Protein AF-M1WIU5-F1 (afdb_monomer_lite)

InterPro domains:
  IPR000182 GNAT domain [PF13718] (422-656)
  IPR007807 TcmA/NAT10, helicase domain [PF05127] (162-380)
  IPR013562 TmcA/NAT10, N-terminal [PF08351] (7-82)
  IPR027417 P-loop containing nucleoside triphosphate hydrolase [G3DSA:3.40.50.300] (157-370)
  IPR032672 TmcA/NAT10/Kre33 [PTHR10925] (1-664)
  IPR033688 RNA cytidine acetyltransferase NAT10 [MF_03211] (1-688)

Organism: Claviceps purpurea (strain 20.1) (NCBI:txid1111077)

Structure (mmCIF, N/CA/C/O backbone):
data_AF-M1WIU5-F1
#
_entry.id   AF-M1WIU5-F1
#
loop_
_atom_site.group_PDB
_atom_site.id
_atom_site.type_symbol
_atom_site.label_atom_id
_atom_site.label_alt_id
_atom_site.label_comp_id
_atom_site.label_asym_id
_atom_site.label_entity_id
_atom_site.label_seq_id
_atom_site.pdbx_PDB_ins_code
_atom_site.Cartn_x
_atom_site.Cartn_y
_atom_site.Cartn_z
_atom_site.occupancy
_atom_site.B_iso_or_equiv
_atom_site.auth_seq_id
_atom_site.auth_comp_id
_atom_site.auth_asym_id
_atom_site.auth_atom_id
_atom_site.pdbx_PDB_model_num
ATOM 1 N N . MET A 1 1 ? 10.382 -14.004 18.443 1.00 88.00 1 MET A N 1
ATOM 2 C CA . MET A 1 1 ? 11.551 -14.185 17.553 1.00 88.00 1 MET A CA 1
ATOM 3 C C . MET A 1 1 ? 11.053 -14.633 16.190 1.00 88.00 1 MET A C 1
ATOM 5 O O . MET A 1 1 ? 10.164 -15.476 16.144 1.00 88.00 1 MET A O 1
ATOM 9 N N . CYS A 1 2 ? 11.584 -14.065 15.111 1.00 92.06 2 CYS A N 1
ATOM 10 C CA . CYS A 1 2 ? 11.304 -14.473 13.734 1.00 92.06 2 CYS A CA 1
ATOM 11 C C . CYS A 1 2 ? 12.625 -14.884 13.077 1.00 92.06 2 CYS A C 1
ATOM 13 O O . CYS A 1 2 ? 13.586 -14.122 13.140 1.00 92.06 2 CYS A O 1
ATOM 15 N N . ILE A 1 3 ? 12.679 -16.081 12.489 1.00 92.12 3 ILE A N 1
ATOM 16 C CA . ILE A 1 3 ? 13.861 -16.585 11.781 1.00 92.12 3 ILE A CA 1
ATOM 17 C C . ILE A 1 3 ? 13.511 -16.696 10.300 1.00 92.12 3 ILE A C 1
ATOM 19 O O . ILE A 1 3 ? 12.544 -17.365 9.933 1.00 92.12 3 ILE A O 1
ATOM 23 N N . LEU A 1 4 ? 14.305 -16.038 9.465 1.00 89.38 4 LEU A N 1
ATOM 24 C CA . LEU A 1 4 ? 14.216 -16.052 8.012 1.00 89.38 4 LEU A CA 1
ATOM 25 C C . LEU A 1 4 ? 15.384 -16.885 7.484 1.00 89.38 4 LEU A C 1
ATOM 27 O O . LEU A 1 4 ? 16.535 -16.458 7.558 1.00 89.38 4 LEU A O 1
ATOM 31 N N . GLN A 1 5 ? 15.080 -18.097 7.022 1.00 85.94 5 GLN A N 1
ATOM 32 C CA . GLN A 1 5 ? 16.089 -19.079 6.627 1.00 85.94 5 GLN A CA 1
ATOM 33 C C . GLN A 1 5 ? 16.597 -18.869 5.195 1.00 85.94 5 GLN A C 1
ATOM 35 O O . GLN A 1 5 ? 17.804 -18.888 4.975 1.00 85.94 5 GLN A O 1
ATOM 40 N N . ASP A 1 6 ? 15.686 -18.649 4.245 1.00 81.88 6 ASP A N 1
ATOM 41 C CA . ASP A 1 6 ? 16.015 -18.548 2.824 1.00 81.88 6 ASP A CA 1
ATOM 42 C C . ASP A 1 6 ? 15.913 -17.093 2.357 1.00 81.88 6 ASP A C 1
ATOM 44 O O . ASP A 1 6 ? 14.821 -16.556 2.150 1.00 81.88 6 ASP A O 1
ATOM 48 N N . PHE A 1 7 ? 17.064 -16.442 2.178 1.00 80.25 7 PHE A N 1
ATOM 49 C CA . PHE A 1 7 ? 17.122 -15.067 1.674 1.00 80.25 7 PHE A CA 1
ATOM 50 C C . PHE A 1 7 ? 16.641 -14.954 0.213 1.00 80.25 7 PHE A C 1
ATOM 52 O O . PHE A 1 7 ? 16.078 -13.937 -0.184 1.00 80.25 7 PHE A O 1
ATOM 59 N N . GLU A 1 8 ? 16.795 -16.014 -0.585 1.00 77.62 8 GLU A N 1
ATOM 60 C CA . GLU A 1 8 ? 16.443 -16.026 -2.016 1.00 77.62 8 GLU A CA 1
ATOM 61 C C . GLU A 1 8 ? 14.929 -15.899 -2.265 1.00 77.62 8 GLU A C 1
ATOM 63 O O . GLU A 1 8 ? 14.502 -15.366 -3.294 1.00 77.62 8 GLU A O 1
ATOM 68 N N . ALA A 1 9 ? 14.115 -16.335 -1.300 1.00 76.12 9 ALA A N 1
ATOM 69 C CA . ALA A 1 9 ? 12.655 -16.296 -1.357 1.00 76.12 9 ALA A CA 1
ATOM 70 C C . ALA A 1 9 ? 12.055 -15.010 -0.748 1.00 76.12 9 ALA A C 1
ATOM 72 O O . ALA A 1 9 ? 10.832 -14.829 -0.729 1.00 76.12 9 ALA A O 1
ATOM 73 N N . LEU A 1 10 ? 12.889 -14.112 -0.216 1.00 81.44 10 LEU A N 1
ATOM 74 C CA . LEU A 1 10 ? 12.438 -12.988 0.594 1.00 81.44 10 LEU A CA 1
ATOM 75 C C . LEU A 1 10 ? 11.946 -11.814 -0.266 1.00 81.44 10 LEU A C 1
ATOM 77 O O . LEU A 1 10 ? 12.726 -11.026 -0.779 1.00 81.44 10 LEU A O 1
ATOM 81 N N . THR A 1 11 ? 10.634 -11.628 -0.391 1.00 86.94 11 THR A N 1
ATOM 82 C CA . THR A 1 11 ? 10.097 -10.419 -1.042 1.00 86.94 11 THR A CA 1
ATOM 83 C C . THR A 1 11 ? 9.985 -9.246 -0.060 1.00 86.94 11 THR A C 1
ATOM 85 O O . THR A 1 11 ? 9.792 -9.471 1.140 1.00 86.94 11 THR A O 1
ATOM 88 N N . PRO A 1 12 ? 10.029 -7.984 -0.533 1.00 89.12 12 PRO A N 1
ATOM 89 C CA . PRO A 1 12 ? 9.780 -6.802 0.294 1.00 89.12 12 PRO A CA 1
ATOM 90 C C . PRO A 1 12 ? 8.495 -6.894 1.126 1.00 89.12 12 PRO A C 1
ATOM 92 O O . PRO A 1 12 ? 8.462 -6.493 2.290 1.00 89.12 12 PRO A O 1
ATOM 95 N N . ASN A 1 13 ? 7.428 -7.450 0.551 1.00 88.56 13 ASN A N 1
ATOM 96 C CA . ASN A 1 13 ? 6.153 -7.645 1.233 1.00 88.56 13 ASN A CA 1
ATOM 97 C C . ASN A 1 13 ? 6.227 -8.721 2.328 1.00 88.56 13 ASN A C 1
ATOM 99 O O . ASN A 1 13 ? 5.675 -8.522 3.410 1.00 88.56 13 ASN A O 1
ATOM 103 N N . ILE A 1 14 ? 6.918 -9.843 2.088 1.00 89.88 14 ILE A N 1
ATOM 104 C CA . ILE A 1 14 ? 7.146 -10.867 3.123 1.00 89.88 14 ILE A CA 1
ATOM 105 C C . ILE A 1 14 ? 7.981 -10.279 4.259 1.00 89.88 14 ILE A C 1
ATOM 107 O O . ILE A 1 14 ? 7.605 -10.433 5.416 1.00 89.88 14 ILE A O 1
ATOM 111 N N . LEU A 1 15 ? 9.041 -9.539 3.935 1.00 89.56 15 LEU A N 1
ATOM 112 C CA . LEU A 1 15 ? 9.888 -8.884 4.926 1.00 89.56 15 LEU A CA 1
ATOM 113 C C . LEU A 1 15 ? 9.086 -7.902 5.791 1.00 89.56 15 LEU A C 1
ATOM 115 O O . LEU A 1 15 ? 9.190 -7.937 7.017 1.00 89.56 15 LEU A O 1
ATOM 119 N N . ALA A 1 16 ? 8.229 -7.078 5.184 1.00 89.38 16 ALA A N 1
ATOM 120 C CA . ALA A 1 16 ? 7.353 -6.180 5.934 1.00 89.38 16 ALA A CA 1
ATOM 121 C C . ALA A 1 16 ? 6.383 -6.946 6.849 1.00 89.38 16 ALA A C 1
ATOM 123 O O . ALA A 1 16 ? 6.223 -6.600 8.019 1.00 89.38 16 ALA A O 1
ATOM 124 N N . LYS A 1 17 ? 5.775 -8.026 6.339 1.00 88.38 17 LYS A N 1
ATOM 125 C CA . LYS A 1 17 ? 4.877 -8.900 7.108 1.00 88.38 17 LYS A CA 1
ATOM 126 C C . LYS A 1 17 ? 5.564 -9.494 8.329 1.00 88.38 17 LYS A C 1
ATOM 128 O O . LYS A 1 17 ? 4.997 -9.446 9.416 1.00 88.38 17 LYS A O 1
ATOM 133 N N . THR A 1 18 ? 6.752 -10.062 8.153 1.00 90.12 18 THR A N 1
ATOM 134 C CA . THR A 1 18 ? 7.451 -10.779 9.220 1.00 90.12 18 THR A CA 1
ATOM 135 C C . THR A 1 18 ? 7.981 -9.824 10.277 1.00 90.12 18 THR A C 1
ATOM 137 O O . THR A 1 18 ? 7.784 -10.080 11.463 1.00 90.12 18 THR A O 1
ATOM 140 N N . ILE A 1 19 ? 8.566 -8.690 9.879 1.00 90.00 19 ILE A N 1
ATOM 141 C CA . ILE A 1 19 ? 9.097 -7.707 10.834 1.00 90.00 19 ILE A CA 1
ATOM 142 C C . ILE A 1 19 ? 7.967 -7.079 11.658 1.00 90.00 19 ILE A C 1
ATOM 144 O O . ILE A 1 19 ? 8.064 -7.042 12.880 1.00 90.00 19 ILE A O 1
ATOM 148 N N . GLU A 1 20 ? 6.846 -6.687 11.040 1.00 86.81 20 GLU A N 1
ATOM 149 C CA . GLU A 1 20 ? 5.713 -6.108 11.781 1.00 86.81 20 GLU A CA 1
ATOM 150 C C . GLU A 1 20 ? 5.049 -7.090 12.767 1.00 86.81 20 GLU A C 1
ATOM 152 O O . GLU A 1 20 ? 4.317 -6.665 13.668 1.00 86.81 20 GLU A O 1
ATOM 157 N N . THR A 1 21 ? 5.219 -8.405 12.586 1.00 88.56 21 THR A N 1
ATOM 158 C CA . THR A 1 21 ? 4.664 -9.418 13.506 1.00 88.56 21 THR A CA 1
ATOM 159 C C . THR A 1 21 ? 5.484 -9.621 14.773 1.00 88.56 21 THR A C 1
ATOM 161 O O . THR A 1 21 ? 4.978 -10.239 15.707 1.00 88.56 21 THR A O 1
ATOM 164 N N . VAL A 1 22 ? 6.710 -9.104 14.829 1.00 91.06 22 VAL A N 1
ATOM 165 C CA . VAL A 1 22 ? 7.568 -9.229 16.007 1.00 91.06 22 VAL A CA 1
ATOM 166 C C . VAL A 1 22 ? 7.192 -8.166 17.041 1.00 91.06 22 VAL A C 1
ATOM 168 O O . VAL A 1 22 ? 7.006 -6.995 16.720 1.00 91.06 22 VAL A O 1
ATOM 171 N N . GLU A 1 23 ? 7.028 -8.597 18.290 1.00 90.50 23 GLU A N 1
ATOM 172 C CA . GLU A 1 23 ? 6.782 -7.712 19.431 1.00 90.50 23 GLU A CA 1
ATOM 173 C C . GLU A 1 23 ? 8.084 -7.057 19.919 1.00 90.50 23 GLU A C 1
ATOM 175 O O . GLU A 1 23 ? 9.183 -7.549 19.647 1.00 90.50 23 GLU A O 1
ATOM 180 N N . GLY A 1 24 ? 7.963 -5.948 20.650 1.00 87.88 24 GLY A N 1
ATOM 181 C CA . GLY A 1 24 ? 9.093 -5.227 21.234 1.00 87.88 24 GLY A CA 1
ATOM 182 C C . GLY A 1 24 ? 9.942 -6.130 22.132 1.00 87.88 24 GLY A C 1
ATOM 183 O O . GLY A 1 24 ? 9.418 -6.975 22.854 1.00 87.88 24 GLY A O 1
ATOM 184 N N . GLY A 1 25 ? 11.266 -5.985 22.049 1.00 85.62 25 GLY A N 1
ATOM 185 C CA . GLY A 1 25 ? 12.220 -6.895 22.698 1.00 85.62 25 GLY A CA 1
ATOM 186 C C . GLY A 1 25 ? 12.415 -8.231 21.964 1.00 85.62 25 GLY A C 1
ATOM 187 O O . GLY A 1 25 ? 13.218 -9.060 22.387 1.00 85.62 25 GLY A O 1
ATOM 188 N N . GLY A 1 26 ? 11.702 -8.457 20.858 1.00 90.31 26 GLY A N 1
ATOM 189 C CA . GLY A 1 26 ? 11.915 -9.598 19.980 1.00 90.31 26 GLY A CA 1
ATOM 190 C C . GLY A 1 26 ? 13.132 -9.443 19.063 1.00 90.31 26 GLY A C 1
ATOM 191 O O . GLY A 1 26 ? 13.633 -8.351 18.822 1.00 90.31 26 GLY A O 1
ATOM 192 N N . LEU A 1 27 ? 13.580 -10.572 18.506 1.00 91.19 27 LEU A N 1
ATOM 193 C CA . LEU A 1 27 ? 14.684 -10.645 17.544 1.00 91.19 27 LEU A CA 1
ATOM 194 C C . LEU A 1 27 ? 14.183 -11.095 16.166 1.00 91.19 27 LEU A C 1
ATOM 196 O O . LEU A 1 27 ? 13.392 -12.045 16.074 1.00 91.19 27 LEU A O 1
ATOM 200 N N . VAL A 1 28 ? 14.672 -10.436 15.114 1.00 92.69 28 VAL A N 1
ATOM 201 C CA . VAL A 1 28 ? 14.538 -10.850 13.709 1.00 92.69 28 VAL A CA 1
ATOM 202 C C . VAL A 1 28 ? 15.903 -11.348 13.245 1.00 92.69 28 VAL A C 1
ATOM 204 O O . VAL A 1 28 ? 16.854 -10.574 13.195 1.00 92.69 28 VAL A O 1
ATOM 207 N N . VAL A 1 29 ? 16.003 -12.634 12.920 1.00 91.62 29 VAL A N 1
ATOM 208 C CA . VAL A 1 29 ? 17.251 -13.286 12.506 1.00 91.62 29 VAL A CA 1
ATOM 209 C C . VAL A 1 29 ? 17.143 -13.659 11.034 1.00 91.62 29 VAL A C 1
ATOM 211 O O . VAL A 1 29 ? 16.202 -14.347 10.645 1.00 91.62 29 VAL A O 1
ATOM 214 N N . MET A 1 30 ? 18.098 -13.215 10.220 1.00 89.12 30 MET A N 1
ATOM 215 C CA . MET A 1 30 ? 18.217 -13.595 8.810 1.00 89.12 30 MET A CA 1
ATOM 216 C C . MET A 1 30 ? 19.450 -14.475 8.637 1.00 89.12 30 MET A C 1
ATOM 218 O O . MET A 1 30 ? 20.547 -14.064 9.007 1.00 89.12 30 MET A O 1
ATOM 222 N N . LEU A 1 31 ? 19.270 -15.676 8.092 1.00 87.75 31 LEU A N 1
ATOM 223 C CA . LEU A 1 31 ? 20.364 -16.604 7.824 1.00 87.75 31 LEU A CA 1
ATOM 224 C C . LEU A 1 31 ? 20.860 -16.417 6.386 1.00 87.75 31 LEU A C 1
ATOM 226 O O . LEU A 1 31 ? 20.074 -16.405 5.440 1.00 87.75 31 LEU A O 1
ATOM 230 N N . LEU A 1 32 ? 22.175 -16.276 6.228 1.00 82.94 32 LEU A N 1
ATOM 231 C CA . LEU A 1 32 ? 22.846 -16.144 4.936 1.00 82.94 32 LEU A CA 1
ATOM 232 C C . LEU A 1 32 ? 23.723 -17.379 4.726 1.00 82.94 32 LEU A C 1
ATOM 234 O O . LEU A 1 32 ? 24.751 -17.537 5.377 1.00 82.94 32 LEU A O 1
ATOM 238 N N . LYS A 1 33 ? 23.303 -18.299 3.856 1.00 75.38 33 LYS A N 1
ATOM 239 C CA . LYS A 1 33 ? 23.984 -19.589 3.692 1.00 75.38 33 LYS A CA 1
ATOM 240 C C . LYS A 1 33 ? 25.131 -19.507 2.680 1.00 75.38 33 LYS A C 1
ATOM 242 O O . LYS A 1 33 ? 24.910 -19.150 1.529 1.00 75.38 33 LYS A O 1
ATOM 247 N N . GLY A 1 34 ? 26.319 -19.971 3.077 1.00 64.50 34 GLY A N 1
ATOM 248 C CA . GLY A 1 34 ? 27.385 -20.379 2.150 1.00 64.50 34 GLY A CA 1
ATOM 249 C C . GLY A 1 34 ? 28.093 -19.242 1.408 1.00 64.50 34 GLY A C 1
ATOM 250 O O . GLY A 1 34 ? 28.421 -19.407 0.235 1.00 64.50 34 GLY A O 1
ATOM 251 N N . MET A 1 35 ? 28.319 -18.103 2.066 1.00 68.44 35 MET A N 1
ATOM 252 C CA . MET A 1 35 ? 28.923 -16.923 1.438 1.00 68.44 35 MET A CA 1
ATOM 253 C C . MET A 1 35 ? 30.321 -16.650 1.995 1.00 68.44 35 MET A C 1
ATOM 255 O O . MET A 1 35 ? 30.502 -16.549 3.204 1.00 68.44 35 MET A O 1
ATOM 259 N N . ASN A 1 36 ? 31.297 -16.469 1.102 1.00 58.84 36 ASN A N 1
ATOM 260 C CA . ASN A 1 36 ? 32.667 -16.079 1.476 1.00 58.84 36 ASN A CA 1
ATOM 261 C C . ASN A 1 36 ? 32.846 -14.551 1.514 1.00 58.84 36 ASN A C 1
ATOM 263 O O . ASN A 1 36 ? 33.817 -14.050 2.073 1.00 58.84 36 ASN A O 1
ATOM 267 N N . SER A 1 37 ? 31.919 -13.816 0.895 1.00 65.38 37 SER A N 1
ATOM 268 C CA . SER A 1 37 ? 31.903 -12.355 0.812 1.00 65.38 37 SER A CA 1
ATOM 269 C C . SER A 1 37 ? 30.459 -11.869 0.829 1.00 65.38 37 SER A C 1
ATOM 271 O O . SER A 1 37 ? 29.605 -12.427 0.136 1.00 65.38 37 SER A O 1
ATOM 273 N N . LEU A 1 38 ? 30.181 -10.786 1.553 1.00 69.31 38 LEU A N 1
ATOM 274 C CA . LEU A 1 38 ? 28.837 -10.200 1.594 1.00 69.31 38 LEU A CA 1
ATOM 275 C C . LEU A 1 38 ? 28.458 -9.553 0.256 1.00 69.31 38 LEU A C 1
ATOM 277 O O . LEU A 1 38 ? 27.278 -9.443 -0.067 1.00 69.31 38 LEU A O 1
ATOM 281 N N . ARG A 1 39 ? 29.440 -9.204 -0.585 1.00 69.44 39 ARG A N 1
ATOM 282 C CA . ARG A 1 39 ? 29.199 -8.717 -1.953 1.00 69.44 39 ARG A CA 1
ATOM 283 C C . ARG A 1 39 ? 28.642 -9.796 -2.882 1.00 69.44 39 ARG A C 1
ATOM 285 O O . ARG A 1 39 ? 28.048 -9.452 -3.899 1.00 69.44 39 ARG A O 1
ATOM 292 N N . GLN A 1 40 ? 28.765 -11.082 -2.536 1.00 67.56 40 GLN A N 1
ATOM 293 C CA . GLN A 1 40 ? 28.090 -12.156 -3.275 1.00 67.56 40 GLN A CA 1
ATOM 294 C C . GLN A 1 40 ? 26.556 -12.005 -3.214 1.00 67.56 40 GLN A C 1
ATOM 296 O O . GLN A 1 40 ? 25.877 -12.438 -4.142 1.00 67.56 40 GLN A O 1
ATOM 301 N N . LEU A 1 41 ? 26.005 -11.303 -2.208 1.00 70.62 41 LEU A N 1
ATOM 302 C CA . LEU A 1 41 ? 24.569 -10.990 -2.139 1.00 70.62 41 LEU A CA 1
ATOM 303 C C . LEU A 1 41 ? 24.102 -10.098 -3.291 1.00 70.62 41 LEU A C 1
ATOM 305 O O . LEU A 1 41 ? 22.937 -10.166 -3.679 1.00 70.62 41 LEU A O 1
ATOM 309 N N . TYR A 1 42 ? 24.993 -9.284 -3.864 1.00 69.06 42 TYR A N 1
ATOM 310 C CA . TYR A 1 42 ? 24.657 -8.404 -4.989 1.00 69.06 42 TYR A CA 1
ATOM 311 C C . TYR A 1 42 ? 24.341 -9.176 -6.267 1.00 69.06 42 TYR A C 1
ATOM 313 O O . TYR A 1 42 ? 23.606 -8.678 -7.117 1.00 69.06 42 TYR A O 1
ATOM 321 N N . ASN A 1 43 ? 24.892 -10.382 -6.394 1.00 66.94 43 ASN A N 1
ATOM 322 C CA . ASN A 1 43 ? 24.721 -11.235 -7.563 1.00 66.94 43 ASN A CA 1
ATOM 323 C C . ASN A 1 43 ? 23.770 -12.408 -7.286 1.00 66.94 43 ASN A C 1
ATOM 325 O O . ASN A 1 43 ? 23.563 -13.240 -8.169 1.00 66.94 43 ASN A O 1
ATOM 329 N N . LEU A 1 44 ? 23.196 -12.492 -6.079 1.00 66.88 44 LEU A N 1
ATOM 330 C CA . LEU A 1 44 ? 22.272 -13.562 -5.730 1.00 66.88 44 LEU A CA 1
ATOM 331 C C . LEU A 1 44 ? 20.961 -13.382 -6.504 1.00 66.88 44 LEU A C 1
ATOM 333 O O . LEU A 1 44 ? 20.280 -12.359 -6.378 1.00 66.88 44 LEU A O 1
ATOM 337 N N . SER A 1 45 ? 20.611 -14.390 -7.303 1.00 59.75 45 SER A N 1
ATOM 338 C CA . SER A 1 45 ? 19.331 -14.441 -8.001 1.00 59.75 45 SER A CA 1
ATOM 339 C C . SER A 1 45 ? 18.238 -14.931 -7.060 1.00 59.75 45 SER A C 1
ATOM 341 O O . SER A 1 45 ? 18.348 -16.017 -6.504 1.00 59.75 45 SER A O 1
ATOM 343 N N . MET A 1 46 ? 17.176 -14.151 -6.918 1.00 64.31 46 MET A N 1
ATOM 344 C CA . MET A 1 46 ? 16.008 -14.487 -6.111 1.00 64.31 46 MET A CA 1
ATOM 345 C C . MET A 1 46 ? 15.008 -15.323 -6.909 1.00 64.31 46 MET A C 1
ATOM 347 O O . MET A 1 46 ? 14.930 -15.203 -8.135 1.00 64.31 46 MET A O 1
ATOM 351 N N . ASP A 1 47 ? 14.141 -16.068 -6.223 1.00 65.06 47 ASP A N 1
ATOM 352 C CA . ASP A 1 47 ? 13.086 -16.866 -6.870 1.00 65.06 47 ASP A CA 1
ATOM 353 C C . ASP A 1 47 ? 12.172 -16.009 -7.756 1.00 65.06 47 ASP A C 1
ATOM 355 O O . ASP A 1 47 ? 11.725 -16.425 -8.830 1.00 65.06 47 ASP A O 1
ATOM 359 N N . VAL A 1 48 ? 11.929 -14.763 -7.339 1.00 59.91 48 VAL A N 1
ATOM 360 C CA . VAL A 1 48 ? 11.112 -13.790 -8.075 1.00 59.91 48 VAL A CA 1
ATOM 361 C C . VAL A 1 48 ? 11.746 -13.408 -9.414 1.00 59.91 48 VAL A C 1
ATOM 363 O O . VAL A 1 48 ? 11.024 -13.118 -10.366 1.00 59.91 48 VAL A O 1
ATOM 366 N N . HIS A 1 49 ? 13.075 -13.464 -9.540 1.00 71.25 49 HIS A N 1
ATOM 367 C CA . HIS A 1 49 ? 13.772 -13.117 -10.782 1.00 71.25 49 HIS A CA 1
ATOM 368 C C . HIS A 1 49 ? 13.411 -14.060 -11.928 1.00 71.25 49 HIS A C 1
ATOM 370 O O . HIS A 1 49 ? 13.413 -13.629 -13.079 1.00 71.25 49 HIS A O 1
ATOM 376 N N . SER A 1 50 ? 12.994 -15.298 -11.635 1.00 63.66 50 SER A N 1
ATOM 377 C CA . SER A 1 50 ? 12.427 -16.202 -12.646 1.00 63.66 50 SER A CA 1
ATOM 378 C C . SER A 1 50 ? 11.185 -15.620 -13.336 1.00 63.66 50 SER A C 1
ATOM 380 O O . SER A 1 50 ? 10.980 -15.861 -14.522 1.00 63.66 50 SER A O 1
ATOM 382 N N . ARG A 1 51 ? 10.389 -14.806 -12.626 1.00 63.03 51 ARG A N 1
ATOM 383 C CA . ARG A 1 51 ? 9.178 -14.150 -13.151 1.00 63.03 51 ARG A CA 1
ATOM 384 C C . ARG A 1 51 ? 9.473 -12.885 -13.954 1.00 63.03 51 ARG A C 1
ATOM 386 O O . ARG A 1 51 ? 8.591 -12.422 -14.669 1.00 63.03 51 ARG A O 1
ATOM 393 N N . TYR A 1 52 ? 10.664 -12.306 -13.794 1.00 72.44 52 TYR A N 1
ATOM 394 C CA . TYR A 1 52 ? 11.081 -11.067 -14.461 1.00 72.44 52 TYR A CA 1
ATOM 395 C C . TYR A 1 52 ? 11.847 -11.311 -15.762 1.00 72.44 52 TYR A C 1
ATOM 397 O O . TYR A 1 52 ? 12.047 -10.373 -16.532 1.00 72.44 52 TYR A O 1
ATOM 405 N N . ARG A 1 53 ? 12.279 -12.553 -16.004 1.00 72.50 53 ARG A N 1
ATOM 406 C CA . ARG A 1 53 ? 12.935 -12.956 -17.248 1.00 72.50 53 ARG A CA 1
ATOM 407 C C . ARG A 1 53 ? 11.892 -13.074 -18.352 1.00 72.50 53 ARG A C 1
ATOM 409 O O . ARG A 1 53 ? 10.999 -13.914 -18.265 1.00 72.50 53 ARG A O 1
ATOM 416 N N . THR A 1 54 ? 12.036 -12.258 -19.388 1.00 65.56 54 THR A N 1
ATOM 417 C CA . THR A 1 54 ? 11.310 -12.431 -20.652 1.00 65.56 54 THR A CA 1
ATOM 418 C C . THR A 1 54 ? 12.205 -13.145 -21.661 1.00 65.56 54 THR A C 1
ATOM 420 O O . THR A 1 54 ? 13.390 -13.371 -21.403 1.00 65.56 54 THR A O 1
ATOM 423 N N . GLU A 1 55 ? 11.645 -13.531 -22.809 1.00 66.69 55 GLU A N 1
ATOM 424 C CA . GLU A 1 55 ? 12.421 -14.143 -23.897 1.00 66.69 55 GLU A CA 1
ATOM 425 C C . GLU A 1 55 ? 13.430 -13.149 -24.498 1.00 66.69 55 GLU A C 1
ATOM 427 O O . GLU A 1 55 ? 14.546 -13.527 -24.832 1.00 66.69 55 GLU A O 1
ATOM 432 N N . ALA A 1 56 ? 13.072 -11.862 -24.552 1.00 62.56 56 ALA A N 1
ATOM 433 C CA . ALA A 1 56 ? 13.946 -10.800 -25.046 1.00 62.56 56 ALA A CA 1
ATOM 434 C C . ALA A 1 56 ? 14.995 -10.333 -24.016 1.00 62.56 56 ALA A C 1
ATOM 436 O O . ALA A 1 56 ? 16.088 -9.911 -24.395 1.00 62.56 56 ALA A O 1
ATOM 437 N N . HIS A 1 57 ? 14.688 -10.399 -22.713 1.00 71.19 57 HIS A N 1
ATOM 438 C CA . HIS A 1 57 ? 15.566 -9.900 -21.652 1.00 71.19 57 HIS A CA 1
ATOM 439 C C . HIS A 1 57 ? 15.762 -10.932 -20.532 1.00 71.19 57 HIS A C 1
ATOM 441 O O . HIS A 1 57 ? 14.925 -11.095 -19.641 1.00 71.19 57 HIS A O 1
ATOM 447 N N . HIS A 1 58 ? 16.920 -11.597 -20.548 1.00 68.62 58 HIS A N 1
ATOM 448 C CA . HIS A 1 58 ? 17.277 -12.637 -19.576 1.00 68.62 58 HIS A CA 1
ATOM 449 C C . HIS A 1 58 ? 18.136 -12.147 -18.403 1.00 68.62 58 HIS A C 1
ATOM 451 O O . HIS A 1 58 ? 18.119 -12.765 -17.335 1.00 68.62 58 HIS A O 1
ATOM 457 N N . ASP A 1 59 ? 18.895 -11.065 -18.598 1.00 72.75 59 ASP A N 1
ATOM 458 C CA . ASP A 1 59 ? 19.866 -10.580 -17.617 1.00 72.75 59 ASP A CA 1
ATOM 459 C C . ASP A 1 59 ? 19.171 -9.762 -16.521 1.00 72.75 59 ASP A C 1
ATOM 461 O O . ASP A 1 59 ? 18.850 -8.584 -16.692 1.00 72.75 59 ASP A O 1
ATOM 465 N N . VAL A 1 60 ? 18.860 -10.427 -15.405 1.00 77.81 60 VAL A N 1
ATOM 466 C CA . VAL A 1 60 ? 18.239 -9.803 -14.234 1.00 77.81 60 VAL A CA 1
ATOM 467 C C . VAL A 1 60 ? 19.327 -9.380 -13.267 1.00 77.81 60 VAL A C 1
ATOM 469 O O . VAL A 1 60 ? 20.172 -10.171 -12.857 1.00 77.81 60 VAL A O 1
ATOM 472 N N . VAL A 1 61 ? 19.249 -8.122 -12.859 1.00 78.50 61 VAL A N 1
ATOM 473 C CA . VAL A 1 61 ? 20.255 -7.470 -12.035 1.00 78.50 61 VAL A CA 1
ATOM 474 C C . VAL A 1 61 ? 19.631 -7.156 -10.675 1.00 78.50 61 VAL A C 1
ATOM 476 O O . VAL A 1 61 ? 18.713 -6.345 -10.593 1.00 78.50 61 VAL A O 1
ATOM 479 N N . ALA A 1 62 ? 20.137 -7.776 -9.604 1.00 80.81 62 ALA A N 1
ATOM 480 C CA . ALA A 1 62 ? 19.587 -7.677 -8.248 1.00 80.81 62 ALA A CA 1
ATOM 481 C C . ALA A 1 62 ? 19.947 -6.345 -7.550 1.00 80.81 62 ALA A C 1
ATOM 483 O O . ALA A 1 62 ? 20.764 -6.290 -6.629 1.00 80.81 62 ALA A O 1
ATOM 484 N N . ARG A 1 63 ? 19.347 -5.237 -7.999 1.00 85.06 63 ARG A N 1
ATOM 485 C CA . ARG A 1 63 ? 19.581 -3.892 -7.436 1.00 85.06 63 ARG A CA 1
ATOM 486 C C . ARG A 1 63 ? 18.971 -3.738 -6.046 1.00 85.06 63 ARG A C 1
ATOM 488 O O . ARG A 1 63 ? 19.533 -3.036 -5.205 1.00 85.06 63 ARG A O 1
ATOM 495 N N . PHE A 1 64 ? 17.839 -4.398 -5.791 1.00 87.62 64 PHE A N 1
ATOM 496 C CA . PHE A 1 64 ? 17.201 -4.359 -4.476 1.00 87.62 64 PHE A CA 1
ATOM 497 C C . PHE A 1 64 ? 18.103 -4.950 -3.385 1.00 87.62 64 PHE A C 1
ATOM 499 O O . PHE A 1 64 ? 18.201 -4.367 -2.309 1.00 87.62 64 PHE A O 1
ATOM 506 N N . ASN A 1 65 ? 18.817 -6.042 -3.677 1.00 84.69 65 ASN A N 1
ATOM 507 C CA . ASN A 1 65 ? 19.720 -6.697 -2.725 1.00 84.69 65 ASN A CA 1
ATOM 508 C C . ASN A 1 65 ? 20.916 -5.809 -2.358 1.00 84.69 65 ASN A C 1
ATOM 510 O O . ASN A 1 65 ? 21.297 -5.736 -1.190 1.00 84.69 65 ASN A O 1
ATOM 514 N N . GLU A 1 66 ? 21.473 -5.084 -3.333 1.00 81.38 66 GLU A N 1
ATOM 515 C CA . GLU A 1 66 ? 22.534 -4.102 -3.080 1.00 81.38 66 GLU A CA 1
ATOM 516 C C . GLU A 1 66 ? 22.039 -2.977 -2.163 1.00 81.38 66 GLU A C 1
ATOM 518 O O . GLU A 1 66 ? 22.656 -2.692 -1.133 1.00 81.38 66 GLU A O 1
ATOM 523 N N . ARG A 1 67 ? 20.864 -2.408 -2.462 1.00 87.81 67 ARG A N 1
ATOM 524 C CA . ARG A 1 67 ? 20.226 -1.401 -1.601 1.00 87.81 67 ARG A CA 1
ATOM 525 C C . ARG A 1 67 ? 19.927 -1.939 -0.202 1.00 87.81 67 ARG A C 1
ATOM 527 O O . ARG A 1 67 ? 20.136 -1.230 0.781 1.00 87.81 67 ARG A O 1
ATOM 534 N N . PHE A 1 68 ? 19.438 -3.171 -0.110 1.00 88.12 68 PHE A N 1
ATOM 535 C CA . PHE A 1 68 ? 19.099 -3.831 1.144 1.00 88.12 68 PHE A CA 1
ATOM 536 C C . PHE A 1 68 ? 20.322 -3.942 2.059 1.00 88.12 68 PHE A C 1
ATOM 538 O O . PHE A 1 68 ? 20.276 -3.465 3.193 1.00 88.12 68 PHE A O 1
ATOM 545 N N . LEU A 1 69 ? 21.438 -4.464 1.549 1.00 83.25 69 LEU A N 1
ATOM 546 C CA . LEU A 1 69 ? 22.667 -4.624 2.325 1.00 83.25 69 LEU A CA 1
ATOM 547 C C . LEU A 1 69 ? 23.249 -3.274 2.774 1.00 83.25 69 LEU A C 1
ATOM 549 O O . LEU A 1 69 ? 23.596 -3.107 3.944 1.00 83.25 69 LEU A O 1
ATOM 553 N N . LEU A 1 70 ? 23.285 -2.284 1.875 1.00 83.56 70 LEU A N 1
ATOM 554 C CA . LEU A 1 70 ? 23.722 -0.922 2.207 1.00 83.56 70 LEU A CA 1
ATOM 555 C C . LEU A 1 70 ? 22.829 -0.279 3.277 1.00 83.56 70 LEU A C 1
ATOM 557 O O . LEU A 1 70 ? 23.308 0.465 4.135 1.00 83.56 70 LEU A O 1
ATOM 561 N N . SER A 1 71 ? 21.531 -0.589 3.258 1.00 88.25 71 SER A N 1
ATOM 562 C CA . SER A 1 71 ? 20.596 -0.111 4.272 1.00 88.25 71 SER A CA 1
ATOM 563 C C . SER A 1 71 ? 20.801 -0.770 5.635 1.00 88.25 71 SER A C 1
ATOM 565 O O . SER A 1 71 ? 20.629 -0.088 6.645 1.00 88.25 71 SER A O 1
ATOM 567 N N . LEU A 1 72 ? 21.189 -2.051 5.680 1.00 85.38 72 LEU A N 1
ATOM 568 C CA . LEU A 1 72 ? 21.496 -2.755 6.928 1.00 85.38 72 LEU A CA 1
ATOM 569 C C . LEU A 1 72 ? 22.725 -2.157 7.611 1.00 85.38 72 LEU A C 1
ATOM 571 O O . LEU A 1 72 ? 22.689 -1.929 8.817 1.00 85.38 72 LEU A O 1
ATOM 575 N N . GLY A 1 73 ? 23.758 -1.796 6.842 1.00 80.75 73 GLY A N 1
ATOM 576 C CA . GLY A 1 73 ? 24.945 -1.122 7.382 1.00 80.75 73 GLY A CA 1
ATOM 577 C C . GLY A 1 73 ? 24.645 0.238 8.029 1.00 80.75 73 GLY A C 1
ATOM 578 O O . GLY A 1 73 ? 25.367 0.682 8.915 1.00 80.75 73 GLY A O 1
ATOM 579 N N . LYS A 1 74 ? 23.550 0.901 7.630 1.00 82.25 74 LYS A N 1
ATOM 580 C CA . LYS A 1 74 ? 23.090 2.164 8.234 1.00 82.25 74 LYS A CA 1
ATOM 581 C C . LYS A 1 74 ? 22.117 1.966 9.404 1.00 82.25 74 LYS A C 1
ATOM 583 O O . LYS A 1 74 ? 21.782 2.933 10.086 1.00 82.25 74 LYS A O 1
ATOM 588 N N . CYS A 1 75 ? 21.611 0.755 9.613 1.00 85.81 75 CYS A N 1
ATOM 589 C CA . CYS A 1 75 ? 20.671 0.468 10.685 1.00 85.81 75 CYS A CA 1
ATOM 590 C C . CYS A 1 75 ? 21.419 0.335 12.019 1.00 85.81 75 CYS A C 1
ATOM 592 O O . CYS A 1 75 ? 22.184 -0.605 12.216 1.00 85.81 75 CYS A O 1
ATOM 594 N N . GLU A 1 76 ? 21.161 1.252 12.954 1.00 83.38 76 GLU A N 1
ATOM 595 C CA . GLU A 1 76 ? 21.814 1.293 14.276 1.00 83.38 76 GLU A CA 1
ATOM 596 C C . GLU A 1 76 ? 21.549 0.029 15.111 1.00 83.38 76 GLU A C 1
ATOM 598 O O . GLU A 1 76 ? 22.399 -0.399 15.881 1.00 83.38 76 GLU A O 1
ATOM 603 N N . SER A 1 77 ? 20.391 -0.611 14.927 1.00 86.62 77 SER A N 1
ATOM 604 C CA . SER A 1 77 ? 20.003 -1.832 15.652 1.00 86.62 77 SER A CA 1
ATOM 605 C C . SER A 1 77 ? 20.250 -3.123 14.862 1.00 86.62 77 SER A C 1
ATOM 607 O O . SER A 1 77 ? 19.659 -4.154 15.172 1.00 86.62 77 SER A O 1
ATOM 609 N N . CYS A 1 78 ? 21.091 -3.077 13.824 1.00 89.06 78 CYS A N 1
ATOM 610 C CA . CYS A 1 78 ? 21.489 -4.257 13.059 1.00 89.06 78 CYS A CA 1
ATOM 611 C C . CYS A 1 78 ? 22.902 -4.709 13.447 1.00 89.06 78 CYS A C 1
ATOM 613 O O . CYS A 1 78 ? 23.842 -3.908 13.489 1.00 89.06 78 CYS A O 1
ATOM 615 N N . LEU A 1 79 ? 23.038 -6.013 13.691 1.00 88.75 79 LEU A N 1
ATOM 616 C CA . LEU A 1 79 ? 24.296 -6.686 13.980 1.00 88.75 79 LEU A CA 1
ATOM 617 C C . LEU A 1 79 ? 24.490 -7.819 12.970 1.00 88.75 79 LEU A C 1
ATOM 619 O O . LEU A 1 79 ? 23.616 -8.673 12.823 1.00 88.75 79 LEU A O 1
ATOM 623 N N . VAL A 1 80 ? 25.623 -7.813 12.273 1.00 86.69 80 VAL A N 1
ATOM 624 C CA . VAL A 1 80 ? 26.020 -8.876 11.348 1.00 86.69 80 VAL A CA 1
ATOM 625 C C . VAL A 1 80 ? 27.054 -9.742 12.054 1.00 86.69 80 VAL A C 1
ATOM 627 O O . VAL A 1 80 ? 28.071 -9.240 12.538 1.00 86.69 80 VAL A O 1
ATOM 630 N N . ILE A 1 81 ? 26.766 -11.036 12.128 1.00 86.94 81 ILE A N 1
ATOM 631 C CA . ILE A 1 81 ? 27.523 -12.011 12.906 1.00 86.94 81 ILE A CA 1
ATOM 632 C C . ILE A 1 81 ? 27.908 -13.169 11.980 1.00 86.94 81 ILE A C 1
ATOM 634 O O . ILE A 1 81 ? 27.123 -13.522 11.097 1.00 86.94 81 ILE A O 1
ATOM 638 N N . ASP A 1 82 ? 29.105 -13.723 12.153 1.00 85.75 82 ASP A N 1
ATOM 639 C CA . ASP A 1 82 ? 29.514 -14.962 11.484 1.00 85.75 82 ASP A CA 1
ATOM 640 C C . ASP A 1 82 ? 29.048 -16.228 12.237 1.00 85.75 82 ASP A C 1
ATOM 642 O O . ASP A 1 82 ? 28.444 -16.162 13.311 1.00 85.75 82 ASP A O 1
ATOM 646 N N . ASP A 1 83 ? 29.334 -17.402 11.668 1.00 85.19 83 ASP A N 1
ATOM 647 C CA . ASP A 1 83 ? 28.957 -18.705 12.240 1.00 85.19 83 ASP A CA 1
ATOM 648 C C . ASP A 1 83 ? 29.616 -18.983 13.610 1.00 85.19 83 ASP A C 1
ATOM 650 O O . ASP A 1 83 ? 29.147 -19.831 14.371 1.00 85.19 83 ASP A O 1
ATOM 654 N N . GLU A 1 84 ? 30.691 -18.261 13.941 1.00 85.81 84 GLU A N 1
ATOM 655 C CA . GLU A 1 84 ? 31.442 -18.367 15.197 1.00 85.81 84 GLU A CA 1
ATOM 656 C C . GLU A 1 84 ? 31.032 -17.302 16.229 1.00 85.81 84 GLU A C 1
ATOM 658 O O . GLU A 1 84 ? 31.635 -17.205 17.299 1.00 85.81 84 GLU A O 1
ATOM 663 N N . MET A 1 85 ? 29.975 -16.536 15.951 1.00 84.50 85 MET A N 1
ATOM 664 C CA . MET A 1 85 ? 29.475 -15.441 16.785 1.00 84.50 85 MET A CA 1
ATOM 665 C C . MET A 1 85 ? 30.392 -14.204 16.858 1.00 84.50 85 MET A C 1
ATOM 667 O O . MET A 1 85 ? 30.231 -13.362 17.748 1.00 84.50 85 MET A O 1
ATOM 671 N N . ASN A 1 86 ? 31.321 -14.035 15.915 1.00 85.19 86 ASN A N 1
ATOM 672 C CA . ASN A 1 86 ? 32.128 -12.825 15.804 1.00 85.19 86 ASN A CA 1
ATOM 673 C C . ASN A 1 86 ? 31.339 -11.706 15.115 1.00 85.19 86 ASN A C 1
ATOM 675 O O . ASN A 1 86 ? 30.680 -11.900 14.092 1.00 85.19 86 ASN A O 1
ATOM 679 N N . VAL A 1 87 ? 31.447 -10.495 15.661 1.00 83.81 87 VAL A N 1
ATOM 680 C CA . VAL A 1 87 ? 30.782 -9.309 15.114 1.00 83.81 87 VAL A CA 1
ATOM 681 C C . VAL A 1 87 ? 31.573 -8.748 13.935 1.00 83.81 87 VAL A C 1
ATOM 683 O O . VAL A 1 87 ? 32.740 -8.373 14.072 1.00 83.81 87 VAL A O 1
ATOM 686 N N . LEU A 1 88 ? 30.912 -8.614 12.786 1.00 79.62 88 LEU A N 1
ATOM 687 C CA . LEU A 1 88 ? 31.500 -8.030 11.584 1.00 79.62 88 LEU A CA 1
ATOM 688 C C . LEU A 1 88 ? 31.462 -6.487 11.620 1.00 79.62 88 LEU A C 1
ATOM 690 O O . LEU A 1 88 ? 30.501 -5.895 12.127 1.00 79.62 88 LEU A O 1
ATOM 694 N N . PRO A 1 89 ? 32.469 -5.802 11.037 1.00 70.19 89 PRO A N 1
ATOM 695 C CA . PRO A 1 89 ? 32.629 -4.345 11.117 1.00 70.19 89 PRO A CA 1
ATOM 696 C C . PRO A 1 89 ? 31.584 -3.538 10.328 1.00 70.19 89 PRO A C 1
ATOM 698 O O . PRO A 1 89 ? 31.530 -2.322 10.474 1.00 70.19 89 PRO A O 1
ATOM 701 N N . ILE A 1 90 ? 30.761 -4.196 9.509 1.00 71.12 90 ILE A N 1
ATOM 702 C CA . ILE A 1 90 ? 29.664 -3.583 8.739 1.00 71.12 90 ILE A CA 1
ATOM 703 C C . ILE A 1 90 ? 28.454 -3.262 9.635 1.00 71.12 90 ILE A C 1
ATOM 705 O O . ILE A 1 90 ? 27.568 -2.507 9.241 1.00 71.12 90 ILE A O 1
ATOM 709 N N . SER A 1 91 ? 28.413 -3.828 10.842 1.00 68.25 91 SER A N 1
ATOM 710 C CA . SER A 1 91 ? 27.312 -3.659 11.786 1.00 68.25 91 SER A CA 1
ATOM 711 C C . SER A 1 91 ? 27.171 -2.205 12.238 1.00 68.25 91 SER A C 1
ATOM 713 O O . SER A 1 91 ? 28.090 -1.653 12.843 1.00 68.25 91 SER A O 1
ATOM 715 N N . GLY A 1 92 ? 25.996 -1.608 12.016 1.00 67.81 92 GLY A N 1
ATOM 716 C CA . GLY A 1 92 ? 25.681 -0.269 12.524 1.00 67.81 92 GLY A CA 1
ATOM 717 C C . GLY A 1 92 ? 25.662 -0.207 14.057 1.00 67.81 92 GLY A C 1
ATOM 718 O O . GLY A 1 92 ? 25.986 0.827 14.633 1.00 67.81 92 GLY A O 1
ATOM 719 N N . GLY A 1 93 ? 25.360 -1.330 14.718 1.00 68.25 93 GLY A N 1
ATOM 720 C CA . GLY A 1 93 ? 25.316 -1.462 16.177 1.00 68.25 93 GLY A CA 1
ATOM 721 C C . GLY A 1 93 ? 26.632 -1.870 16.848 1.00 68.25 93 GLY A C 1
ATOM 722 O O . GLY A 1 93 ? 26.596 -2.569 17.858 1.00 68.25 93 GLY A O 1
ATOM 723 N N . LYS A 1 94 ? 27.799 -1.500 16.303 1.00 68.19 94 LYS A N 1
ATOM 724 C CA . LYS A 1 94 ? 29.096 -1.915 16.874 1.00 68.19 94 LYS A CA 1
ATOM 725 C C . LYS A 1 94 ? 29.362 -1.334 18.274 1.00 68.19 94 LYS A C 1
ATOM 727 O O . LYS A 1 94 ? 29.955 -2.016 19.103 1.00 68.19 94 LYS A O 1
ATOM 732 N N . ASP A 1 95 ? 28.879 -0.118 18.537 1.00 71.94 95 ASP A N 1
ATOM 733 C CA . ASP A 1 95 ? 29.132 0.637 19.776 1.00 71.94 95 ASP A CA 1
ATOM 734 C C . ASP A 1 95 ? 27.901 0.705 20.704 1.00 71.94 95 ASP A C 1
ATOM 736 O O . ASP A 1 95 ? 27.699 1.683 21.427 1.00 71.94 95 ASP A O 1
ATOM 740 N N . VAL A 1 96 ? 27.032 -0.313 20.677 1.00 81.19 96 VAL A N 1
ATOM 741 C CA . VAL A 1 96 ? 25.822 -0.329 21.515 1.00 81.19 96 VAL A CA 1
ATOM 742 C C . VAL A 1 96 ? 26.203 -0.526 22.981 1.00 81.19 96 VAL A C 1
ATOM 744 O O . VAL A 1 96 ? 26.810 -1.527 23.359 1.00 81.19 96 VAL A O 1
ATOM 747 N N . GLN A 1 97 ? 25.809 0.428 23.823 1.00 80.25 97 GLN A N 1
ATOM 748 C CA . GLN A 1 97 ? 25.942 0.326 25.273 1.00 80.25 97 GLN A CA 1
ATOM 749 C C . GLN A 1 97 ? 24.665 -0.262 25.871 1.00 80.25 97 GLN A C 1
ATOM 751 O O . GLN A 1 97 ? 23.557 0.116 25.489 1.00 80.25 97 GLN A O 1
ATOM 756 N N . ALA A 1 98 ? 24.824 -1.182 26.822 1.00 82.56 98 ALA A N 1
ATOM 757 C CA . ALA A 1 98 ? 23.697 -1.707 27.576 1.00 82.56 98 ALA A CA 1
ATOM 758 C C . ALA A 1 98 ? 23.071 -0.580 28.408 1.00 82.56 98 ALA A C 1
ATOM 760 O O . ALA A 1 98 ? 23.757 0.059 29.208 1.00 82.56 98 ALA A O 1
ATOM 761 N N . LEU A 1 99 ? 21.774 -0.339 28.211 1.00 81.69 99 LEU A N 1
ATOM 762 C CA . LEU A 1 99 ? 21.009 0.555 29.074 1.00 81.69 99 LEU A CA 1
ATOM 763 C C . LEU A 1 99 ? 20.954 -0.028 30.497 1.00 81.69 99 LEU A C 1
ATOM 765 O O . LEU A 1 99 ? 20.927 -1.256 30.644 1.00 81.69 99 LEU A O 1
ATOM 769 N N . PRO A 1 100 ? 20.938 0.821 31.541 1.00 80.56 100 PRO A N 1
ATOM 770 C CA . PRO A 1 100 ? 20.709 0.347 32.898 1.00 80.56 100 PRO A CA 1
ATOM 771 C C . PRO A 1 100 ? 19.350 -0.373 32.972 1.00 80.56 100 PRO A C 1
ATOM 773 O O . PRO A 1 100 ? 18.423 -0.004 32.243 1.00 80.56 100 PRO A O 1
ATOM 776 N N . PRO A 1 101 ? 19.225 -1.426 33.799 1.00 79.19 101 PRO A N 1
ATOM 777 C CA . PRO A 1 101 ? 17.940 -2.078 34.007 1.00 79.19 101 PRO A CA 1
ATOM 778 C C . PRO A 1 101 ? 16.929 -1.054 34.547 1.00 79.19 101 PRO A C 1
ATOM 780 O O . PRO A 1 101 ? 17.332 -0.189 35.323 1.00 79.19 101 PRO A O 1
ATOM 783 N N . PRO A 1 102 ? 15.648 -1.136 34.146 1.00 69.75 102 PRO A N 1
ATOM 784 C CA . PRO A 1 102 ? 14.644 -0.193 34.614 1.00 69.75 102 PRO A CA 1
ATOM 785 C C . PRO A 1 102 ? 14.470 -0.339 36.128 1.00 69.75 102 PRO A C 1
ATOM 787 O O . PRO A 1 102 ? 14.163 -1.434 36.615 1.00 69.75 102 PRO A O 1
ATOM 790 N N . ASP A 1 103 ? 14.676 0.748 36.866 1.00 69.50 103 ASP A N 1
ATOM 791 C CA . ASP A 1 103 ? 14.374 0.793 38.294 1.00 69.50 103 ASP A CA 1
ATOM 792 C C . ASP A 1 103 ? 12.848 0.901 38.467 1.00 69.50 103 ASP A C 1
ATOM 794 O O . ASP A 1 103 ? 12.151 1.515 37.663 1.00 69.50 103 ASP A O 1
ATOM 798 N N . MET A 1 104 ? 12.284 0.307 39.525 1.00 59.31 104 MET A N 1
ATOM 799 C CA . MET A 1 104 ? 10.827 0.350 39.782 1.00 59.31 104 MET A CA 1
ATOM 800 C C . MET A 1 104 ? 10.284 1.775 40.017 1.00 59.31 104 MET A C 1
ATOM 802 O O . MET A 1 104 ? 9.070 1.971 39.974 1.00 59.31 104 MET A O 1
ATOM 806 N N . ASP A 1 105 ? 11.183 2.740 40.234 1.00 55.56 105 ASP A N 1
ATOM 807 C CA . ASP A 1 105 ? 10.915 4.171 40.404 1.00 55.56 105 ASP A CA 1
ATOM 808 C C . ASP A 1 105 ? 11.225 4.999 39.139 1.00 55.56 105 ASP A C 1
ATOM 810 O O . ASP A 1 105 ? 11.220 6.233 39.197 1.00 55.56 105 ASP A O 1
ATOM 814 N N . ASP A 1 106 ? 11.491 4.358 37.992 1.00 57.72 106 ASP A N 1
ATOM 815 C CA . ASP A 1 106 ? 11.627 5.078 36.728 1.00 57.72 106 ASP A CA 1
ATOM 816 C C . ASP A 1 106 ? 10.364 5.904 36.460 1.00 57.72 106 ASP A C 1
ATOM 818 O O . ASP A 1 106 ? 9.224 5.445 36.592 1.00 57.72 106 ASP A O 1
ATOM 822 N N . ILE A 1 107 ? 10.587 7.166 36.093 1.00 56.56 107 ILE A N 1
ATOM 823 C CA . ILE A 1 107 ? 9.532 8.122 35.775 1.00 56.56 107 ILE A CA 1
ATOM 824 C C . ILE A 1 107 ? 8.716 7.510 34.637 1.00 56.56 107 ILE A C 1
ATOM 826 O O . ILE A 1 107 ? 9.211 7.396 33.512 1.00 56.56 107 ILE A O 1
ATOM 830 N N . LYS A 1 108 ? 7.473 7.103 34.940 1.00 65.06 108 LYS A N 1
ATOM 831 C CA . LYS A 1 108 ? 6.491 6.676 33.935 1.00 65.06 108 LYS A CA 1
ATOM 832 C C . LYS A 1 108 ? 6.567 7.636 32.763 1.00 65.06 108 LYS A C 1
ATOM 834 O O . LYS A 1 108 ? 6.625 8.852 32.961 1.00 65.06 108 LYS A O 1
ATOM 839 N N . THR A 1 109 ? 6.589 7.102 31.548 1.00 71.44 109 THR A N 1
ATOM 840 C CA . THR A 1 109 ? 6.705 7.967 30.369 1.00 71.44 109 THR A CA 1
ATOM 841 C C . THR A 1 109 ? 5.552 8.976 30.381 1.00 71.44 109 THR A C 1
ATOM 843 O O . THR A 1 109 ? 4.452 8.639 30.815 1.00 71.44 109 THR A O 1
ATOM 846 N N . GLU A 1 110 ? 5.766 10.206 29.895 1.00 76.25 110 GLU A N 1
ATOM 847 C CA . GLU A 1 110 ? 4.730 11.265 29.887 1.00 76.25 110 GLU A CA 1
ATOM 848 C C . GLU A 1 110 ? 3.381 10.764 29.332 1.00 76.25 110 GLU A C 1
ATOM 850 O O . GLU A 1 110 ? 2.312 11.148 29.796 1.00 76.25 110 GLU A O 1
ATOM 855 N N . GLN A 1 111 ? 3.437 9.836 28.374 1.00 72.62 111 GLN A N 1
ATOM 856 C CA . GLN A 1 111 ? 2.277 9.218 27.733 1.00 72.62 111 GLN A CA 1
ATOM 857 C C . GLN A 1 111 ? 1.539 8.216 28.633 1.00 72.62 111 GLN A C 1
ATOM 859 O O . GLN A 1 111 ? 0.322 8.079 28.547 1.00 72.62 111 GLN A O 1
ATOM 864 N N . GLU A 1 112 ? 2.256 7.496 29.495 1.00 79.00 112 GLU A N 1
ATOM 865 C CA . GLU A 1 112 ? 1.648 6.591 30.472 1.00 79.00 112 GLU A CA 1
ATOM 866 C C . GLU A 1 112 ? 0.949 7.377 31.577 1.00 79.00 112 GLU A C 1
ATOM 868 O O . GLU A 1 112 ? -0.131 6.977 32.009 1.00 79.00 112 GLU A O 1
ATOM 873 N N . MET A 1 113 ? 1.528 8.509 31.994 1.00 81.69 113 MET A N 1
ATOM 874 C CA . MET A 1 113 ? 0.865 9.440 32.908 1.00 81.69 113 MET A CA 1
ATOM 875 C C . MET A 1 113 ? -0.413 10.002 32.279 1.00 81.69 113 MET A C 1
ATOM 877 O O . MET A 1 113 ? -1.479 9.865 32.868 1.00 81.69 113 MET A O 1
ATOM 881 N N . GLU A 1 114 ? -0.342 10.498 31.038 1.00 84.62 114 GLU A N 1
ATOM 882 C CA . GLU A 1 114 ? -1.519 11.003 30.315 1.00 84.62 114 GLU A CA 1
ATOM 883 C C . GLU A 1 114 ? -2.615 9.930 30.158 1.00 84.62 114 GLU A C 1
ATOM 885 O O . GLU A 1 114 ? -3.807 10.219 30.259 1.00 84.62 114 GLU A O 1
ATOM 890 N N . LEU A 1 115 ? -2.239 8.667 29.928 1.00 83.88 115 LEU A N 1
ATOM 891 C CA . LEU A 1 115 ? -3.204 7.572 29.837 1.00 83.88 115 LEU A CA 1
ATOM 892 C C . LEU A 1 115 ? -3.909 7.309 31.171 1.00 83.88 115 LEU A C 1
ATOM 894 O O . LEU A 1 115 ? -5.102 6.999 31.168 1.00 83.88 115 LEU A O 1
ATOM 898 N N . ILE A 1 116 ? -3.170 7.370 32.279 1.00 85.62 116 ILE A N 1
ATOM 899 C CA . ILE A 1 116 ? -3.725 7.205 33.625 1.00 85.62 116 ILE A CA 1
ATOM 900 C C . ILE A 1 116 ? -4.689 8.356 33.913 1.00 85.62 116 ILE A C 1
ATOM 902 O O . ILE A 1 116 ? -5.835 8.087 34.257 1.00 85.62 116 ILE A O 1
ATOM 906 N N . ASP A 1 117 ? -4.292 9.595 33.629 1.00 88.12 117 ASP A N 1
ATOM 907 C CA . ASP A 1 117 ? -5.144 10.772 33.823 1.00 88.12 117 ASP A CA 1
ATOM 908 C C . ASP A 1 117 ? -6.465 10.642 33.040 1.00 88.12 117 ASP A C 1
ATOM 910 O O . ASP A 1 117 ? -7.550 10.805 33.597 1.00 88.12 117 ASP A O 1
ATOM 914 N N . ILE A 1 118 ? -6.407 10.237 31.763 1.00 85.38 118 ILE A N 1
ATOM 915 C CA . ILE A 1 118 ? -7.613 10.014 30.942 1.00 85.38 118 ILE A CA 1
ATOM 916 C C . ILE A 1 118 ? -8.490 8.884 31.506 1.00 85.38 118 ILE A C 1
ATOM 918 O O . ILE A 1 118 ? -9.721 8.940 31.385 1.00 85.38 118 ILE A O 1
ATOM 922 N N . LYS A 1 119 ? -7.884 7.833 32.069 1.00 86.50 119 LYS A N 1
ATOM 923 C CA . LYS A 1 119 ? -8.616 6.712 32.677 1.00 86.50 119 LYS A CA 1
ATOM 924 C C . LYS A 1 119 ? -9.335 7.154 33.945 1.00 86.50 119 LYS A C 1
ATOM 926 O O . LYS A 1 119 ? -10.519 6.843 34.081 1.00 86.50 119 LYS A O 1
ATOM 931 N N . ASP A 1 120 ? -8.656 7.908 34.797 1.00 86.62 120 ASP A N 1
ATOM 932 C CA . ASP A 1 120 ? -9.180 8.377 36.076 1.00 86.62 120 ASP A CA 1
ATOM 933 C C . ASP A 1 120 ? -10.293 9.420 35.859 1.00 86.62 120 ASP A C 1
ATOM 935 O O . ASP A 1 120 ? -11.374 9.307 36.436 1.00 86.62 120 ASP A O 1
ATOM 939 N N . GLU A 1 121 ? -10.120 10.361 34.920 1.00 87.25 121 GLU A N 1
ATOM 940 C CA . GLU A 1 121 ? -11.141 11.368 34.572 1.00 87.25 121 GLU A CA 1
ATOM 941 C C . GLU A 1 121 ? -12.466 10.776 34.059 1.00 87.25 121 GLU A C 1
ATOM 943 O O . GLU A 1 121 ? -13.518 11.428 34.102 1.00 87.25 121 GLU A O 1
ATOM 948 N N . ASN A 1 122 ? -12.427 9.568 33.494 1.00 83.75 122 ASN A N 1
ATOM 949 C CA . ASN A 1 122 ? -13.583 8.941 32.857 1.00 83.75 122 ASN A CA 1
ATOM 950 C C . ASN A 1 122 ? -14.093 7.707 33.606 1.00 83.75 122 ASN A C 1
ATOM 952 O O . ASN A 1 122 ? -15.026 7.062 33.117 1.00 83.75 122 ASN A O 1
ATOM 956 N N . GLU A 1 123 ? -13.548 7.400 34.785 1.00 80.56 123 GLU A N 1
ATOM 957 C CA . GLU A 1 123 ? -13.949 6.239 35.581 1.00 80.56 123 GLU A CA 1
ATOM 958 C C . GLU A 1 123 ? -15.437 6.288 35.969 1.00 80.56 123 GLU A C 1
ATOM 960 O O . GLU A 1 123 ? -16.147 5.287 35.832 1.00 80.56 123 GLU A O 1
ATOM 965 N N . ASP A 1 124 ? -15.938 7.473 36.326 1.00 80.31 124 ASP A N 1
ATOM 966 C CA . ASP A 1 124 ? -17.323 7.677 36.770 1.00 80.31 124 ASP A CA 1
ATOM 967 C C . ASP A 1 124 ? -18.361 7.609 35.631 1.00 80.31 124 ASP A C 1
ATOM 969 O O . ASP A 1 124 ? -19.559 7.412 35.864 1.00 80.31 124 ASP A O 1
ATOM 973 N N . LYS A 1 125 ? -17.938 7.759 34.369 1.00 82.19 125 LYS A N 1
ATOM 974 C CA . LYS A 1 125 ? -18.844 7.825 33.211 1.00 82.19 125 LYS A CA 1
ATOM 975 C C . LYS A 1 125 ? -19.113 6.429 32.648 1.00 82.19 125 LYS A C 1
ATOM 977 O O . LYS A 1 125 ? -18.511 6.030 31.653 1.00 82.19 125 LYS A O 1
ATOM 982 N N . GLN A 1 126 ? -20.046 5.670 33.218 1.00 76.94 126 GLN A N 1
ATOM 983 C CA . GLN A 1 126 ? -20.495 4.418 32.584 1.00 76.94 126 GLN A CA 1
ATOM 984 C C . GLN A 1 126 ? -21.376 4.688 31.349 1.00 76.94 126 GLN A C 1
ATOM 986 O O . GLN A 1 126 ? -22.174 5.628 31.374 1.00 76.94 126 GLN A O 1
ATOM 991 N N . PRO A 1 127 ? -21.274 3.897 30.258 1.00 80.81 127 PRO A N 1
ATOM 992 C CA . PRO A 1 127 ? -20.475 2.673 30.052 1.00 80.81 127 PRO A CA 1
ATOM 993 C C . PRO A 1 127 ? -19.027 2.913 29.576 1.00 80.81 127 PRO A C 1
ATOM 995 O O . PRO A 1 127 ? -18.294 1.967 29.305 1.00 80.81 127 PRO A O 1
ATOM 998 N N . VAL A 1 128 ? -18.609 4.168 29.427 1.00 83.25 128 VAL A N 1
ATOM 999 C CA . VAL A 1 128 ? -17.326 4.543 28.817 1.00 83.25 128 VAL A CA 1
ATOM 1000 C C . VAL A 1 128 ? -16.138 4.201 29.723 1.00 83.25 128 VAL A C 1
ATOM 1002 O O . VAL A 1 128 ? -15.141 3.674 29.234 1.00 83.25 128 VAL A O 1
ATOM 1005 N N . GLY A 1 129 ? -16.257 4.414 31.035 1.00 83.62 129 GLY A N 1
ATOM 1006 C CA . GLY A 1 129 ? -15.183 4.174 32.003 1.00 83.62 129 GLY A CA 1
ATOM 1007 C C . GLY A 1 129 ? -14.670 2.731 32.023 1.00 83.62 129 GLY A C 1
ATOM 1008 O O . GLY A 1 129 ? -13.461 2.506 32.028 1.00 83.62 129 GLY A O 1
ATOM 1009 N N . SER A 1 130 ? -15.555 1.731 31.946 1.00 86.75 130 SER A N 1
ATOM 1010 C CA . SER A 1 130 ? -15.138 0.320 31.891 1.00 86.75 130 SER A CA 1
ATOM 1011 C C . SER A 1 130 ? -14.458 -0.045 30.568 1.00 86.75 130 SER A C 1
ATOM 1013 O O . SER A 1 130 ? -13.527 -0.848 30.554 1.00 86.75 130 SER A O 1
ATOM 1015 N N . LEU A 1 131 ? -14.870 0.580 29.463 1.00 86.75 131 LEU A N 1
ATOM 1016 C CA . LEU A 1 131 ? -14.302 0.336 28.137 1.00 86.75 131 LEU A CA 1
ATOM 1017 C C . LEU A 1 131 ? -12.956 1.046 27.934 1.00 86.75 131 LEU A C 1
ATOM 1019 O O . LEU A 1 131 ? -12.056 0.470 27.325 1.00 86.75 131 LEU A O 1
ATOM 1023 N N . ILE A 1 132 ? -12.772 2.257 28.470 1.00 87.94 132 ILE A N 1
ATOM 1024 C CA . ILE A 1 132 ? -11.492 2.985 28.394 1.00 87.94 132 ILE A CA 1
ATOM 1025 C C . ILE A 1 132 ? -10.392 2.257 29.177 1.00 87.94 132 ILE A C 1
ATOM 1027 O O . ILE A 1 132 ? -9.233 2.282 28.761 1.00 87.94 132 ILE A O 1
ATOM 1031 N N . LYS A 1 133 ? -10.728 1.523 30.248 1.00 87.25 133 LYS A N 1
ATOM 1032 C CA . LYS A 1 133 ? -9.756 0.681 30.972 1.00 87.25 133 LYS A CA 1
ATOM 1033 C C . LYS A 1 133 ? -9.084 -0.364 30.069 1.00 87.25 133 LYS A C 1
ATOM 1035 O O . LYS A 1 133 ? -7.920 -0.688 30.302 1.00 87.25 133 LYS A O 1
ATOM 1040 N N . LEU A 1 134 ? -9.763 -0.823 29.011 1.00 86.94 134 LEU A N 1
ATOM 1041 C CA . LEU A 1 134 ? -9.210 -1.752 28.014 1.00 86.94 134 LEU A CA 1
ATOM 1042 C C . LEU A 1 134 ? -8.210 -1.091 27.048 1.00 86.94 134 LEU A C 1
ATOM 1044 O O . LEU A 1 134 ? -7.456 -1.803 26.379 1.00 86.94 134 LEU A O 1
ATOM 1048 N N . ALA A 1 135 ? -8.192 0.242 26.944 1.00 87.00 135 ALA A N 1
ATOM 1049 C CA . ALA A 1 135 ? -7.270 0.953 26.066 1.00 87.00 135 ALA A CA 1
ATOM 1050 C C . ALA A 1 135 ? -5.831 0.853 26.594 1.00 87.00 135 ALA A C 1
ATOM 1052 O O . ALA A 1 135 ? -5.552 1.124 27.771 1.00 87.00 135 ALA A O 1
ATOM 1053 N N . LYS A 1 136 ? -4.910 0.473 25.700 1.00 87.06 136 LYS A N 1
ATOM 1054 C CA . LYS A 1 136 ? -3.477 0.373 26.010 1.00 87.06 136 LYS A CA 1
ATOM 1055 C C . LYS A 1 136 ? -2.709 1.656 25.720 1.00 87.06 136 LYS A C 1
ATOM 1057 O O . LYS A 1 136 ? -1.694 1.889 26.357 1.00 87.06 136 LYS A O 1
ATOM 1062 N N . THR A 1 137 ? -3.171 2.456 24.762 1.00 88.38 137 THR A N 1
ATOM 1063 C CA . THR A 1 137 ? -2.489 3.679 24.323 1.00 88.38 137 THR A CA 1
ATOM 1064 C C . THR A 1 137 ? -3.383 4.901 24.489 1.00 88.38 137 THR A C 1
ATOM 1066 O O . THR A 1 137 ? -4.616 4.790 24.477 1.00 88.38 137 THR A O 1
ATOM 1069 N N . VAL A 1 138 ? -2.763 6.078 24.605 1.00 89.44 138 VAL A N 1
ATOM 1070 C CA . VAL A 1 138 ? -3.467 7.369 24.692 1.00 89.44 138 VAL A CA 1
ATOM 1071 C C . VAL A 1 138 ? -4.293 7.605 23.428 1.00 89.44 138 VAL A C 1
ATOM 1073 O O . VAL A 1 138 ? -5.462 7.991 23.506 1.00 89.44 138 VAL A O 1
ATOM 1076 N N . ASP A 1 139 ? -3.720 7.293 22.261 1.00 90.06 139 ASP A N 1
ATOM 1077 C CA . ASP A 1 139 ? -4.401 7.396 20.966 1.00 90.06 139 ASP A CA 1
ATOM 1078 C C . ASP A 1 139 ? -5.683 6.541 20.926 1.00 90.06 139 ASP A C 1
ATOM 1080 O O . ASP A 1 139 ? -6.720 6.992 20.430 1.00 90.06 139 ASP A O 1
ATOM 1084 N N . GLN A 1 140 ? -5.653 5.322 21.482 1.00 90.56 140 GLN A N 1
ATOM 1085 C CA . GLN A 1 140 ? -6.840 4.465 21.572 1.00 90.56 140 GLN A CA 1
ATOM 1086 C C . GLN A 1 140 ? -7.893 5.034 22.524 1.00 90.56 140 GLN A C 1
ATOM 1088 O O . GLN A 1 140 ? -9.077 5.014 22.185 1.00 90.56 140 GLN A O 1
ATOM 1093 N N . ALA A 1 141 ? -7.486 5.561 23.681 1.00 90.38 141 ALA A N 1
ATOM 1094 C CA . ALA A 1 141 ? -8.410 6.165 24.639 1.00 90.38 141 ALA A CA 1
ATOM 1095 C C . ALA A 1 141 ? -9.124 7.391 24.036 1.00 90.38 141 ALA A C 1
ATOM 1097 O O . ALA A 1 141 ? -10.355 7.465 24.056 1.00 90.38 141 ALA A O 1
ATOM 1098 N N . LYS A 1 142 ? -8.374 8.297 23.391 1.00 90.69 142 LYS A N 1
ATOM 1099 C CA . LYS A 1 142 ? -8.924 9.461 22.668 1.00 90.69 142 LYS A CA 1
ATOM 1100 C C . LYS A 1 142 ? -9.844 9.047 21.514 1.00 90.69 142 LYS A C 1
ATOM 1102 O O . LYS A 1 142 ? -10.896 9.661 21.302 1.00 90.69 142 LYS A O 1
ATOM 1107 N N . ALA A 1 143 ? -9.488 7.987 20.784 1.00 91.94 143 ALA A N 1
ATOM 1108 C CA . ALA A 1 143 ? -10.332 7.450 19.721 1.00 91.94 143 ALA A CA 1
ATOM 1109 C C . ALA A 1 143 ? -11.662 6.912 20.266 1.00 91.94 143 ALA A C 1
ATOM 1111 O O . ALA A 1 143 ? -12.717 7.249 19.727 1.00 91.94 143 ALA A O 1
ATOM 1112 N N . LEU A 1 144 ? -11.630 6.129 21.350 1.00 91.50 144 LEU A N 1
ATOM 1113 C CA . LEU A 1 144 ? -12.832 5.598 21.998 1.00 91.50 144 LEU A CA 1
ATOM 1114 C C . LEU A 1 144 ? -13.740 6.711 22.520 1.00 91.50 144 LEU A C 1
ATOM 1116 O O . LEU A 1 144 ? -14.941 6.663 22.261 1.00 91.50 144 LEU A O 1
ATOM 1120 N N . LEU A 1 145 ? -13.180 7.745 23.154 1.00 90.81 145 LEU A N 1
ATOM 1121 C CA . LEU A 1 145 ? -13.941 8.928 23.568 1.00 90.81 145 LEU A CA 1
ATOM 1122 C C . LEU A 1 145 ? -14.668 9.558 22.374 1.00 90.81 145 LEU A C 1
ATOM 1124 O O . LEU A 1 145 ? -15.891 9.698 22.392 1.00 90.81 145 LEU A O 1
ATOM 1128 N N . THR A 1 146 ? -13.954 9.807 21.276 1.00 91.44 146 THR A N 1
ATOM 1129 C CA . THR A 1 146 ? -14.545 10.398 20.065 1.00 91.44 146 THR A CA 1
ATOM 1130 C C . THR A 1 146 ? -15.634 9.510 19.444 1.00 91.44 146 THR A C 1
ATOM 1132 O O . THR A 1 146 ? -16.650 10.026 18.965 1.00 91.44 146 THR A O 1
ATOM 1135 N N . PHE A 1 147 ? -15.460 8.182 19.455 1.00 91.88 147 PHE A N 1
ATOM 1136 C CA . PHE A 1 147 ? -16.499 7.242 19.022 1.00 91.88 147 PHE A CA 1
ATOM 1137 C C . PHE A 1 147 ? -17.728 7.323 19.927 1.00 91.88 147 PHE A C 1
ATOM 1139 O O . PHE A 1 147 ? -18.837 7.475 19.423 1.00 91.88 147 PHE A O 1
ATOM 1146 N N . THR A 1 148 ? -17.549 7.280 21.247 1.00 90.06 148 THR A N 1
ATOM 1147 C CA . THR A 1 148 ? -18.661 7.335 22.210 1.00 90.06 148 THR A CA 1
ATOM 1148 C C . THR A 1 148 ? -19.434 8.650 22.138 1.00 90.06 148 THR A C 1
ATOM 1150 O O . THR A 1 148 ? -20.662 8.634 22.187 1.00 90.06 148 THR A O 1
ATOM 1153 N N . GLU A 1 149 ? -18.759 9.775 21.905 1.00 89.50 149 GLU A N 1
ATOM 1154 C CA . GLU A 1 149 ? -19.413 11.059 21.641 1.00 89.50 149 GLU A CA 1
ATOM 1155 C C . GLU A 1 149 ? -20.236 11.053 20.348 1.00 89.50 149 GLU A C 1
ATOM 1157 O O . GLU A 1 149 ? -21.325 11.621 20.294 1.00 89.50 149 GLU A O 1
ATOM 1162 N N . ALA A 1 150 ? -19.731 10.431 19.280 1.00 89.31 150 ALA A N 1
ATOM 1163 C CA . ALA A 1 150 ? -20.478 10.327 18.028 1.00 89.31 150 ALA A CA 1
ATOM 1164 C C . ALA A 1 150 ? -21.718 9.424 18.180 1.00 89.31 150 ALA A C 1
ATOM 1166 O O . ALA A 1 150 ? -22.761 9.712 17.594 1.00 89.31 150 ALA A O 1
ATOM 1167 N N . ILE A 1 151 ? -21.610 8.366 18.992 1.00 90.00 151 ILE A N 1
ATOM 1168 C CA . ILE A 1 151 ? -22.707 7.451 19.347 1.00 90.00 151 ILE A CA 1
ATOM 1169 C C . ILE A 1 151 ? -23.766 8.187 20.177 1.00 90.00 151 ILE A C 1
ATOM 1171 O O . ILE A 1 151 ? -24.963 8.029 19.910 1.00 90.00 151 ILE A O 1
ATOM 1175 N N . SER A 1 152 ? -23.341 9.001 21.149 1.00 88.00 152 SER A N 1
ATOM 1176 C CA . SER A 1 152 ? -24.234 9.734 22.054 1.00 88.00 152 SER A CA 1
ATOM 1177 C C . SER A 1 152 ? -24.937 10.918 21.384 1.00 88.00 152 SER A C 1
ATOM 1179 O O . SER A 1 152 ? -26.080 11.207 21.734 1.00 88.00 152 SER A O 1
ATOM 1181 N N . GLU A 1 153 ? -24.323 11.541 20.367 1.00 85.25 153 GLU A N 1
ATOM 1182 C CA . GLU A 1 153 ? -24.935 12.623 19.575 1.00 85.25 153 GLU A CA 1
ATOM 1183 C C . GLU A 1 153 ? -26.212 12.156 18.841 1.00 85.25 153 GLU A C 1
ATOM 1185 O O . GLU A 1 153 ? -27.030 12.988 18.454 1.00 85.25 153 GLU A O 1
ATOM 1190 N N . LYS A 1 154 ? -26.391 10.837 18.630 1.00 76.12 154 LYS A N 1
ATOM 1191 C CA . LYS A 1 154 ? -27.522 10.206 17.908 1.00 76.12 154 LYS A CA 1
ATOM 1192 C C . LYS A 1 154 ? -27.843 10.859 16.554 1.00 76.12 154 LYS A C 1
ATOM 1194 O O . LYS A 1 154 ? -28.963 10.784 16.049 1.00 76.12 154 LYS A O 1
ATOM 1199 N N . THR A 1 155 ? -26.852 11.494 15.931 1.00 77.94 155 THR A N 1
ATOM 1200 C CA . THR A 1 155 ? -27.009 12.105 14.613 1.00 77.94 155 THR A CA 1
ATOM 1201 C C . THR A 1 155 ? -26.900 11.030 13.540 1.00 77.94 155 THR A C 1
ATOM 1203 O O . THR A 1 155 ? -25.843 10.451 13.303 1.00 77.94 155 THR A O 1
ATOM 1206 N N . LEU A 1 156 ? -28.005 10.796 12.831 1.00 70.38 156 LEU A N 1
ATOM 1207 C CA . LEU A 1 156 ? -28.105 9.764 11.793 1.00 70.38 156 LEU A CA 1
ATOM 1208 C C . LEU A 1 156 ? -27.194 10.019 10.574 1.00 70.38 156 LEU A C 1
ATOM 1210 O O . LEU A 1 156 ? -27.091 9.171 9.705 1.00 70.38 156 LEU A O 1
ATOM 1214 N N . ARG A 1 157 ? -26.526 11.174 10.449 1.00 76.81 157 ARG A N 1
ATOM 1215 C CA . ARG A 1 157 ? -25.623 11.488 9.319 1.00 76.81 157 ARG A CA 1
ATOM 1216 C C . ARG A 1 157 ? -24.253 11.975 9.788 1.00 76.81 157 ARG A C 1
ATOM 1218 O O . ARG A 1 157 ? -23.752 13.003 9.330 1.00 76.81 157 ARG A O 1
ATOM 1225 N N . SER A 1 158 ? -23.641 11.221 10.691 1.00 86.56 158 SER A N 1
ATOM 1226 C CA . SER A 1 158 ? -22.255 11.425 11.115 1.00 86.56 158 SER A CA 1
ATOM 1227 C C . SER A 1 158 ? -21.350 10.325 10.553 1.00 86.56 158 SER A C 1
ATOM 1229 O O . SER A 1 158 ? -21.767 9.184 10.345 1.00 86.56 158 SER A O 1
ATOM 1231 N N . THR A 1 159 ? -20.109 10.674 10.228 1.00 88.06 159 THR A N 1
ATOM 1232 C CA . THR A 1 159 ? -19.071 9.729 9.805 1.00 88.06 159 THR A CA 1
ATOM 1233 C C . THR A 1 159 ? -17.829 9.942 10.635 1.00 88.06 159 THR A C 1
ATOM 1235 O O . THR A 1 159 ? -17.289 11.048 10.676 1.00 88.06 159 THR A O 1
ATOM 1238 N N . VAL A 1 160 ? -17.368 8.867 11.263 1.00 90.94 160 VAL A N 1
ATOM 1239 C CA . VAL A 1 160 ? -16.097 8.848 11.980 1.00 90.94 160 VAL A CA 1
ATOM 1240 C C . VAL A 1 160 ? -15.119 8.007 11.176 1.00 90.94 160 VAL A C 1
ATOM 1242 O O . VAL A 1 160 ? -15.337 6.815 10.961 1.00 90.94 160 VAL A O 1
ATOM 1245 N N . THR A 1 161 ? -14.055 8.641 10.702 1.00 89.31 161 THR A N 1
ATOM 1246 C CA . THR A 1 161 ? -12.974 7.990 9.955 1.00 89.31 161 THR A CA 1
ATOM 1247 C C . THR A 1 161 ? -11.752 7.841 10.849 1.00 89.31 161 THR A C 1
ATOM 1249 O O . THR A 1 161 ? -11.131 8.837 11.218 1.00 89.31 161 THR A O 1
ATOM 1252 N N . LEU A 1 162 ? -11.399 6.595 11.159 1.00 89.88 162 LEU A N 1
ATOM 1253 C CA . LEU A 1 162 ? -10.189 6.195 11.864 1.00 89.88 162 LEU A CA 1
ATOM 1254 C C . LEU A 1 162 ? -9.113 5.804 10.848 1.00 89.88 162 LEU A C 1
ATOM 1256 O O . LEU A 1 162 ? -9.243 4.824 10.112 1.00 89.88 162 LEU A O 1
ATOM 1260 N N . THR A 1 163 ? -8.025 6.557 10.819 1.00 87.31 163 THR A N 1
ATOM 1261 C CA . THR A 1 163 ? -6.882 6.298 9.941 1.00 87.31 163 THR A CA 1
ATOM 1262 C C . THR A 1 163 ? -5.679 5.889 10.777 1.00 87.31 163 THR A C 1
ATOM 1264 O O . THR A 1 163 ? -5.387 6.491 11.804 1.00 87.31 163 THR A O 1
ATOM 1267 N N . ALA A 1 164 ? -4.977 4.832 10.384 1.00 86.38 164 ALA A N 1
ATOM 1268 C CA . ALA A 1 164 ? -3.748 4.448 11.074 1.00 86.38 164 ALA A CA 1
ATOM 1269 C C . ALA A 1 164 ? -2.848 3.600 10.189 1.00 86.38 164 ALA A C 1
ATOM 1271 O O . ALA A 1 164 ? -3.318 2.932 9.259 1.00 86.38 164 ALA A O 1
ATOM 1272 N N . ALA A 1 165 ? -1.570 3.531 10.546 1.00 82.25 165 ALA A N 1
ATOM 1273 C CA . ALA A 1 165 ? -0.680 2.498 10.031 1.00 82.25 165 ALA A CA 1
ATOM 1274 C C . ALA A 1 165 ? -1.133 1.091 10.480 1.00 82.25 165 ALA A C 1
ATOM 1276 O O . ALA A 1 165 ? -2.044 0.923 11.310 1.00 82.25 165 ALA A O 1
ATOM 1277 N N . ARG A 1 166 ? -0.544 0.054 9.888 1.00 82.75 166 ARG A N 1
ATOM 1278 C CA . ARG A 1 166 ? -0.735 -1.324 10.354 1.00 82.75 166 ARG A CA 1
ATOM 1279 C C . ARG A 1 166 ? -0.137 -1.503 11.758 1.00 82.75 166 ARG A C 1
ATOM 1281 O O . ARG A 1 166 ? 0.720 -0.739 12.176 1.00 82.75 166 ARG A O 1
ATOM 1288 N N . GLY A 1 167 ? -0.675 -2.438 12.544 1.00 80.88 167 GLY A N 1
ATOM 1289 C CA . GLY A 1 167 ? -0.135 -2.735 13.880 1.00 80.88 167 GLY A CA 1
ATOM 1290 C C . GLY A 1 167 ? -0.402 -1.684 14.972 1.00 80.88 167 GLY A C 1
ATOM 1291 O O . GLY A 1 167 ? 0.155 -1.800 16.058 1.00 80.88 167 GLY A O 1
ATOM 1292 N N . ARG A 1 168 ? -1.269 -0.686 14.729 1.00 87.62 168 ARG A N 1
ATOM 1293 C CA . ARG A 1 168 ? -1.663 0.353 15.715 1.00 87.62 168 ARG A CA 1
ATOM 1294 C C . ARG A 1 168 ? -2.962 0.047 16.488 1.00 87.62 168 ARG A C 1
ATOM 1296 O O . ARG A 1 168 ? -3.460 0.867 17.247 1.00 87.62 168 ARG A O 1
ATOM 1303 N N . GLY A 1 169 ? -3.560 -1.129 16.270 1.00 86.88 169 GLY A N 1
ATOM 1304 C CA . GLY A 1 169 ? -4.772 -1.564 16.982 1.00 86.88 169 GLY A CA 1
ATOM 1305 C C . GLY A 1 169 ? -6.100 -0.981 16.473 1.00 86.88 169 GLY A C 1
ATOM 1306 O O . GLY A 1 169 ? -7.029 -0.832 17.259 1.00 86.88 169 GLY A O 1
ATOM 1307 N N . LYS A 1 170 ? -6.226 -0.689 15.166 1.00 88.75 170 LYS A N 1
ATOM 1308 C CA . LYS A 1 170 ? -7.484 -0.201 14.554 1.00 88.75 170 LYS A CA 1
ATOM 1309 C C . LYS A 1 170 ? -8.685 -1.104 14.843 1.00 88.75 170 LYS A C 1
ATOM 1311 O O . LYS A 1 170 ? -9.661 -0.641 15.420 1.00 88.75 170 LYS A O 1
ATOM 1316 N N . SER A 1 171 ? -8.601 -2.389 14.491 1.00 89.06 171 SER A N 1
ATOM 1317 C CA . SER A 1 171 ? -9.705 -3.341 14.685 1.00 89.06 171 SER A CA 1
ATOM 1318 C C . SER A 1 171 ? -10.040 -3.550 16.168 1.00 89.06 171 SER A C 1
ATOM 1320 O O . SER A 1 171 ? -11.196 -3.791 16.497 1.00 89.06 171 SER A O 1
ATOM 1322 N N . ALA A 1 172 ? -9.063 -3.376 17.069 1.00 90.50 172 ALA A N 1
ATOM 1323 C CA . ALA A 1 172 ? -9.288 -3.412 18.513 1.00 90.50 172 ALA A CA 1
ATOM 1324 C C . ALA A 1 172 ? -10.117 -2.209 18.991 1.00 90.50 172 ALA A C 1
ATOM 1326 O O . ALA A 1 172 ? -11.151 -2.393 19.629 1.00 90.50 172 ALA A O 1
ATOM 1327 N N . ALA A 1 173 ? -9.720 -0.987 18.616 1.00 91.88 173 ALA A N 1
ATOM 1328 C CA . ALA A 1 173 ? -10.478 0.226 18.931 1.00 91.88 173 ALA A CA 1
ATOM 1329 C C . ALA A 1 173 ? -11.897 0.185 18.332 1.00 91.88 173 ALA A C 1
ATOM 1331 O O . ALA A 1 173 ? -12.864 0.536 19.003 1.00 91.88 173 ALA A O 1
ATOM 1332 N N . MET A 1 174 ? -12.032 -0.313 17.097 1.00 91.25 174 MET A N 1
ATOM 1333 C CA . MET A 1 174 ? -13.324 -0.500 16.430 1.00 91.25 174 MET A CA 1
ATOM 1334 C C . MET A 1 174 ? -14.215 -1.532 17.135 1.00 91.25 174 MET A C 1
ATOM 1336 O O . MET A 1 174 ? -15.407 -1.284 17.302 1.00 91.25 174 MET A O 1
ATOM 1340 N N . GLY A 1 175 ? -13.661 -2.669 17.569 1.00 92.69 175 GLY A N 1
ATOM 1341 C CA . GLY A 1 175 ? -14.413 -3.701 18.290 1.00 92.69 175 GLY A CA 1
ATOM 1342 C C . GLY A 1 175 ? -14.952 -3.197 19.631 1.00 92.69 175 GLY A C 1
ATOM 1343 O O . GLY A 1 175 ? -16.138 -3.354 19.924 1.00 92.69 175 GLY A O 1
ATOM 1344 N N . VAL A 1 176 ? -14.118 -2.491 20.400 1.00 92.75 176 VAL A N 1
ATOM 1345 C CA . VAL A 1 176 ? -14.533 -1.866 21.668 1.00 92.75 176 VAL A CA 1
ATOM 1346 C C . VAL A 1 176 ? -15.576 -0.762 21.427 1.00 92.75 176 VAL A C 1
ATOM 1348 O O . VAL A 1 176 ? -16.552 -0.665 22.171 1.00 92.75 176 VAL A O 1
ATOM 1351 N N . ALA A 1 177 ? -15.448 0.023 20.351 1.00 93.06 177 ALA A N 1
ATOM 1352 C CA . ALA A 1 177 ? -16.450 1.024 19.973 1.00 93.06 177 ALA A CA 1
ATOM 1353 C C . ALA A 1 177 ? -17.809 0.402 19.592 1.00 93.06 177 ALA A C 1
ATOM 1355 O O . ALA A 1 177 ? -18.856 0.968 19.910 1.00 93.06 177 ALA A O 1
ATOM 1356 N N . VAL A 1 178 ? -17.822 -0.774 18.952 1.00 93.31 178 VAL A N 1
ATOM 1357 C CA . VAL A 1 178 ? -19.062 -1.523 18.674 1.00 93.31 178 VAL A CA 1
ATOM 1358 C C . VAL A 1 178 ? -19.709 -2.014 19.967 1.00 93.31 178 VAL A C 1
ATOM 1360 O O . VAL A 1 178 ? -20.921 -1.868 20.121 1.00 93.31 178 VAL A O 1
ATOM 1363 N N . ALA A 1 179 ? -18.925 -2.528 20.921 1.00 92.19 179 ALA A N 1
ATOM 1364 C CA . ALA A 1 179 ? -19.445 -2.902 22.237 1.00 92.19 179 ALA A CA 1
ATOM 1365 C C . ALA A 1 179 ? -20.056 -1.692 22.973 1.00 92.19 179 ALA A C 1
ATOM 1367 O O . ALA A 1 179 ? -21.136 -1.805 23.557 1.00 92.19 179 ALA A O 1
ATOM 1368 N N . ALA A 1 180 ? -19.435 -0.510 22.860 1.00 91.44 180 ALA A N 1
ATOM 1369 C CA . ALA A 1 180 ? -20.010 0.738 23.362 1.00 91.44 180 ALA A CA 1
ATOM 1370 C C . ALA A 1 180 ? -21.354 1.062 22.688 1.00 91.44 180 ALA A C 1
ATOM 1372 O O . ALA A 1 180 ? -22.324 1.379 23.372 1.00 91.44 180 ALA A O 1
ATOM 1373 N N . ALA A 1 181 ? -21.447 0.950 21.358 1.00 91.62 181 ALA A N 1
ATOM 1374 C CA . ALA A 1 181 ? -22.683 1.223 20.621 1.00 91.62 181 ALA A CA 1
ATOM 1375 C C . ALA A 1 181 ? -23.840 0.308 21.058 1.00 91.62 181 ALA A C 1
ATOM 1377 O O . ALA A 1 181 ? -24.968 0.777 21.220 1.00 91.62 181 ALA A O 1
ATOM 1378 N N . VAL A 1 182 ? -23.553 -0.971 21.320 1.00 91.19 182 VAL A N 1
ATOM 1379 C CA . VAL A 1 182 ? -24.527 -1.901 21.912 1.00 91.19 182 VAL A CA 1
ATOM 1380 C C . VAL A 1 182 ? -24.979 -1.401 23.286 1.00 91.19 182 VAL A C 1
ATOM 1382 O O . VAL A 1 182 ? -26.179 -1.323 23.534 1.00 91.19 182 VAL A O 1
ATOM 1385 N N . ALA A 1 183 ? -24.054 -0.990 24.158 1.00 89.25 183 ALA A N 1
ATOM 1386 C CA . ALA A 1 183 ? -24.396 -0.478 25.488 1.00 89.25 183 ALA A CA 1
ATOM 1387 C C . ALA A 1 183 ? -25.244 0.811 25.455 1.00 89.25 183 ALA A C 1
ATOM 1389 O O . ALA A 1 183 ? -26.067 1.024 26.342 1.00 89.25 183 ALA A O 1
ATOM 1390 N N . TYR A 1 184 ? -25.087 1.648 24.423 1.00 88.56 184 TYR A N 1
ATOM 1391 C CA . TYR A 1 184 ? -25.903 2.851 24.197 1.00 88.56 184 TYR A CA 1
ATOM 1392 C C . TYR A 1 184 ? -27.275 2.576 23.542 1.00 88.56 184 TYR A C 1
ATOM 1394 O O . TYR A 1 184 ? -28.051 3.517 23.346 1.00 88.56 184 TYR A O 1
ATOM 1402 N N . GLY A 1 185 ? -27.594 1.314 23.222 1.00 88.00 185 GLY A N 1
ATOM 1403 C CA . GLY A 1 185 ? -28.920 0.882 22.759 1.00 88.00 185 GLY A CA 1
ATOM 1404 C C . GLY A 1 185 ? -29.116 0.824 21.239 1.00 88.00 185 GLY A C 1
ATOM 1405 O O . GLY A 1 185 ? -30.255 0.838 20.778 1.00 88.00 185 GLY A O 1
ATOM 1406 N N . TYR A 1 186 ? -28.045 0.764 20.438 1.00 89.44 186 TYR A N 1
ATOM 1407 C CA . TYR A 1 186 ? -28.175 0.552 18.987 1.00 89.44 186 TYR A CA 1
ATOM 1408 C C . TYR A 1 186 ? -28.646 -0.884 18.702 1.00 89.44 186 TYR A C 1
ATOM 1410 O O . TYR A 1 186 ? -28.078 -1.845 19.224 1.00 89.44 186 TYR A O 1
ATOM 1418 N N . SER A 1 187 ? -29.689 -1.044 17.887 1.00 88.50 187 SER A N 1
ATOM 1419 C CA . SER A 1 187 ? -30.344 -2.339 17.645 1.00 88.50 187 SER A CA 1
ATOM 1420 C C . SER A 1 187 ? -29.706 -3.121 16.502 1.00 88.50 187 SER A C 1
ATOM 1422 O O . SER A 1 187 ? -29.418 -4.308 16.656 1.00 88.50 187 SER A O 1
ATOM 1424 N N . ASN A 1 188 ? -29.473 -2.466 15.363 1.00 90.31 188 ASN A N 1
ATOM 1425 C CA . ASN A 1 188 ? -28.978 -3.113 14.146 1.00 90.31 188 ASN A CA 1
ATOM 1426 C C . ASN A 1 188 ? -27.616 -2.538 13.755 1.00 90.31 188 ASN A C 1
ATOM 1428 O O . ASN A 1 188 ? -27.533 -1.460 13.152 1.00 90.31 188 ASN A O 1
ATOM 1432 N N . ILE A 1 189 ? -26.561 -3.282 14.091 1.00 92.69 189 ILE A N 1
ATOM 1433 C CA . ILE A 1 189 ? -25.176 -2.936 13.772 1.00 92.69 189 ILE A CA 1
ATOM 1434 C C . ILE A 1 189 ? -24.686 -3.860 12.659 1.00 92.69 189 ILE A C 1
ATOM 1436 O O . ILE A 1 189 ? -24.649 -5.084 12.811 1.00 92.69 189 ILE A O 1
ATOM 1440 N N . PHE A 1 190 ? -24.263 -3.273 11.544 1.00 93.19 190 PHE A N 1
ATOM 1441 C CA . PHE A 1 190 ? -23.690 -4.019 10.430 1.00 93.19 190 PHE A CA 1
ATOM 1442 C C . PHE A 1 190 ? -22.188 -3.801 10.343 1.00 93.19 190 PHE A C 1
ATOM 1444 O O . PHE A 1 190 ? -21.707 -2.673 10.422 1.00 93.19 190 PHE A O 1
ATOM 1451 N N . ILE A 1 191 ? -21.449 -4.887 10.142 1.00 92.75 191 ILE A N 1
ATOM 1452 C CA . ILE A 1 191 ? -19.998 -4.866 9.969 1.00 92.75 191 ILE A CA 1
ATOM 1453 C C . ILE A 1 191 ? -19.682 -5.325 8.550 1.00 92.75 191 ILE A C 1
ATOM 1455 O O . ILE A 1 191 ? -20.203 -6.335 8.080 1.00 92.75 191 ILE A O 1
ATOM 1459 N N . THR A 1 192 ? -18.824 -4.578 7.866 1.00 90.44 192 THR A N 1
ATOM 1460 C CA . THR A 1 192 ? -18.367 -4.867 6.507 1.00 90.44 192 THR A CA 1
ATOM 1461 C C . THR A 1 192 ? -16.847 -4.908 6.474 1.00 90.44 192 THR A C 1
ATOM 1463 O O . THR A 1 192 ? -16.181 -4.038 7.030 1.00 90.44 192 THR A O 1
ATOM 1466 N N . SER A 1 193 ? -16.305 -5.898 5.774 1.00 87.69 193 SER A N 1
ATOM 1467 C CA . SER A 1 193 ? -14.879 -6.047 5.481 1.00 87.69 193 SER A CA 1
ATOM 1468 C C . SER A 1 193 ? -14.707 -6.712 4.109 1.00 87.69 193 SER A C 1
ATOM 1470 O O . SER A 1 193 ? -15.619 -7.419 3.657 1.00 87.69 193 SER A O 1
ATOM 1472 N N . PRO A 1 194 ? -13.559 -6.518 3.431 1.00 81.94 194 PRO A N 1
ATOM 1473 C CA . PRO A 1 194 ? -13.278 -7.173 2.152 1.00 81.94 194 PRO A CA 1
ATOM 1474 C C . PRO A 1 194 ? -13.185 -8.701 2.285 1.00 81.94 194 PRO A C 1
ATOM 1476 O O . PRO A 1 194 ? -13.667 -9.419 1.414 1.00 81.94 194 PRO A O 1
ATOM 1479 N N . SER A 1 195 ? -12.611 -9.197 3.387 1.00 80.88 195 SER A N 1
ATOM 1480 C CA . SER A 1 195 ? -12.565 -10.620 3.727 1.00 80.88 195 SER A CA 1
ATOM 1481 C C . SER A 1 195 ? -13.108 -10.860 5.144 1.00 80.88 195 SER A C 1
ATOM 1483 O O . SER A 1 195 ? -12.884 -10.040 6.044 1.00 80.88 195 SER A O 1
ATOM 1485 N N . PRO A 1 196 ? -13.814 -11.979 5.381 1.00 76.44 196 PRO A N 1
ATOM 1486 C CA . PRO A 1 196 ? -14.374 -12.310 6.693 1.00 76.44 196 PRO A CA 1
ATOM 1487 C C . PRO A 1 196 ? -13.296 -12.685 7.724 1.00 76.44 196 PRO A C 1
ATOM 1489 O O . PRO A 1 196 ? -13.529 -12.590 8.926 1.00 76.44 196 PRO A O 1
ATOM 1492 N N . GLU A 1 197 ? -12.105 -13.094 7.281 1.00 76.31 197 GLU A N 1
ATOM 1493 C CA . GLU A 1 197 ? -11.008 -13.502 8.168 1.00 76.31 197 GLU A CA 1
ATOM 1494 C C . GLU A 1 197 ? -10.462 -12.339 8.997 1.00 76.31 197 GLU A C 1
ATOM 1496 O O . GLU A 1 197 ? -10.145 -12.517 10.175 1.00 76.31 197 GLU A O 1
ATOM 1501 N N . ASN A 1 198 ? -10.440 -11.137 8.412 1.00 74.88 198 ASN A N 1
ATOM 1502 C CA . ASN A 1 198 ? -9.974 -9.921 9.077 1.00 74.88 198 ASN A CA 1
ATOM 1503 C C . ASN A 1 198 ? -10.839 -9.548 10.293 1.00 74.88 198 ASN A C 1
ATOM 1505 O O . ASN A 1 198 ? -10.368 -8.858 11.192 1.00 74.88 198 ASN A O 1
ATOM 1509 N N . LEU A 1 199 ? -12.083 -10.037 10.362 1.00 82.56 199 LEU A N 1
ATOM 1510 C CA . LEU A 1 199 ? -13.015 -9.706 11.440 1.00 82.56 199 LEU A CA 1
ATOM 1511 C C . LEU A 1 199 ? -12.830 -10.536 12.708 1.00 82.56 199 LEU A C 1
ATOM 1513 O O . LEU A 1 199 ? -13.424 -10.196 13.729 1.00 82.56 199 LEU A O 1
ATOM 1517 N N . LYS A 1 200 ? -12.012 -11.598 12.687 1.00 86.88 200 LYS A N 1
ATOM 1518 C CA . LYS A 1 200 ? -11.771 -12.425 13.883 1.00 86.88 200 LYS A CA 1
ATOM 1519 C C . LYS A 1 200 ? -11.263 -11.582 15.054 1.00 86.88 200 LYS A C 1
ATOM 1521 O O . LYS A 1 200 ? -11.781 -11.703 16.158 1.00 86.88 200 LYS A O 1
ATOM 1526 N N . THR A 1 201 ? -10.311 -10.690 14.786 1.00 87.88 201 THR A N 1
ATOM 1527 C CA . THR A 1 201 ? -9.751 -9.784 15.797 1.00 87.88 201 THR A CA 1
ATOM 1528 C C . THR A 1 201 ? -10.789 -8.767 16.263 1.00 87.88 201 THR A C 1
ATOM 1530 O O . THR A 1 201 ? -10.938 -8.558 17.460 1.00 87.88 201 THR A O 1
ATOM 1533 N N . LEU A 1 202 ? -11.560 -8.172 15.347 1.00 90.50 202 LEU A N 1
ATOM 1534 C CA . LEU A 1 202 ? -12.611 -7.218 15.700 1.00 90.50 202 LEU A CA 1
ATOM 1535 C C . LEU A 1 202 ? -13.642 -7.851 16.645 1.00 90.50 202 LEU A C 1
ATOM 1537 O O . LEU A 1 202 ? -13.938 -7.267 17.684 1.00 90.50 202 LEU A O 1
ATOM 1541 N N . PHE A 1 203 ? -14.139 -9.053 16.334 1.00 91.12 203 PHE A N 1
ATOM 1542 C CA . PHE A 1 203 ? -15.089 -9.762 17.198 1.00 91.12 203 PHE A CA 1
ATOM 1543 C C . PHE A 1 203 ? -14.482 -10.164 18.547 1.00 91.12 203 PHE A C 1
ATOM 1545 O O . PHE A 1 203 ? -15.161 -10.037 19.560 1.00 91.12 203 PHE A O 1
ATOM 1552 N N . GLU A 1 204 ? -13.209 -10.569 18.598 1.00 91.12 204 GLU A N 1
ATOM 1553 C CA . GLU A 1 204 ? -12.515 -10.830 19.868 1.00 91.12 204 GLU A CA 1
ATOM 1554 C C . GLU A 1 204 ? -12.550 -9.601 20.795 1.00 91.12 204 GLU A C 1
ATOM 1556 O O . GLU A 1 204 ? -12.819 -9.723 21.989 1.00 91.12 204 GLU A O 1
ATOM 1561 N N . PHE A 1 205 ? -12.341 -8.400 20.248 1.00 91.56 205 PHE A N 1
ATOM 1562 C CA . PHE A 1 205 ? -12.409 -7.160 21.025 1.00 91.56 205 PHE A CA 1
ATOM 1563 C C . PHE A 1 205 ? -13.839 -6.697 21.333 1.00 91.56 205 PHE A C 1
ATOM 1565 O O . PHE A 1 205 ? -14.037 -6.028 22.347 1.00 91.56 205 PHE A O 1
ATOM 1572 N N . VAL A 1 206 ? -14.836 -7.080 20.527 1.00 92.56 206 VAL A N 1
ATOM 1573 C CA . VAL A 1 206 ? -16.253 -6.916 20.899 1.00 92.56 206 VAL A CA 1
ATOM 1574 C C . VAL A 1 206 ? -16.558 -7.737 22.154 1.00 92.56 206 VAL A C 1
ATOM 1576 O O . VAL A 1 206 ? -17.139 -7.199 23.093 1.00 92.56 206 VAL A O 1
ATOM 1579 N N . PHE A 1 207 ? -16.111 -8.997 22.211 1.00 91.69 207 PHE A N 1
ATOM 1580 C CA . PHE A 1 207 ? -16.325 -9.861 23.377 1.00 91.69 207 PHE A CA 1
ATOM 1581 C C . PHE A 1 207 ? -15.564 -9.370 24.612 1.00 91.69 207 PHE A C 1
ATOM 1583 O O . PHE A 1 207 ? -16.169 -9.238 25.667 1.00 91.69 207 PHE A O 1
ATOM 1590 N N . LYS A 1 208 ? -14.306 -8.928 24.475 1.00 91.12 208 LYS A N 1
ATOM 1591 C CA . LYS A 1 208 ? -13.591 -8.271 25.592 1.00 91.12 208 LYS A CA 1
ATOM 1592 C C . LYS A 1 208 ? -14.308 -7.012 26.097 1.00 91.12 208 LYS A C 1
ATOM 1594 O O . LYS A 1 208 ? -14.280 -6.718 27.289 1.00 91.12 208 LYS A O 1
ATOM 1599 N N . GLY A 1 209 ? -14.951 -6.261 25.199 1.00 90.19 209 GLY A N 1
ATOM 1600 C CA . GLY A 1 209 ? -15.807 -5.133 25.567 1.00 90.19 209 GLY A CA 1
ATOM 1601 C C . GLY A 1 209 ? -17.061 -5.568 26.332 1.00 90.19 209 GLY A C 1
ATOM 1602 O O . GLY A 1 209 ? -17.439 -4.922 27.305 1.00 90.19 209 GLY A O 1
ATOM 1603 N N . PHE A 1 210 ? -17.684 -6.678 25.932 1.00 90.75 210 PHE A N 1
ATOM 1604 C CA . PHE A 1 210 ? -18.810 -7.292 26.640 1.00 90.75 210 PHE A CA 1
ATOM 1605 C C . PHE A 1 210 ? -18.424 -7.800 28.031 1.00 90.75 210 PHE A C 1
ATOM 1607 O O . PHE A 1 210 ? -19.150 -7.502 28.982 1.00 90.75 210 PHE A O 1
ATOM 1614 N N . ASP A 1 211 ? -17.260 -8.433 28.176 1.00 90.31 211 ASP A N 1
ATOM 1615 C CA . ASP A 1 211 ? -16.720 -8.866 29.470 1.00 90.31 211 ASP A CA 1
ATOM 1616 C C . ASP A 1 211 ? -16.541 -7.671 30.420 1.00 90.31 211 ASP A C 1
ATOM 1618 O O . ASP A 1 211 ? -16.988 -7.701 31.567 1.00 90.31 211 ASP A O 1
ATOM 1622 N N . ALA A 1 212 ? -15.969 -6.566 29.926 1.00 88.25 212 ALA A N 1
ATOM 1623 C CA . ALA A 1 212 ? -15.786 -5.339 30.707 1.00 88.25 212 ALA A CA 1
ATOM 1624 C C . ALA A 1 212 ? -17.110 -4.648 31.090 1.00 88.25 212 ALA A C 1
ATOM 1626 O O . ALA A 1 212 ? -17.172 -3.919 32.081 1.00 88.25 212 ALA A O 1
ATOM 1627 N N . LEU A 1 213 ? -18.177 -4.870 30.319 1.00 87.06 213 LEU A N 1
ATOM 1628 C CA . LEU A 1 213 ? -19.535 -4.391 30.602 1.00 87.06 213 LEU A CA 1
ATOM 1629 C C . LEU A 1 213 ? -20.375 -5.408 31.406 1.00 87.06 213 LEU A C 1
ATOM 1631 O O . LEU A 1 213 ? -21.564 -5.170 31.661 1.00 87.06 213 LEU A O 1
ATOM 1635 N N . GLY A 1 214 ? -19.786 -6.547 31.782 1.00 86.62 214 GLY A N 1
ATOM 1636 C CA . GLY A 1 214 ? -20.439 -7.608 32.546 1.00 86.62 214 GLY A CA 1
ATOM 1637 C C . GLY A 1 214 ? -21.581 -8.298 31.797 1.00 86.62 214 GLY A C 1
ATOM 1638 O O . GLY A 1 214 ? -22.616 -8.568 32.403 1.00 86.62 214 GLY A O 1
ATOM 1639 N N . TYR A 1 215 ? -21.443 -8.506 30.486 1.00 85.94 215 TYR A N 1
ATOM 1640 C CA . TYR A 1 215 ? -22.332 -9.381 29.714 1.00 85.94 215 TYR A CA 1
ATOM 1641 C C . TYR A 1 215 ? -21.864 -10.830 29.859 1.00 85.94 215 TYR A C 1
ATOM 1643 O O . TYR A 1 215 ? -20.678 -11.109 29.716 1.00 85.94 215 TYR A O 1
ATOM 1651 N N . ALA A 1 216 ? -22.789 -11.751 30.116 1.00 83.38 216 ALA A N 1
ATOM 1652 C CA . ALA A 1 216 ? -22.473 -13.167 30.272 1.00 83.38 216 ALA A CA 1
ATOM 1653 C C . ALA A 1 216 ? -22.680 -13.960 28.970 1.00 83.38 216 ALA A C 1
ATOM 1655 O O . ALA A 1 216 ? -23.724 -13.864 28.312 1.00 83.38 216 ALA A O 1
ATOM 1656 N N . ASP A 1 217 ? -21.703 -14.804 28.638 1.00 78.94 217 ASP A N 1
ATOM 1657 C CA . ASP A 1 217 ? -21.751 -15.738 27.513 1.00 78.94 217 ASP A CA 1
ATOM 1658 C C . ASP A 1 217 ? -22.980 -16.651 27.592 1.00 78.94 217 ASP A C 1
ATOM 1660 O O . ASP A 1 217 ? -23.282 -17.215 28.644 1.00 78.94 217 ASP A O 1
ATOM 1664 N N . HIS A 1 218 ? -23.673 -16.842 26.464 1.00 78.56 218 HIS A N 1
ATOM 1665 C CA . HIS A 1 218 ? -24.866 -17.696 26.306 1.00 78.56 218 HIS A CA 1
ATOM 1666 C C . HIS A 1 218 ? -26.116 -17.255 27.088 1.00 78.56 218 HIS A C 1
ATOM 1668 O O . HIS A 1 218 ? -27.221 -17.647 26.710 1.00 78.56 218 HIS A O 1
ATOM 1674 N N . ALA A 1 219 ? -25.973 -16.429 28.126 1.00 80.00 219 ALA A N 1
ATOM 1675 C CA . ALA A 1 219 ? -27.085 -15.813 28.841 1.00 80.00 219 ALA A CA 1
ATOM 1676 C C . ALA A 1 219 ? -27.537 -14.520 28.148 1.00 80.00 219 ALA A C 1
ATOM 1678 O O . ALA A 1 219 ? -28.702 -14.392 27.771 1.00 80.00 219 ALA A O 1
ATOM 1679 N N . ASP A 1 220 ? -26.605 -13.593 27.915 1.00 84.00 220 ASP A N 1
ATOM 1680 C CA . ASP A 1 220 ? -26.918 -12.281 27.346 1.00 84.00 220 ASP A CA 1
ATOM 1681 C C . ASP A 1 220 ? -26.732 -12.232 25.830 1.00 84.00 220 ASP A C 1
ATOM 1683 O O . ASP A 1 220 ? -27.366 -11.413 25.159 1.00 84.00 220 ASP A O 1
ATOM 1687 N N . TYR A 1 221 ? -25.889 -13.098 25.260 1.00 86.56 221 TYR A N 1
ATOM 1688 C CA . TYR A 1 221 ? -25.632 -13.119 23.824 1.00 86.56 221 TYR A CA 1
ATOM 1689 C C . TYR A 1 221 ? -25.351 -14.521 23.266 1.00 86.56 221 TYR A C 1
ATOM 1691 O O . TYR A 1 221 ? -24.914 -15.429 23.967 1.00 86.56 221 TYR A O 1
ATOM 1699 N N . SER A 1 222 ? -25.625 -14.692 21.972 1.00 86.94 222 SER A N 1
ATOM 1700 C CA . SER A 1 222 ? -25.452 -15.941 21.220 1.00 86.94 222 SER A CA 1
ATOM 1701 C C . SER A 1 222 ? -24.691 -15.686 19.921 1.00 86.94 222 SER A C 1
ATOM 1703 O O . SER A 1 222 ? -24.959 -14.706 19.220 1.00 86.94 222 SER A O 1
ATOM 1705 N N . ILE A 1 223 ? -23.748 -16.573 19.601 1.00 88.06 223 ILE A N 1
ATOM 1706 C CA . ILE A 1 223 ? -22.852 -16.452 18.447 1.00 88.06 223 ILE A CA 1
ATOM 1707 C C . ILE A 1 223 ? -23.285 -17.449 17.369 1.00 88.06 223 ILE A C 1
ATOM 1709 O O . ILE A 1 223 ? -23.413 -18.643 17.629 1.00 88.06 223 ILE A O 1
ATOM 1713 N N . ILE A 1 224 ? -23.477 -16.966 16.143 1.00 85.31 224 ILE A N 1
ATOM 1714 C CA . ILE A 1 224 ? -23.795 -17.779 14.968 1.00 85.31 224 ILE A CA 1
ATOM 1715 C C . ILE A 1 224 ? -22.599 -17.731 14.014 1.00 85.31 224 ILE A C 1
ATOM 1717 O O . ILE A 1 224 ? -22.241 -16.676 13.478 1.00 85.31 224 ILE A O 1
ATOM 1721 N N . GLN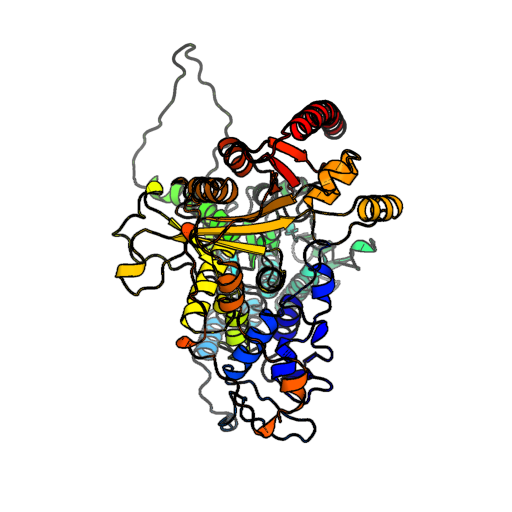 A 1 225 ? -21.985 -18.892 13.798 1.00 83.06 225 GLN A N 1
ATOM 1722 C CA . GLN A 1 225 ? -20.867 -19.073 12.872 1.00 83.06 225 GLN A CA 1
ATOM 1723 C C . GLN A 1 225 ? -21.350 -19.547 11.498 1.00 83.06 225 GLN A C 1
ATOM 1725 O O . GLN A 1 225 ? -22.382 -20.209 11.378 1.00 83.06 225 GLN A O 1
ATOM 1730 N N . SER A 1 226 ? -20.590 -19.208 10.456 1.00 76.81 226 SER A N 1
ATOM 1731 C CA . SER A 1 226 ? -20.849 -19.669 9.092 1.00 76.81 226 SER A CA 1
ATOM 1732 C C . SER A 1 226 ? -20.626 -21.174 8.971 1.00 76.81 226 SER A C 1
ATOM 1734 O O . SER A 1 226 ? -19.616 -21.699 9.442 1.00 76.81 226 SER A O 1
ATOM 1736 N N . THR A 1 227 ? -21.535 -21.855 8.277 1.00 70.88 227 THR A N 1
ATOM 1737 C CA . THR A 1 227 ? -21.399 -23.266 7.889 1.00 70.88 227 THR A CA 1
ATOM 1738 C C . THR A 1 227 ? -20.617 -23.453 6.586 1.00 70.88 227 THR A C 1
ATOM 1740 O O . THR A 1 227 ? -20.250 -24.578 6.255 1.00 70.88 227 THR A O 1
ATOM 1743 N N . ASN A 1 228 ? -20.342 -22.374 5.844 1.00 72.81 228 ASN A N 1
ATOM 1744 C CA . ASN A 1 228 ? -19.640 -22.446 4.564 1.00 72.81 228 ASN A CA 1
ATOM 1745 C C . ASN A 1 228 ? -18.121 -22.656 4.761 1.00 72.81 228 ASN A C 1
ATOM 1747 O O . ASN A 1 228 ? -17.509 -21.893 5.520 1.00 72.81 228 ASN A O 1
ATOM 1751 N N . PRO A 1 229 ? -17.489 -23.606 4.037 1.00 65.50 229 PRO A N 1
ATOM 1752 C CA . PRO A 1 229 ? -16.046 -23.862 4.113 1.00 65.50 229 PRO A CA 1
ATOM 1753 C C . PRO A 1 229 ? -15.195 -22.633 3.776 1.00 65.50 229 PRO A C 1
ATOM 1755 O O . PRO A 1 229 ? -14.248 -22.335 4.497 1.00 65.50 229 PRO A O 1
ATOM 1758 N N . ASP A 1 230 ? -15.600 -21.860 2.761 1.00 62.72 230 ASP A N 1
ATOM 1759 C CA . ASP A 1 230 ? -14.895 -20.652 2.294 1.00 62.72 230 ASP A CA 1
ATOM 1760 C C . ASP A 1 230 ? -14.779 -19.555 3.364 1.00 62.72 230 ASP A C 1
ATOM 1762 O O . ASP A 1 230 ? -13.961 -18.646 3.259 1.00 62.72 230 ASP A O 1
ATOM 1766 N N . PHE A 1 231 ? -15.611 -19.625 4.405 1.00 61.41 231 PHE A N 1
ATOM 1767 C CA . PHE A 1 231 ? -15.646 -18.643 5.481 1.00 61.41 231 PHE A CA 1
ATOM 1768 C C . PHE A 1 231 ? -14.857 -19.083 6.720 1.00 61.41 231 PHE A C 1
ATOM 1770 O O . PHE A 1 231 ? -14.888 -18.358 7.709 1.00 61.41 231 PHE A O 1
ATOM 1777 N N . ASN A 1 232 ? -14.164 -20.232 6.716 1.00 66.06 232 ASN A N 1
ATOM 1778 C CA . ASN A 1 232 ? -13.286 -20.676 7.813 1.00 66.06 232 ASN A CA 1
ATOM 1779 C C . ASN A 1 232 ? -13.911 -20.526 9.224 1.00 66.06 232 ASN A C 1
ATOM 1781 O O . ASN A 1 232 ? -13.260 -20.047 10.159 1.00 66.06 232 ASN A O 1
ATOM 1785 N N . LYS A 1 233 ? -15.194 -20.907 9.372 1.00 67.81 233 LYS A N 1
ATOM 1786 C CA . LYS A 1 233 ? -16.008 -20.750 10.602 1.00 67.81 233 LYS A CA 1
ATOM 1787 C C . LYS A 1 233 ? -16.091 -19.307 11.132 1.00 67.81 233 LYS A C 1
ATOM 1789 O O . LYS A 1 233 ? -16.180 -19.083 12.338 1.00 67.81 233 LYS A O 1
ATOM 1794 N N . ALA A 1 234 ? -16.050 -18.312 10.249 1.00 71.25 234 ALA A N 1
ATOM 1795 C CA . ALA A 1 234 ? -16.194 -16.913 10.630 1.00 71.25 234 ALA A CA 1
ATOM 1796 C C . ALA A 1 234 ? -17.543 -16.653 11.317 1.00 71.25 234 ALA A C 1
ATOM 1798 O O . ALA A 1 234 ? -18.566 -17.259 10.982 1.00 71.25 234 ALA A O 1
ATOM 1799 N N . ILE A 1 235 ? -17.534 -15.727 12.276 1.00 79.38 235 ILE A N 1
ATOM 1800 C CA . ILE A 1 235 ? -18.733 -15.267 12.976 1.00 79.38 235 ILE A CA 1
ATOM 1801 C C . ILE A 1 235 ? -19.545 -14.416 11.999 1.00 79.38 235 ILE A C 1
ATOM 1803 O O . ILE A 1 235 ? -19.067 -13.393 11.513 1.00 79.38 235 ILE A O 1
ATOM 1807 N N . VAL A 1 236 ? -20.767 -14.851 11.697 1.00 81.56 236 VAL A N 1
ATOM 1808 C CA . VAL A 1 236 ? -21.654 -14.146 10.758 1.00 81.56 236 VAL A CA 1
ATOM 1809 C C . VAL A 1 236 ? -22.601 -13.229 11.510 1.00 81.56 236 VAL A C 1
ATOM 1811 O O . VAL A 1 236 ? -22.925 -12.143 11.029 1.00 81.56 236 VAL A O 1
ATOM 1814 N N . ARG A 1 237 ? -23.064 -13.658 12.686 1.00 87.44 237 ARG A N 1
ATOM 1815 C CA . ARG A 1 237 ? -24.059 -12.915 13.452 1.00 87.44 237 ARG A CA 1
ATOM 1816 C C . ARG A 1 237 ? -23.912 -13.153 14.948 1.00 87.44 237 ARG A C 1
ATOM 1818 O O . ARG A 1 237 ? -23.700 -14.282 15.377 1.00 87.44 237 ARG A O 1
ATOM 1825 N N . VAL A 1 238 ? -24.087 -12.095 15.730 1.00 89.19 238 VAL A N 1
ATOM 1826 C CA . VAL A 1 238 ? -24.193 -12.139 17.190 1.00 89.19 238 VAL A CA 1
ATOM 1827 C C . VAL A 1 238 ? -25.546 -11.546 17.572 1.00 89.19 238 VAL A C 1
ATOM 1829 O O . VAL A 1 238 ? -25.843 -10.409 17.206 1.00 89.19 238 VAL A O 1
ATOM 1832 N N . ASN A 1 239 ? -26.382 -12.320 18.266 1.00 89.88 239 ASN A N 1
ATOM 1833 C CA . ASN A 1 239 ? -27.653 -11.827 18.808 1.00 89.88 239 ASN A CA 1
ATOM 1834 C C . ASN A 1 239 ? -27.500 -11.584 20.305 1.00 89.88 239 ASN A C 1
ATOM 1836 O O . ASN A 1 239 ? -27.031 -12.472 21.015 1.00 89.88 239 ASN A O 1
ATOM 1840 N N . ILE A 1 240 ? -27.937 -10.420 20.765 1.00 90.19 240 ILE A N 1
ATOM 1841 C CA . ILE A 1 240 ? -27.815 -9.951 22.144 1.00 90.19 240 ILE A CA 1
ATOM 1842 C C . ILE A 1 240 ? -29.234 -9.701 22.671 1.00 90.19 240 ILE A C 1
ATOM 1844 O O . ILE A 1 240 ? -30.081 -9.152 21.959 1.00 90.19 240 ILE A O 1
ATOM 1848 N N . HIS A 1 241 ? -29.510 -10.150 23.895 1.00 85.94 241 HIS A N 1
ATOM 1849 C CA . HIS A 1 241 ? -30.864 -10.278 24.444 1.00 85.94 241 HIS A CA 1
ATOM 1850 C C . HIS A 1 241 ? -31.039 -9.645 25.837 1.00 85.94 241 HIS A C 1
ATOM 1852 O O . HIS A 1 241 ? -32.022 -9.943 26.509 1.00 85.94 241 HIS A O 1
ATOM 1858 N N . ARG A 1 242 ? -30.124 -8.767 26.274 1.00 78.19 242 ARG A N 1
ATOM 1859 C CA . ARG A 1 242 ? -30.094 -8.240 27.652 1.00 78.19 242 ARG A CA 1
ATOM 1860 C C . ARG A 1 242 ? -31.229 -7.257 27.975 1.00 78.19 242 ARG A C 1
ATOM 1862 O O . ARG A 1 242 ? -32.013 -7.502 28.882 1.00 78.19 242 ARG A O 1
ATOM 1869 N N . GLN A 1 243 ? -31.316 -6.134 27.256 1.00 75.69 243 GLN A N 1
ATOM 1870 C CA . GLN A 1 243 ? -32.358 -5.110 27.471 1.00 75.69 243 GLN A CA 1
ATOM 1871 C C . GLN A 1 243 ? -33.433 -5.151 26.381 1.00 75.69 243 GLN A C 1
ATOM 1873 O O . GLN A 1 243 ? -34.629 -5.164 26.658 1.00 75.69 243 GLN A O 1
ATOM 1878 N N . HIS A 1 244 ? -32.994 -5.197 25.127 1.00 85.38 244 HIS A N 1
ATOM 1879 C CA . HIS A 1 244 ? -33.827 -5.418 23.954 1.00 85.38 244 HIS A CA 1
ATOM 1880 C C . HIS A 1 244 ? -33.059 -6.289 22.961 1.00 85.38 244 HIS A C 1
ATOM 1882 O O . HIS A 1 244 ? -31.873 -6.566 23.143 1.00 85.38 244 HIS A O 1
ATOM 1888 N N . ARG A 1 245 ? -33.737 -6.752 21.908 1.00 85.62 245 ARG A N 1
ATOM 1889 C CA . ARG A 1 245 ? -33.078 -7.531 20.856 1.00 85.62 245 ARG A CA 1
ATOM 1890 C C . ARG A 1 245 ? -32.138 -6.623 20.072 1.00 85.62 245 ARG A C 1
ATOM 1892 O O . ARG A 1 245 ? -32.597 -5.699 19.404 1.00 85.62 245 ARG A O 1
ATOM 1899 N N . GLN A 1 246 ? -30.848 -6.920 20.151 1.00 91.88 246 GLN A N 1
ATOM 1900 C CA . GLN A 1 246 ? -29.795 -6.256 19.390 1.00 91.88 246 GLN A CA 1
ATOM 1901 C C . GLN A 1 246 ? -29.060 -7.295 18.553 1.00 91.88 246 GLN A C 1
ATOM 1903 O O . GLN A 1 246 ? -28.940 -8.463 18.936 1.00 91.88 246 GLN A O 1
ATOM 1908 N N . THR A 1 247 ? -28.591 -6.888 17.381 1.00 91.38 247 THR A N 1
ATOM 1909 C CA . THR A 1 247 ? -27.939 -7.789 16.437 1.00 91.38 247 THR A CA 1
ATOM 1910 C C . THR A 1 247 ? -26.720 -7.124 15.821 1.00 91.38 247 THR A C 1
ATOM 1912 O O . THR A 1 247 ? -26.775 -5.986 15.352 1.00 91.38 247 THR A O 1
ATOM 1915 N N . ILE A 1 248 ? -25.613 -7.863 15.829 1.00 92.25 248 ILE A N 1
ATOM 1916 C CA . ILE A 1 248 ? -24.400 -7.530 15.089 1.00 92.25 248 ILE A CA 1
ATOM 1917 C C . ILE A 1 248 ? -24.309 -8.526 13.944 1.00 92.25 248 ILE A C 1
ATOM 1919 O O . ILE A 1 248 ? -24.263 -9.733 14.186 1.00 92.25 248 ILE A O 1
ATOM 1923 N N . GLN A 1 249 ? -24.296 -8.046 12.705 1.00 90.19 249 GLN A N 1
ATOM 1924 C CA . GLN A 1 249 ? -24.261 -8.912 11.531 1.00 90.19 249 GLN A CA 1
ATOM 1925 C C . GLN A 1 249 ? -23.143 -8.507 10.572 1.00 90.19 249 GLN A C 1
ATOM 1927 O O . GLN A 1 249 ? -22.999 -7.338 10.214 1.00 90.19 249 GLN A O 1
ATOM 1932 N N . TYR A 1 250 ? -22.380 -9.498 10.117 1.00 90.44 250 TYR A N 1
ATOM 1933 C CA . TYR A 1 250 ? -21.468 -9.336 8.998 1.00 90.44 250 TYR A CA 1
ATOM 1934 C C . TYR A 1 250 ? -22.242 -9.319 7.679 1.00 90.44 250 TYR A C 1
ATOM 1936 O O . TYR A 1 250 ? -23.078 -10.191 7.419 1.00 90.44 250 TYR A O 1
ATOM 1944 N N . ILE A 1 251 ? -21.920 -8.351 6.828 1.00 89.50 251 ILE A N 1
ATOM 1945 C CA . ILE A 1 251 ? -22.396 -8.287 5.451 1.00 89.50 251 ILE A CA 1
ATOM 1946 C C . ILE A 1 251 ? -21.219 -8.135 4.495 1.00 89.50 251 ILE A C 1
ATOM 1948 O O . ILE A 1 251 ? -20.191 -7.527 4.806 1.00 89.50 251 ILE A O 1
ATOM 1952 N N . ARG A 1 252 ? -21.386 -8.667 3.287 1.00 86.81 252 ARG A N 1
ATOM 1953 C CA . ARG A 1 252 ? -20.431 -8.417 2.212 1.00 86.81 252 ARG A CA 1
ATOM 1954 C C . ARG A 1 252 ? -20.637 -7.001 1.668 1.00 86.81 252 ARG A C 1
ATOM 1956 O O . ARG A 1 252 ? -21.782 -6.569 1.539 1.00 86.81 252 ARG A O 1
ATOM 1963 N N . PRO A 1 253 ? -19.569 -6.305 1.246 1.00 85.81 253 PRO A N 1
ATOM 1964 C CA . PRO A 1 253 ? -19.665 -4.937 0.726 1.00 85.81 253 PRO A CA 1
ATOM 1965 C C . PRO A 1 253 ? -20.518 -4.801 -0.548 1.00 85.81 253 PRO A C 1
ATOM 1967 O O . PRO A 1 253 ? -20.945 -3.702 -0.890 1.00 85.81 253 PRO A O 1
ATOM 1970 N N . GLN A 1 254 ? -20.775 -5.905 -1.254 1.00 84.50 254 GLN A N 1
ATOM 1971 C CA . GLN A 1 254 ? -21.636 -5.953 -2.442 1.00 84.50 254 GLN A CA 1
ATOM 1972 C C . GLN A 1 254 ? -23.135 -5.923 -2.084 1.00 84.50 254 GLN A C 1
ATOM 1974 O O . GLN A 1 254 ? -23.952 -5.441 -2.868 1.00 84.50 254 GLN A O 1
ATOM 1979 N N . ASP A 1 255 ? -23.497 -6.383 -0.884 1.00 84.38 255 ASP A N 1
ATOM 1980 C CA . ASP A 1 255 ? -24.877 -6.587 -0.439 1.00 84.38 255 ASP A CA 1
ATOM 1981 C C . ASP A 1 255 ? -25.435 -5.331 0.270 1.00 84.38 255 ASP A C 1
ATOM 1983 O O . ASP A 1 255 ? -25.951 -5.388 1.385 1.00 84.38 255 ASP A O 1
ATOM 1987 N N . SER A 1 256 ? -25.363 -4.161 -0.381 1.00 77.94 256 SER A N 1
ATOM 1988 C CA . SER A 1 256 ? -25.761 -2.874 0.227 1.00 77.94 256 SER A CA 1
ATOM 1989 C C . SER A 1 256 ? -27.274 -2.708 0.447 1.00 77.94 256 SER A C 1
ATOM 1991 O O . SER A 1 256 ? -27.703 -1.763 1.098 1.00 77.94 256 SER A O 1
ATOM 1993 N N . HIS A 1 257 ? -28.103 -3.601 -0.095 1.00 79.00 257 HIS A N 1
ATOM 1994 C CA . HIS A 1 257 ? -29.565 -3.526 -0.001 1.00 79.00 257 HIS A CA 1
ATOM 1995 C C . HIS A 1 257 ? -30.092 -3.818 1.414 1.00 79.00 257 HIS A C 1
ATOM 1997 O O . HIS A 1 257 ? -31.133 -3.296 1.804 1.00 79.00 257 HIS A O 1
ATOM 2003 N N . VAL A 1 258 ? -29.359 -4.612 2.202 1.00 79.38 258 VAL A N 1
ATOM 2004 C CA . VAL A 1 258 ? -29.720 -4.962 3.588 1.00 79.38 258 VAL A CA 1
ATOM 2005 C C . VAL A 1 258 ? -29.521 -3.772 4.541 1.00 79.38 258 VAL A C 1
ATOM 2007 O O . VAL A 1 258 ? -30.139 -3.701 5.601 1.00 79.38 258 VAL A O 1
ATOM 2010 N N . LEU A 1 259 ? -28.714 -2.786 4.138 1.00 79.75 259 LEU A N 1
ATOM 2011 C CA . LEU A 1 259 ? -28.336 -1.638 4.965 1.00 79.75 259 LEU A CA 1
ATOM 2012 C C . LEU A 1 259 ? -29.439 -0.594 5.154 1.00 79.75 259 LEU A C 1
ATOM 2014 O O . LEU A 1 259 ? -29.281 0.304 5.974 1.00 79.75 259 LEU A O 1
ATOM 2018 N N . GLY A 1 260 ? -30.570 -0.707 4.452 1.00 74.62 260 GLY A N 1
ATOM 2019 C CA . GLY A 1 260 ? -31.694 0.221 4.624 1.00 74.62 260 GLY A CA 1
ATOM 2020 C C . GLY A 1 260 ? -32.277 0.243 6.046 1.00 74.62 260 GLY A C 1
ATOM 2021 O O . GLY A 1 260 ? -32.907 1.224 6.423 1.00 74.62 260 GLY A O 1
ATOM 2022 N N . GLN A 1 261 ? -32.050 -0.812 6.838 1.00 81.12 261 GLN A N 1
ATOM 2023 C CA . GLN A 1 261 ? -32.491 -0.936 8.237 1.00 81.12 261 GLN A CA 1
ATOM 2024 C C . GLN A 1 261 ? -31.352 -0.743 9.258 1.00 81.12 261 GLN A C 1
ATOM 2026 O O . GLN A 1 261 ? -31.538 -1.014 10.447 1.00 81.12 261 GLN A O 1
ATOM 2031 N N . ALA A 1 262 ? -30.164 -0.338 8.802 1.00 85.19 262 ALA A N 1
ATOM 2032 C CA . ALA A 1 262 ? -28.994 -0.147 9.649 1.00 85.19 262 ALA A CA 1
ATOM 2033 C C . ALA A 1 262 ? -29.081 1.161 10.445 1.00 85.19 262 ALA A C 1
ATOM 2035 O O . ALA A 1 262 ? -29.386 2.212 9.884 1.00 85.19 262 ALA A O 1
ATOM 2036 N N . GLU A 1 263 ? -28.735 1.110 11.731 1.00 89.25 263 GLU A N 1
ATOM 2037 C CA . GLU A 1 263 ? -28.539 2.314 12.555 1.00 89.25 263 GLU A CA 1
ATOM 2038 C C . GLU A 1 263 ? -27.057 2.708 12.619 1.00 89.25 263 GLU A C 1
ATOM 2040 O O . GLU A 1 263 ? -26.718 3.894 12.622 1.00 89.25 263 GLU A O 1
ATOM 2045 N N . LEU A 1 264 ? -26.175 1.701 12.627 1.00 91.38 264 LEU A N 1
ATOM 2046 C CA . LEU A 1 264 ? -24.725 1.849 12.616 1.00 91.38 264 LEU A CA 1
ATOM 2047 C C . LEU A 1 264 ? -24.107 0.881 11.604 1.00 91.38 264 LEU A C 1
ATOM 2049 O O . LEU A 1 264 ? -24.375 -0.323 11.632 1.00 91.38 264 LEU A O 1
ATOM 2053 N N . VAL A 1 265 ? -23.231 1.404 10.748 1.00 93.12 265 VAL A N 1
ATOM 2054 C CA . VAL A 1 265 ? -22.400 0.597 9.849 1.00 93.12 265 VAL A CA 1
ATOM 2055 C C . VAL A 1 265 ? -20.932 0.812 10.170 1.00 93.12 265 VAL A C 1
ATOM 2057 O O . VAL A 1 265 ? -20.444 1.940 10.199 1.00 93.12 265 VAL A O 1
ATOM 2060 N N . VAL A 1 266 ? -20.222 -0.289 10.371 1.00 93.25 266 VAL A N 1
ATOM 2061 C CA . VAL A 1 266 ? -18.780 -0.329 10.577 1.00 93.25 266 VAL A CA 1
ATOM 2062 C C . VAL A 1 266 ? -18.125 -0.914 9.337 1.00 93.25 266 VAL A C 1
ATOM 2064 O O . VAL A 1 266 ? -18.425 -2.037 8.941 1.00 93.25 266 VAL A O 1
ATOM 2067 N N . ILE A 1 267 ? -17.224 -0.155 8.724 1.00 91.38 267 ILE A N 1
ATOM 2068 C CA . ILE A 1 267 ? -16.449 -0.573 7.558 1.00 91.38 267 ILE A CA 1
ATOM 2069 C C . ILE A 1 267 ? -14.991 -0.699 7.996 1.00 91.38 267 ILE A C 1
ATOM 2071 O O . ILE A 1 267 ? -14.332 0.318 8.222 1.00 91.38 267 ILE A O 1
ATOM 2075 N N . ASP A 1 268 ? -14.498 -1.931 8.123 1.00 89.38 268 ASP A N 1
ATOM 2076 C CA . ASP A 1 268 ? -13.078 -2.192 8.372 1.00 89.38 268 ASP A CA 1
ATOM 2077 C C . ASP A 1 268 ? -12.319 -2.338 7.045 1.00 89.38 268 ASP A C 1
ATOM 2079 O O . ASP A 1 268 ? -12.848 -2.866 6.063 1.00 89.38 268 ASP A O 1
ATOM 2083 N N . GLU A 1 269 ? -11.086 -1.838 7.010 1.00 84.62 269 GLU A N 1
ATOM 2084 C CA . GLU A 1 269 ? -10.245 -1.741 5.807 1.00 84.62 269 GLU A CA 1
ATOM 2085 C C . GLU A 1 269 ? -10.968 -1.149 4.581 1.00 84.62 269 GLU A C 1
ATOM 2087 O O . GLU A 1 269 ? -10.923 -1.680 3.467 1.00 84.62 269 GLU A O 1
ATOM 2092 N N . ALA A 1 270 ? -11.605 0.013 4.763 1.00 82.50 270 ALA A N 1
ATOM 2093 C CA . ALA A 1 270 ? -12.319 0.719 3.695 1.00 82.50 270 ALA A CA 1
ATOM 2094 C C . ALA A 1 270 ? -11.425 1.052 2.481 1.00 82.50 270 ALA A C 1
ATOM 2096 O O . ALA A 1 270 ? -11.926 1.188 1.366 1.00 82.50 270 ALA A O 1
ATOM 2097 N N . ALA A 1 271 ? -10.106 1.150 2.686 1.00 76.69 271 ALA A N 1
ATOM 2098 C CA . ALA A 1 271 ? -9.106 1.338 1.635 1.00 76.69 271 ALA A CA 1
ATOM 2099 C C . ALA A 1 271 ? -9.091 0.221 0.582 1.00 76.69 271 ALA A C 1
ATOM 2101 O O . ALA A 1 271 ? -8.755 0.481 -0.571 1.00 76.69 271 ALA A O 1
ATOM 2102 N N . ALA A 1 272 ? -9.448 -1.001 0.976 1.00 76.38 272 ALA A N 1
ATOM 2103 C CA . ALA A 1 272 ? -9.462 -2.169 0.104 1.00 76.38 272 ALA A CA 1
ATOM 2104 C C . ALA A 1 272 ? -10.801 -2.359 -0.626 1.00 76.38 272 ALA A C 1
ATOM 2106 O O . ALA A 1 272 ? -10.920 -3.270 -1.444 1.00 76.38 272 ALA A O 1
ATOM 2107 N N . ILE A 1 273 ? -11.809 -1.528 -0.329 1.00 80.94 273 ILE A N 1
ATOM 2108 C CA . ILE A 1 273 ? -13.131 -1.593 -0.951 1.00 80.94 273 ILE A CA 1
ATOM 2109 C C . ILE A 1 273 ? -13.226 -0.523 -2.050 1.00 80.94 273 ILE A C 1
ATOM 2111 O O . ILE A 1 273 ? -12.928 0.653 -1.799 1.00 80.94 273 ILE A O 1
ATOM 2115 N N . PRO A 1 274 ? -13.700 -0.882 -3.258 1.00 78.94 274 PRO A N 1
ATOM 2116 C CA . PRO A 1 274 ? -13.915 0.061 -4.350 1.00 78.94 274 PRO A CA 1
ATOM 2117 C C . PRO A 1 274 ? -14.715 1.297 -3.933 1.00 78.94 274 PRO A C 1
ATOM 2119 O O . PRO A 1 274 ? -15.778 1.182 -3.318 1.00 78.94 274 PRO A O 1
ATOM 2122 N N . LEU A 1 275 ? -14.266 2.486 -4.345 1.00 77.81 275 LEU A N 1
ATOM 2123 C CA . LEU A 1 275 ? -14.920 3.757 -4.004 1.00 77.81 275 LEU A CA 1
ATOM 2124 C C . LEU A 1 275 ? -16.430 3.789 -4.332 1.00 77.81 275 LEU A C 1
ATOM 2126 O O . LEU A 1 275 ? -17.197 4.285 -3.503 1.00 77.81 275 LEU A O 1
ATOM 2130 N N . PRO A 1 276 ? -16.908 3.254 -5.478 1.00 79.00 276 PRO A N 1
ATOM 2131 C CA . PRO A 1 276 ? -18.341 3.210 -5.764 1.00 79.00 276 PRO A CA 1
ATOM 2132 C C . PRO A 1 276 ? -19.131 2.353 -4.768 1.00 79.00 276 PRO A C 1
ATOM 2134 O O . PRO A 1 276 ? -20.259 2.705 -4.429 1.00 79.00 276 PRO A O 1
ATOM 2137 N N . LEU A 1 277 ? -18.548 1.253 -4.278 1.00 83.62 277 LEU A N 1
ATOM 2138 C CA . LEU A 1 277 ? -19.175 0.411 -3.258 1.00 83.62 277 LEU A CA 1
ATOM 2139 C C . LEU A 1 277 ? -19.177 1.118 -1.904 1.00 83.62 277 LEU A C 1
ATOM 2141 O O . LEU A 1 277 ? -20.226 1.189 -1.276 1.00 83.62 277 LEU A O 1
ATOM 2145 N N . VAL A 1 278 ? -18.064 1.741 -1.502 1.00 83.94 278 VAL A N 1
ATOM 2146 C CA . VAL A 1 278 ? -18.002 2.542 -0.265 1.00 83.94 278 VAL A CA 1
ATOM 2147 C C . VAL A 1 278 ? -19.072 3.638 -0.260 1.00 83.94 278 VAL A C 1
ATOM 2149 O O . VAL A 1 278 ? -19.771 3.806 0.734 1.00 83.94 278 VAL A O 1
ATOM 2152 N N . ARG A 1 279 ? -19.277 4.330 -1.388 1.00 81.38 279 ARG A N 1
ATOM 2153 C CA . ARG A 1 279 ? -20.347 5.333 -1.523 1.00 81.38 279 ARG A CA 1
ATOM 2154 C C . ARG A 1 279 ? -21.745 4.735 -1.356 1.00 81.38 279 ARG A C 1
ATOM 2156 O O . ARG A 1 279 ? -22.576 5.356 -0.707 1.00 81.38 279 ARG A O 1
ATOM 2163 N N . LYS A 1 280 ? -21.999 3.535 -1.889 1.00 84.81 280 LYS A N 1
ATOM 2164 C CA . LYS A 1 280 ? -23.274 2.819 -1.687 1.00 84.81 280 LYS A CA 1
ATOM 2165 C C . LYS A 1 280 ? -23.472 2.357 -0.240 1.00 84.81 280 LYS A C 1
ATOM 2167 O O . LYS A 1 280 ? -24.605 2.307 0.220 1.00 84.81 280 LYS A O 1
ATOM 2172 N N . LEU A 1 281 ? -22.388 2.043 0.474 1.00 86.06 281 LEU A N 1
ATOM 2173 C CA . LEU A 1 281 ? -22.410 1.691 1.900 1.00 86.06 281 LEU A CA 1
ATOM 2174 C C . LEU A 1 281 ? -22.602 2.915 2.813 1.00 86.06 281 LEU A C 1
ATOM 2176 O O . LEU A 1 281 ? -22.866 2.757 4.004 1.00 86.06 281 LEU A O 1
ATOM 2180 N N . MET A 1 282 ? -22.475 4.137 2.292 1.00 83.56 282 MET A N 1
ATOM 2181 C CA . MET A 1 282 ? -22.690 5.372 3.043 1.00 83.56 282 MET A CA 1
ATOM 2182 C C . MET A 1 282 ? -24.136 5.873 2.898 1.00 83.56 282 MET A C 1
ATOM 2184 O O . MET A 1 282 ? -24.416 6.783 2.122 1.00 83.56 282 MET A O 1
ATOM 2188 N N . GLY A 1 283 ? -25.053 5.288 3.671 1.00 80.12 283 GLY A N 1
ATOM 2189 C CA . GLY A 1 283 ? -26.463 5.691 3.730 1.00 80.12 283 GLY A CA 1
ATOM 2190 C C . GLY A 1 283 ? -26.793 6.748 4.804 1.00 80.12 283 GLY A C 1
ATOM 2191 O O . GLY A 1 283 ? -25.897 7.353 5.401 1.00 80.12 283 GLY A O 1
ATOM 2192 N N . PRO A 1 284 ? -28.086 6.996 5.084 1.00 83.25 284 PRO A N 1
ATOM 2193 C CA . PRO A 1 284 ? -28.555 7.965 6.080 1.00 83.25 284 PRO A CA 1
ATOM 2194 C C . PRO A 1 284 ? -28.491 7.419 7.526 1.00 83.25 284 PRO A C 1
ATOM 2196 O O . PRO A 1 284 ? -29.461 7.528 8.269 1.00 83.25 284 PRO A O 1
ATOM 2199 N N . TYR A 1 285 ? -27.357 6.830 7.904 1.00 88.19 285 TYR A N 1
ATOM 2200 C CA . TYR A 1 285 ? -27.066 6.287 9.238 1.00 88.19 285 TYR A CA 1
ATOM 2201 C C . TYR A 1 285 ? -25.644 6.657 9.697 1.00 88.19 285 TYR A C 1
ATOM 2203 O O . TYR A 1 285 ? -24.840 7.192 8.918 1.00 88.19 285 TYR A O 1
ATOM 2211 N N . LEU A 1 286 ? -25.331 6.366 10.965 1.00 89.69 286 LEU A N 1
ATOM 2212 C CA . LEU A 1 286 ? -23.999 6.552 11.538 1.00 89.69 286 LEU A CA 1
ATOM 2213 C C . LEU A 1 286 ? -23.020 5.571 10.882 1.00 89.69 286 LEU A C 1
ATOM 2215 O O . LEU A 1 286 ? -23.300 4.376 10.779 1.00 89.69 286 LEU A O 1
ATOM 2219 N N . VAL A 1 287 ? -21.874 6.067 10.414 1.00 91.38 287 VAL A N 1
ATOM 2220 C CA . VAL A 1 287 ? -20.857 5.223 9.770 1.00 91.38 287 VAL A CA 1
ATOM 2221 C C . VAL A 1 287 ? -19.516 5.387 10.454 1.00 91.38 287 VAL A C 1
ATOM 2223 O O . VAL A 1 287 ? -18.990 6.498 10.547 1.00 91.38 287 VAL A O 1
ATOM 2226 N N . PHE A 1 288 ? -18.931 4.268 10.867 1.00 92.94 288 PHE A N 1
ATOM 2227 C CA . PHE A 1 288 ? -17.534 4.202 11.264 1.00 92.94 288 PHE A CA 1
ATOM 2228 C C . PHE A 1 288 ? -16.718 3.549 10.168 1.00 92.94 288 PHE A C 1
ATOM 2230 O O . PHE A 1 288 ? -17.084 2.502 9.639 1.00 92.94 288 PHE A O 1
ATOM 2237 N N . MET A 1 289 ? -15.603 4.174 9.826 1.00 90.00 289 MET A N 1
ATOM 2238 C CA . MET A 1 289 ? -14.712 3.692 8.784 1.00 90.00 289 MET A CA 1
ATOM 2239 C C . MET A 1 289 ? -13.308 3.594 9.344 1.00 90.00 289 MET A C 1
ATOM 2241 O O . MET A 1 289 ? -12.782 4.585 9.846 1.00 90.00 289 MET A O 1
ATOM 2245 N N . ALA A 1 290 ? -12.687 2.432 9.211 1.00 88.69 290 ALA A N 1
ATOM 2246 C CA . ALA A 1 290 ? -11.273 2.248 9.479 1.00 88.69 290 ALA A CA 1
ATOM 2247 C C . ALA A 1 290 ? -10.509 2.106 8.157 1.00 88.69 290 ALA A C 1
ATOM 2249 O O . ALA A 1 290 ? -10.948 1.423 7.230 1.00 88.69 290 ALA A O 1
ATOM 2250 N N . SER A 1 291 ? -9.363 2.777 8.058 1.00 84.69 291 SER A N 1
ATOM 2251 C CA . SER A 1 291 ? -8.498 2.727 6.878 1.00 84.69 291 SER A CA 1
ATOM 2252 C C . SER A 1 291 ? -7.033 2.595 7.277 1.00 84.69 291 SER A C 1
ATOM 2254 O O . SER A 1 291 ? -6.518 3.346 8.112 1.00 84.69 291 SER A O 1
ATOM 2256 N N . THR A 1 292 ? -6.333 1.667 6.632 1.00 83.62 292 THR A N 1
ATOM 2257 C CA . THR A 1 292 ? -4.869 1.663 6.555 1.00 83.62 292 THR A CA 1
ATOM 2258 C C . THR A 1 292 ? -4.376 2.817 5.677 1.00 83.62 292 THR A C 1
ATOM 2260 O O . THR A 1 292 ? -4.996 3.133 4.665 1.00 83.62 292 THR A O 1
ATOM 2263 N N . ILE A 1 293 ? -3.305 3.504 6.094 1.00 74.38 293 ILE A N 1
ATOM 2264 C CA . ILE A 1 293 ? -2.645 4.562 5.294 1.00 74.38 293 ILE A CA 1
ATOM 2265 C C . ILE A 1 293 ? -1.205 4.198 4.916 1.00 74.38 293 ILE A C 1
ATOM 2267 O O . ILE A 1 293 ? -0.813 4.410 3.772 1.00 74.38 293 ILE A O 1
ATOM 2271 N N . ASN A 1 294 ? -0.459 3.605 5.856 1.00 69.69 294 ASN A N 1
ATOM 2272 C CA . ASN A 1 294 ? 0.927 3.172 5.696 1.00 69.69 294 ASN A CA 1
ATOM 2273 C C . ASN A 1 294 ? 0.994 1.676 6.050 1.00 69.69 294 ASN A C 1
ATOM 2275 O O . ASN A 1 294 ? 0.610 1.289 7.160 1.00 69.69 294 ASN A O 1
ATOM 2279 N N . GLY A 1 295 ? 1.417 0.842 5.098 1.00 67.25 295 GLY A N 1
ATOM 2280 C CA . GLY A 1 295 ? 1.565 -0.602 5.284 1.00 67.25 295 GLY A CA 1
ATOM 2281 C C . GLY A 1 295 ? 1.713 -1.365 3.965 1.00 67.25 295 GLY A C 1
ATOM 2282 O O . GLY A 1 295 ? 1.391 -0.854 2.892 1.00 67.25 295 GLY A O 1
ATOM 2283 N N . TYR A 1 296 ? 2.174 -2.611 4.050 1.00 69.56 296 TYR A N 1
ATOM 2284 C CA . TYR A 1 296 ? 2.503 -3.450 2.889 1.00 69.56 296 TYR A CA 1
ATOM 2285 C C . TYR A 1 296 ? 1.306 -3.919 2.049 1.00 69.56 296 TYR A C 1
ATOM 2287 O O . TYR A 1 296 ? 1.472 -4.303 0.893 1.00 69.56 296 TYR A O 1
ATOM 2295 N N . GLU A 1 297 ? 0.086 -3.880 2.593 1.00 64.06 297 GLU A N 1
ATOM 2296 C CA . GLU A 1 297 ? -1.134 -4.154 1.815 1.00 64.06 297 GLU A CA 1
ATOM 2297 C C . GLU A 1 297 ? -1.501 -3.007 0.863 1.00 64.06 297 GLU A C 1
ATOM 2299 O O . GLU A 1 297 ? -2.347 -3.186 -0.016 1.00 64.06 297 GLU A O 1
ATOM 2304 N N . GLY A 1 298 ? -0.804 -1.871 1.005 1.00 55.22 298 GLY A N 1
ATOM 2305 C CA . GLY A 1 298 ? -0.611 -0.824 0.008 1.00 55.22 298 GLY A CA 1
ATOM 2306 C C . GLY A 1 298 ? -1.871 -0.229 -0.615 1.00 55.22 298 GLY A C 1
ATOM 2307 O O . GLY A 1 298 ? -1.829 0.378 -1.683 1.00 55.22 298 GLY A O 1
ATOM 2308 N N . THR A 1 299 ? -2.991 -0.320 0.087 1.00 56.03 299 THR A N 1
ATOM 2309 C CA . THR A 1 299 ? -4.174 0.495 -0.157 1.00 56.03 299 THR A CA 1
ATOM 2310 C C . THR A 1 299 ? -4.216 1.621 0.866 1.00 56.03 299 THR A C 1
ATOM 2312 O O . THR A 1 299 ? -4.065 1.367 2.056 1.00 56.03 299 THR A O 1
ATOM 2315 N N . GLY A 1 300 ? -4.489 2.854 0.431 1.00 51.78 300 GLY A N 1
ATOM 2316 C CA . GLY A 1 300 ? -5.237 3.755 1.308 1.00 51.78 300 GLY A CA 1
ATOM 2317 C C . GLY A 1 300 ? -4.762 5.185 1.465 1.00 51.78 300 GLY A C 1
ATOM 2318 O O . GLY A 1 300 ? -5.573 5.983 1.917 1.00 51.78 300 GLY A O 1
ATOM 2319 N N . ARG A 1 301 ? -3.561 5.605 1.050 1.00 57.03 301 ARG A N 1
ATOM 2320 C CA . ARG A 1 301 ? -3.232 7.043 1.154 1.00 57.03 301 ARG A CA 1
ATOM 2321 C C . ARG A 1 301 ? -3.977 7.877 0.111 1.00 57.03 301 ARG A C 1
ATOM 2323 O O . ARG A 1 301 ? -4.618 8.856 0.466 1.00 57.03 301 ARG A O 1
ATOM 2330 N N . SER A 1 302 ? -3.980 7.461 -1.153 1.00 54.31 302 SER A N 1
ATOM 2331 C CA . SER A 1 302 ? -4.705 8.162 -2.221 1.00 54.31 302 SER A CA 1
ATOM 2332 C C . SER A 1 302 ? -6.228 8.084 -2.050 1.00 54.31 302 SER A C 1
ATOM 2334 O O . SER A 1 302 ? -6.911 9.088 -2.244 1.00 54.31 302 SER A O 1
ATOM 2336 N N . LEU A 1 303 ? -6.765 6.928 -1.632 1.00 56.22 303 LEU A N 1
ATOM 2337 C CA . LEU A 1 303 ? -8.196 6.762 -1.372 1.00 56.22 303 LEU A CA 1
ATOM 2338 C C . LEU A 1 303 ? -8.640 7.509 -0.117 1.00 56.22 303 LEU A C 1
ATOM 2340 O O . LEU A 1 303 ? -9.634 8.218 -0.198 1.00 56.22 303 LEU A O 1
ATOM 2344 N N . SER A 1 304 ? -7.920 7.403 1.009 1.00 60.47 304 SER A N 1
ATOM 2345 C CA . SER A 1 304 ? -8.252 8.192 2.202 1.00 60.47 304 SER A CA 1
ATOM 2346 C C . SER A 1 304 ? -8.165 9.677 1.879 1.00 60.47 304 SER A C 1
ATOM 2348 O O . SER A 1 304 ? -9.124 10.383 2.133 1.00 60.47 304 SER A O 1
ATOM 2350 N N . LEU A 1 305 ? -7.119 10.153 1.197 1.00 61.28 305 LEU A N 1
ATOM 2351 C CA . LEU A 1 305 ? -7.021 11.561 0.812 1.00 61.28 305 LEU A CA 1
ATOM 2352 C C . LEU A 1 305 ? -8.155 11.990 -0.126 1.00 61.28 305 LEU A C 1
ATOM 2354 O O . LEU A 1 305 ? -8.748 13.033 0.119 1.00 61.28 305 LEU A O 1
ATOM 2358 N N . LYS A 1 306 ? -8.501 11.216 -1.164 1.00 69.75 306 LYS A N 1
ATOM 2359 C CA . LYS A 1 306 ? -9.582 11.574 -2.104 1.00 69.75 306 LYS A CA 1
ATOM 2360 C C . LYS A 1 306 ? -10.965 11.482 -1.456 1.00 69.75 306 LYS A C 1
ATOM 2362 O O . LYS A 1 306 ? -11.757 12.407 -1.609 1.00 69.75 306 LYS A O 1
ATOM 2367 N N . LEU A 1 307 ? -11.250 10.405 -0.725 1.00 70.81 307 LEU A N 1
ATOM 2368 C CA . LEU A 1 307 ? -12.530 10.186 -0.050 1.00 70.81 307 LEU A CA 1
ATOM 2369 C C . LEU A 1 307 ? -12.721 11.174 1.103 1.00 70.81 307 LEU A C 1
ATOM 2371 O O . LEU A 1 307 ? -13.766 11.809 1.177 1.00 70.81 307 LEU A O 1
ATOM 2375 N N . ILE A 1 308 ? -11.718 11.342 1.971 1.00 73.56 308 ILE A N 1
ATOM 2376 C CA . ILE A 1 308 ? -11.763 12.298 3.085 1.00 73.56 308 ILE A CA 1
ATOM 2377 C C . ILE A 1 308 ? -11.842 13.720 2.537 1.00 73.56 308 ILE A C 1
ATOM 2379 O O . ILE A 1 308 ? -12.642 14.499 3.038 1.00 73.56 308 ILE A O 1
ATOM 2383 N N . LYS A 1 309 ? -11.099 14.069 1.476 1.00 74.00 309 LYS A N 1
ATOM 2384 C CA . LYS A 1 309 ? -11.231 15.386 0.829 1.00 74.00 309 LYS A CA 1
ATOM 2385 C C . LYS A 1 309 ? -12.645 15.610 0.296 1.00 74.00 309 LYS A C 1
ATOM 2387 O O . LYS A 1 309 ? -13.216 16.653 0.585 1.00 74.00 309 LYS A O 1
ATOM 2392 N N . GLN A 1 310 ? -13.233 14.634 -0.398 1.00 74.19 310 GLN A N 1
ATOM 2393 C CA . GLN A 1 310 ? -14.619 14.719 -0.876 1.00 74.19 310 GLN A CA 1
ATOM 2394 C C . GLN A 1 310 ? -15.621 14.854 0.278 1.00 74.19 310 GLN A C 1
ATOM 2396 O O . GLN A 1 310 ? -16.492 15.719 0.238 1.00 74.19 310 GLN A O 1
ATOM 2401 N N . LEU A 1 311 ? -15.472 14.049 1.333 1.00 73.31 311 LEU A N 1
ATOM 2402 C CA . LEU A 1 311 ? -16.296 14.128 2.541 1.00 73.31 311 LEU A CA 1
ATOM 2403 C C . LEU A 1 311 ? -16.142 15.478 3.253 1.00 73.31 311 LEU A C 1
ATOM 2405 O O . LEU A 1 311 ? -17.122 16.036 3.736 1.00 73.31 311 LEU A O 1
ATOM 2409 N N . ARG A 1 312 ? -14.926 16.029 3.281 1.00 76.19 312 ARG A N 1
ATOM 2410 C CA . ARG A 1 312 ? -14.605 17.330 3.874 1.00 76.19 312 ARG A CA 1
ATOM 2411 C C . ARG A 1 312 ? -15.155 18.489 3.044 1.00 76.19 312 ARG A C 1
ATOM 2413 O O . ARG A 1 312 ? -15.588 19.490 3.604 1.00 76.19 312 ARG A O 1
ATOM 2420 N N . GLU A 1 313 ? -15.147 18.384 1.719 1.00 73.31 313 GLU A N 1
ATOM 2421 C CA . GLU A 1 313 ? -15.791 19.352 0.821 1.00 73.31 313 GLU A CA 1
ATOM 2422 C C . GLU A 1 313 ? -17.312 19.339 1.015 1.00 73.31 313 GLU A C 1
ATOM 2424 O O . GLU A 1 313 ? -17.922 20.398 1.185 1.00 73.31 313 GLU A O 1
ATOM 2429 N N . GLN A 1 314 ? -17.910 18.147 1.108 1.00 70.88 314 GLN A N 1
ATOM 2430 C CA . GLN A 1 314 ? -19.323 17.989 1.448 1.00 70.88 314 GLN A CA 1
ATOM 2431 C C . GLN A 1 314 ? -19.636 18.580 2.828 1.00 70.88 314 GLN A C 1
ATOM 2433 O O . GLN A 1 314 ? -20.592 19.342 2.950 1.00 70.88 314 GLN A O 1
ATOM 2438 N N . SER A 1 315 ? -18.817 18.326 3.852 1.00 66.81 315 SER A N 1
ATOM 2439 C CA . SER A 1 315 ? -19.046 18.871 5.196 1.00 66.81 315 SER A CA 1
ATOM 2440 C C . SER A 1 315 ? -18.844 20.392 5.271 1.00 66.81 315 SER A C 1
ATOM 2442 O O . SER A 1 315 ? -19.566 21.071 5.998 1.00 66.81 315 SER A O 1
ATOM 2444 N N . ARG A 1 316 ? -17.889 20.961 4.516 1.00 63.44 316 ARG A N 1
ATOM 2445 C CA . ARG A 1 316 ? -17.615 22.414 4.483 1.00 63.44 316 ARG A CA 1
ATOM 2446 C C . ARG A 1 316 ? -18.720 23.225 3.819 1.00 63.44 316 ARG A C 1
ATOM 2448 O O . ARG A 1 316 ? -18.918 24.377 4.208 1.00 63.44 316 ARG A O 1
ATOM 2455 N N . SER A 1 317 ? -19.458 22.636 2.877 1.00 58.00 317 SER A N 1
ATOM 2456 C CA . SER A 1 317 ? -20.605 23.298 2.241 1.00 58.00 317 SER A CA 1
ATOM 2457 C C . SER A 1 317 ? -21.694 23.729 3.241 1.00 58.00 317 SER A C 1
ATOM 2459 O O . SER A 1 317 ? -22.421 24.670 2.958 1.00 58.00 317 SER A O 1
ATOM 2461 N N . ILE A 1 318 ? -21.743 23.131 4.441 1.00 51.22 318 ILE A N 1
ATOM 2462 C CA . ILE A 1 318 ? -22.630 23.529 5.549 1.00 51.22 318 ILE A CA 1
ATOM 2463 C C . ILE A 1 318 ? -22.163 24.803 6.268 1.00 51.22 318 ILE A C 1
ATOM 2465 O O . ILE A 1 318 ? -22.984 25.639 6.638 1.00 51.22 318 ILE A O 1
ATOM 2469 N N . SER A 1 319 ? -20.853 24.976 6.468 1.00 46.81 319 SER A N 1
ATOM 2470 C CA . SER A 1 319 ? -20.311 26.067 7.297 1.00 46.81 319 SER A CA 1
ATOM 2471 C C . SER A 1 319 ? -20.356 27.447 6.632 1.00 46.81 319 SER A C 1
ATOM 2473 O O . SER A 1 319 ? -20.324 28.458 7.325 1.00 46.81 319 SER A O 1
ATOM 2475 N N . SER A 1 320 ? -20.451 27.514 5.301 1.00 44.06 320 SER A N 1
ATOM 2476 C CA . SER A 1 320 ? -20.580 28.784 4.573 1.00 44.06 320 SER A CA 1
ATOM 2477 C C . SER A 1 320 ? -22.030 29.249 4.402 1.00 44.06 320 SER A C 1
ATOM 2479 O O . SER A 1 320 ? -22.253 30.419 4.102 1.00 44.06 320 SER A O 1
ATOM 2481 N N . THR A 1 321 ? -23.027 28.378 4.611 1.00 40.12 321 THR A N 1
ATOM 2482 C CA . THR A 1 321 ? -24.451 28.736 4.446 1.00 40.12 321 THR A CA 1
ATOM 2483 C C . THR A 1 321 ? -25.092 29.284 5.726 1.00 40.12 321 THR A C 1
ATOM 2485 O O . THR A 1 321 ? -26.186 29.834 5.670 1.00 40.12 321 THR A O 1
ATOM 2488 N N . SER A 1 322 ? -24.425 29.210 6.883 1.00 39.28 322 SER A N 1
ATOM 2489 C CA . SER A 1 322 ? -24.946 29.773 8.140 1.00 39.28 322 SER A CA 1
ATOM 2490 C C . SER A 1 322 ? -24.729 31.287 8.302 1.00 39.28 322 SER A C 1
ATOM 2492 O O . SER A 1 322 ? -25.215 31.851 9.278 1.00 39.28 322 SER A O 1
ATOM 2494 N N . THR A 1 323 ? -24.045 31.961 7.364 1.00 36.47 323 THR A N 1
ATOM 2495 C CA . THR A 1 323 ? -23.707 33.401 7.486 1.00 36.47 323 THR A CA 1
ATOM 2496 C C . THR A 1 323 ? -24.103 34.254 6.270 1.00 36.47 323 THR A C 1
ATOM 2498 O O . THR A 1 323 ? -23.851 35.454 6.258 1.00 36.47 323 THR A O 1
ATOM 2501 N N . ALA A 1 324 ? -24.764 33.693 5.253 1.00 31.47 324 ALA A N 1
ATOM 2502 C CA . ALA A 1 324 ? -25.260 34.464 4.109 1.00 31.47 324 ALA A CA 1
ATOM 2503 C C . ALA A 1 324 ? -26.761 34.219 3.920 1.00 31.47 324 ALA A C 1
ATOM 2505 O O . ALA A 1 324 ? -27.192 33.103 3.642 1.00 31.47 324 ALA A O 1
ATOM 2506 N N . GLY A 1 325 ? -27.553 35.272 4.126 1.00 30.48 325 GLY A N 1
ATOM 2507 C CA . GLY A 1 325 ? -29.008 35.234 4.061 1.00 30.48 325 GLY A CA 1
ATOM 2508 C C . GLY A 1 325 ? -29.569 34.721 2.730 1.00 30.48 325 GLY A C 1
ATOM 2509 O O . GLY A 1 325 ? -28.965 34.869 1.670 1.00 30.48 325 GLY A O 1
ATOM 2510 N N . ASN A 1 326 ? -30.760 34.126 2.839 1.00 35.25 326 ASN A N 1
ATOM 2511 C CA . ASN A 1 326 ? -31.719 33.774 1.790 1.00 35.25 326 ASN A CA 1
ATOM 2512 C C . ASN A 1 326 ? -31.410 34.320 0.382 1.00 35.25 326 ASN A C 1
ATOM 2514 O O . ASN A 1 326 ? -31.771 35.446 0.046 1.00 35.25 326 ASN A O 1
ATOM 2518 N N . SER A 1 327 ? -30.878 33.462 -0.487 1.00 28.70 327 SER A N 1
ATOM 2519 C CA . SER A 1 327 ? -31.073 33.586 -1.934 1.00 28.70 327 SER A CA 1
ATOM 2520 C C . SER A 1 327 ? -31.432 32.219 -2.516 1.00 28.70 327 SER A C 1
ATOM 2522 O O . SER A 1 327 ? -30.598 31.442 -2.973 1.00 28.70 327 SER A O 1
ATOM 2524 N N . THR A 1 328 ? -32.723 31.901 -2.468 1.00 33.41 328 THR A N 1
ATOM 2525 C CA . THR A 1 328 ? -33.326 30.798 -3.217 1.00 33.41 328 THR A CA 1
ATOM 2526 C C . THR A 1 328 ? -33.223 31.096 -4.714 1.00 33.41 328 THR A C 1
ATOM 2528 O O . THR A 1 328 ? -34.099 31.720 -5.311 1.00 33.41 328 THR A O 1
ATOM 2531 N N . THR A 1 329 ? -32.133 30.662 -5.345 1.00 33.03 329 THR A N 1
ATOM 2532 C CA . THR A 1 329 ? -31.991 30.690 -6.804 1.00 33.03 329 THR A CA 1
ATOM 2533 C C . THR A 1 329 ? -32.910 29.629 -7.405 1.00 33.03 329 THR A C 1
ATOM 2535 O O . THR A 1 329 ? -32.601 28.442 -7.446 1.00 33.03 329 THR A O 1
ATOM 2538 N N . THR A 1 330 ? -34.088 30.066 -7.846 1.00 33.81 330 THR A N 1
ATOM 2539 C CA . THR A 1 330 ? -35.017 29.257 -8.637 1.00 33.81 330 THR A CA 1
ATOM 2540 C C . THR A 1 330 ? -34.616 29.366 -10.107 1.00 33.81 330 THR A C 1
ATOM 2542 O O . THR A 1 330 ? -34.770 30.409 -10.735 1.00 33.81 330 THR A O 1
ATOM 2545 N N . VAL A 1 331 ? -34.049 28.295 -10.665 1.00 40.06 331 VAL A N 1
ATOM 2546 C CA . VAL A 1 331 ? -33.785 28.208 -12.107 1.00 40.06 331 VAL A CA 1
ATOM 2547 C C . VAL A 1 331 ? -35.084 27.783 -12.791 1.00 40.06 331 VAL A C 1
ATOM 2549 O O . VAL A 1 331 ? -35.563 26.672 -12.578 1.00 40.06 331 VAL A O 1
ATOM 2552 N N . ALA A 1 332 ? -35.673 28.684 -13.578 1.00 35.66 332 ALA A N 1
ATOM 2553 C CA . ALA A 1 332 ? -36.831 28.406 -14.423 1.00 35.66 332 ALA A CA 1
ATOM 2554 C C . ALA A 1 332 ? -36.382 28.170 -15.874 1.00 35.66 332 ALA A C 1
ATOM 2556 O O . ALA A 1 332 ? -35.594 28.944 -16.419 1.00 35.66 332 ALA A O 1
ATOM 2557 N N . ASP A 1 333 ? -36.900 27.113 -16.501 1.00 38.97 333 ASP A N 1
ATOM 2558 C CA . ASP A 1 333 ? -36.673 26.806 -17.913 1.00 38.97 333 ASP A CA 1
ATOM 2559 C C . ASP A 1 333 ? -37.474 27.779 -18.803 1.00 38.97 333 ASP A C 1
ATOM 2561 O O . ASP A 1 333 ? -38.695 27.924 -18.670 1.00 38.97 333 ASP A O 1
ATOM 2565 N N . ARG A 1 334 ? -36.779 28.489 -19.700 1.00 47.41 334 ARG A N 1
ATOM 2566 C CA . ARG A 1 334 ? -37.272 29.685 -20.415 1.00 47.41 334 ARG A CA 1
ATOM 2567 C C . ARG A 1 334 ? -38.312 29.377 -21.506 1.00 47.41 334 ARG A C 1
ATOM 2569 O O . ARG A 1 334 ? -38.834 30.300 -22.123 1.00 47.41 334 ARG A O 1
ATOM 2576 N N . SER A 1 335 ? -38.620 28.104 -21.752 1.00 51.88 335 SER A N 1
ATOM 2577 C CA . SER A 1 335 ? -39.495 27.680 -22.854 1.00 51.88 335 SER A CA 1
ATOM 2578 C C . SER A 1 335 ? -40.896 27.224 -22.432 1.00 51.88 335 SER A C 1
ATOM 2580 O O . SER A 1 335 ? -41.828 27.361 -23.219 1.00 51.88 335 SER A O 1
ATOM 2582 N N . THR A 1 336 ? -41.088 26.701 -21.215 1.00 58.94 336 THR A N 1
ATOM 2583 C CA . THR A 1 336 ? -42.355 26.020 -20.861 1.00 58.94 336 THR A CA 1
ATOM 2584 C C . THR A 1 336 ? -42.975 26.427 -19.528 1.00 58.94 336 THR A C 1
ATOM 2586 O O . THR A 1 336 ? -44.090 25.997 -19.236 1.00 58.94 336 THR A O 1
ATOM 2589 N N . GLY A 1 337 ? -42.312 27.262 -18.716 1.00 44.53 337 GLY A N 1
ATOM 2590 C CA . GLY A 1 337 ? -42.893 27.834 -17.490 1.00 44.53 337 GLY A CA 1
ATOM 2591 C C . GLY A 1 337 ? -43.349 26.815 -16.431 1.00 44.53 337 GLY A C 1
ATOM 2592 O O . GLY A 1 337 ? -43.967 27.198 -15.439 1.00 44.53 337 GLY A O 1
ATOM 2593 N N . LYS A 1 338 ? -43.057 25.521 -16.610 1.00 38.12 338 LYS A N 1
ATOM 2594 C CA . LYS A 1 338 ? -43.370 24.465 -15.647 1.00 38.12 338 LYS A CA 1
ATOM 2595 C C . LYS A 1 338 ? -42.167 24.211 -14.752 1.00 38.12 338 LYS A C 1
ATOM 2597 O O . LYS A 1 338 ? -41.069 23.941 -15.223 1.00 38.12 338 LYS A O 1
ATOM 2602 N N . VAL A 1 339 ? -42.411 24.262 -13.446 1.00 36.97 339 VAL A N 1
ATOM 2603 C CA . VAL A 1 339 ? -41.439 23.921 -12.405 1.00 36.97 339 VAL A CA 1
ATOM 2604 C C . VAL A 1 339 ? -41.128 22.427 -12.502 1.00 36.97 339 VAL A C 1
ATOM 2606 O O . VAL A 1 339 ? -41.890 21.592 -12.016 1.00 36.97 339 VAL A O 1
ATOM 2609 N N . SER A 1 340 ? -40.015 22.069 -13.136 1.00 32.12 340 SER A N 1
ATOM 2610 C CA . SER A 1 340 ? -39.456 20.726 -13.026 1.00 32.12 340 SER A CA 1
ATOM 2611 C C . SER A 1 340 ? -38.794 20.598 -11.655 1.00 32.12 340 SER A C 1
ATOM 2613 O O . SER A 1 340 ? -37.676 21.071 -11.448 1.00 32.12 340 SER A O 1
ATOM 2615 N N . LYS A 1 341 ? -39.475 19.953 -10.703 1.00 32.91 341 LYS A N 1
ATOM 2616 C CA . LYS A 1 341 ? -38.788 19.331 -9.567 1.00 32.91 341 LYS A CA 1
ATOM 2617 C C . LYS A 1 341 ? -37.920 18.210 -10.139 1.00 32.91 341 LYS A C 1
ATOM 2619 O O . LYS A 1 341 ? -38.395 17.100 -10.341 1.00 32.91 341 LYS A O 1
ATOM 2624 N N . LEU A 1 342 ? -36.668 18.520 -10.458 1.00 32.06 342 LEU A N 1
ATOM 2625 C CA . LEU A 1 342 ? -35.639 17.499 -10.580 1.00 32.06 342 LEU A CA 1
ATOM 2626 C C . LEU A 1 342 ? -35.477 16.900 -9.182 1.00 32.06 342 LEU A C 1
ATOM 2628 O O . LEU A 1 342 ? -34.967 17.562 -8.280 1.00 32.06 342 LEU A O 1
ATOM 2632 N N . GLU A 1 343 ? -35.943 15.667 -8.998 1.00 29.17 343 GLU A N 1
ATOM 2633 C CA . GLU A 1 343 ? -35.584 14.806 -7.868 1.00 29.17 343 GLU A CA 1
ATOM 2634 C C . GLU A 1 343 ? -34.100 14.415 -7.983 1.00 29.17 343 GLU A C 1
ATOM 2636 O O . GLU A 1 343 ? -33.736 13.262 -8.181 1.00 29.17 343 GLU A O 1
ATOM 2641 N N . GLY A 1 344 ? -33.213 15.405 -7.919 1.00 30.78 344 GLY A N 1
ATOM 2642 C CA . GLY A 1 344 ? -31.848 15.188 -7.481 1.00 30.78 344 GLY A CA 1
ATOM 2643 C C . GLY A 1 344 ? -31.894 15.185 -5.965 1.00 30.78 344 GLY A C 1
ATOM 2644 O O . GLY A 1 344 ? -32.240 16.205 -5.371 1.00 30.78 344 GLY A O 1
ATOM 2645 N N . GLU A 1 345 ? -31.610 14.037 -5.350 1.00 33.72 345 GLU A N 1
ATOM 2646 C CA . GLU A 1 345 ? -31.416 13.904 -3.909 1.00 33.72 345 GLU A CA 1
ATOM 2647 C C . GLU A 1 345 ? -30.596 15.092 -3.391 1.00 33.72 345 GLU A C 1
ATOM 2649 O O . GLU A 1 345 ? -29.392 15.195 -3.631 1.00 33.72 345 GLU A O 1
ATOM 2654 N N . PHE A 1 346 ? -31.255 16.015 -2.691 1.00 34.59 346 PHE A N 1
ATOM 2655 C CA . PHE A 1 346 ? -30.582 17.049 -1.923 1.00 34.59 346 PHE A CA 1
ATOM 2656 C C . PHE A 1 346 ? -29.731 16.329 -0.869 1.00 34.59 346 PHE A C 1
ATOM 2658 O O . PHE A 1 346 ? -30.228 15.916 0.184 1.00 34.59 346 PHE A O 1
ATOM 2665 N N . GLN A 1 347 ? -28.448 16.116 -1.169 1.00 49.38 347 GLN A N 1
ATOM 2666 C CA . GLN A 1 347 ? -27.477 15.545 -0.242 1.00 49.38 347 GLN A CA 1
ATOM 2667 C C . GLN A 1 347 ? -27.251 16.543 0.898 1.00 49.38 347 GLN A C 1
ATOM 2669 O O . GLN A 1 347 ? -26.330 17.352 0.863 1.00 49.38 347 GLN A O 1
ATOM 2674 N N . ALA A 1 348 ? -28.118 16.511 1.915 1.00 51.00 348 ALA A N 1
ATOM 2675 C CA . ALA A 1 348 ? -27.872 17.231 3.158 1.00 51.00 348 ALA A CA 1
ATOM 2676 C C . ALA A 1 348 ? -26.540 16.742 3.747 1.00 51.00 348 ALA A C 1
ATOM 2678 O O . ALA A 1 348 ? -26.333 15.531 3.898 1.00 51.00 348 ALA A O 1
ATOM 2679 N N . ALA A 1 349 ? -25.639 17.688 4.005 1.00 61.28 349 ALA A N 1
ATOM 2680 C CA . ALA A 1 349 ? -24.229 17.422 4.232 1.00 61.28 349 ALA A CA 1
ATOM 2681 C C . ALA A 1 349 ? -23.942 16.701 5.563 1.00 61.28 349 ALA A C 1
ATOM 2683 O O . ALA A 1 349 ? -24.638 16.860 6.566 1.00 61.28 349 ALA A O 1
ATOM 2684 N N . ARG A 1 350 ? -22.918 15.842 5.524 1.00 74.00 350 ARG A N 1
ATOM 2685 C CA . ARG A 1 350 ? -22.543 14.877 6.567 1.00 74.00 350 ARG A CA 1
ATOM 2686 C C . ARG A 1 350 ? -21.498 15.484 7.504 1.00 74.00 350 ARG A C 1
ATOM 2688 O O . ARG A 1 350 ? -20.568 16.138 7.031 1.00 74.00 350 ARG A O 1
ATOM 2695 N N . LYS A 1 351 ? -21.603 15.249 8.816 1.00 82.81 351 LYS A N 1
ATOM 2696 C CA . LYS A 1 351 ? -20.563 15.659 9.778 1.00 82.81 351 LYS A CA 1
ATOM 2697 C C . LYS A 1 351 ? -19.420 14.644 9.735 1.00 82.81 351 LYS A C 1
ATOM 2699 O O . LYS A 1 351 ? -19.659 13.454 9.917 1.00 82.81 351 LYS A O 1
ATOM 2704 N N . LEU A 1 352 ? -18.200 15.109 9.482 1.00 85.81 352 LEU A N 1
ATOM 2705 C CA . LEU A 1 352 ? -17.000 14.275 9.423 1.00 85.81 352 LEU A CA 1
ATOM 2706 C C . LEU A 1 352 ? -16.148 14.504 10.675 1.00 85.81 352 LEU A C 1
ATOM 2708 O O . LEU A 1 352 ? -15.801 15.646 10.978 1.00 85.81 352 LEU A O 1
ATOM 2712 N N . ARG A 1 353 ? -15.798 13.427 11.381 1.00 87.88 353 ARG A N 1
ATOM 2713 C CA . ARG A 1 353 ? -14.799 13.427 12.459 1.00 87.88 353 ARG A CA 1
ATOM 2714 C C . ARG A 1 353 ? -13.630 12.534 12.039 1.00 87.88 353 ARG A C 1
ATOM 2716 O O . ARG A 1 353 ? -13.823 11.356 11.746 1.00 87.88 353 ARG A O 1
ATOM 2723 N N . GLU A 1 354 ? -12.430 13.096 11.982 1.00 87.94 354 GLU A N 1
ATOM 2724 C CA . GLU A 1 354 ? -11.213 12.384 11.580 1.00 87.94 354 GLU A CA 1
ATOM 2725 C C . GLU A 1 354 ? -10.361 12.074 12.814 1.00 87.94 354 GLU A C 1
ATOM 2727 O O . GLU A 1 354 ? -10.119 12.957 13.633 1.00 87.94 354 GLU A O 1
ATOM 2732 N N . ILE A 1 355 ? -9.908 10.825 12.938 1.00 89.94 355 ILE A N 1
ATOM 2733 C CA . ILE A 1 355 ? -9.050 10.352 14.029 1.00 89.94 355 ILE A CA 1
ATOM 2734 C C . ILE A 1 355 ? -7.851 9.629 13.412 1.00 89.94 355 ILE A C 1
ATOM 2736 O O . ILE A 1 355 ? -8.003 8.857 12.459 1.00 89.94 355 ILE A O 1
ATOM 2740 N N . THR A 1 356 ? -6.660 9.853 13.960 1.00 89.19 356 THR A N 1
ATOM 2741 C CA . THR A 1 356 ? -5.422 9.186 13.538 1.00 89.19 356 THR A CA 1
ATOM 2742 C C . THR A 1 356 ? -4.811 8.409 14.698 1.00 89.19 356 THR A C 1
ATOM 2744 O O . THR A 1 356 ? -4.577 9.012 15.739 1.00 89.19 356 THR A O 1
ATOM 2747 N N . LEU A 1 357 ? -4.505 7.117 14.523 1.00 89.06 357 LEU A N 1
ATOM 2748 C CA . LEU A 1 357 ? -3.682 6.366 15.485 1.00 89.06 357 LEU A CA 1
ATOM 2749 C C . LEU A 1 357 ? -2.239 6.301 14.984 1.00 89.06 357 LEU A C 1
ATOM 2751 O O . LEU A 1 357 ? -1.975 5.821 13.873 1.00 89.06 357 LEU A O 1
ATOM 2755 N N . SER A 1 358 ? -1.315 6.761 15.818 1.00 87.38 358 SER A N 1
ATOM 2756 C CA . SER A 1 358 ? 0.117 6.799 15.530 1.00 87.38 358 SER A CA 1
ATOM 2757 C C . SER A 1 358 ? 0.904 5.774 16.346 1.00 87.38 358 SER A C 1
ATOM 2759 O O . SER A 1 358 ? 1.875 5.216 15.835 1.00 87.38 358 SER A O 1
ATOM 2761 N N . GLU A 1 359 ? 0.461 5.480 17.568 1.00 88.38 359 GLU A N 1
ATOM 2762 C CA . GLU A 1 359 ? 1.209 4.665 18.530 1.00 88.38 359 GLU A CA 1
ATOM 2763 C C . GLU A 1 359 ? 1.091 3.152 18.270 1.00 88.38 359 GLU A C 1
ATOM 2765 O O . GLU A 1 359 ? -0.028 2.629 18.169 1.00 88.38 359 GLU A O 1
ATOM 2770 N N . PRO A 1 360 ? 2.219 2.421 18.113 1.00 89.12 360 PRO A N 1
ATOM 2771 C CA . PRO A 1 360 ? 2.205 0.962 18.039 1.00 89.12 360 PRO A CA 1
ATOM 2772 C C . PRO A 1 360 ? 1.641 0.327 19.302 1.00 89.12 360 PRO A C 1
ATOM 2774 O O . PRO A 1 360 ? 1.817 0.837 20.400 1.00 89.12 360 PRO A O 1
ATOM 2777 N N . ILE A 1 361 ? 1.039 -0.853 19.137 1.00 87.94 361 ILE A N 1
ATOM 2778 C CA . ILE A 1 361 ? 0.657 -1.710 20.271 1.00 87.94 361 ILE A CA 1
ATOM 2779 C C . ILE A 1 361 ? 1.607 -2.894 20.493 1.00 87.94 361 ILE A C 1
ATOM 2781 O O . ILE A 1 361 ? 1.518 -3.542 21.530 1.00 87.94 361 ILE A O 1
ATOM 2785 N N . ARG A 1 362 ? 2.451 -3.228 19.505 1.00 86.75 362 ARG A N 1
ATOM 2786 C CA . ARG A 1 362 ? 3.340 -4.407 19.539 1.00 86.75 362 ARG A CA 1
ATOM 2787 C C . ARG A 1 362 ? 4.740 -4.086 20.041 1.00 86.75 362 ARG A C 1
ATOM 2789 O O . ARG A 1 362 ? 5.360 -4.930 20.668 1.00 86.75 362 ARG A O 1
ATOM 2796 N N . TYR A 1 363 ? 5.232 -2.895 19.735 1.00 88.75 363 TYR A N 1
ATOM 2797 C CA . TYR A 1 363 ? 6.586 -2.430 20.024 1.00 88.75 363 TYR A CA 1
ATOM 2798 C C . TYR A 1 363 ? 6.540 -0.965 20.472 1.00 88.75 363 TYR A C 1
ATOM 2800 O O . TYR A 1 363 ? 5.477 -0.343 20.456 1.00 88.75 363 TYR A O 1
ATOM 2808 N N . ALA A 1 364 ? 7.673 -0.423 20.913 1.00 86.81 364 ALA A N 1
ATOM 2809 C CA . ALA A 1 364 ? 7.751 0.944 21.415 1.00 86.81 364 ALA A CA 1
ATOM 2810 C C . ALA A 1 364 ? 7.601 1.985 20.291 1.00 86.81 364 ALA A C 1
ATOM 2812 O O . ALA A 1 364 ? 7.875 1.730 19.116 1.00 86.81 364 ALA A O 1
ATOM 2813 N N . LYS A 1 365 ? 7.167 3.194 20.650 1.00 86.06 365 LYS A N 1
ATOM 2814 C CA . LYS A 1 365 ? 7.084 4.316 19.712 1.00 86.06 365 LYS A CA 1
ATOM 2815 C C . LYS A 1 365 ? 8.488 4.711 19.249 1.00 86.06 365 LYS A C 1
ATOM 2817 O O . LYS A 1 365 ? 9.359 4.967 20.069 1.00 86.06 365 LYS A O 1
ATOM 2822 N N . GLY A 1 366 ? 8.679 4.815 17.934 1.00 85.25 366 GLY A N 1
ATOM 2823 C CA . GLY A 1 366 ? 9.964 5.222 17.362 1.00 85.25 366 GLY A CA 1
ATOM 2824 C C . GLY A 1 366 ? 11.003 4.103 17.280 1.00 85.25 366 GLY A C 1
ATOM 2825 O O . GLY A 1 366 ? 12.193 4.402 17.296 1.00 85.25 366 GLY A O 1
ATOM 2826 N N . ASP A 1 367 ? 10.563 2.847 17.170 1.00 89.88 367 ASP A N 1
ATOM 2827 C CA . ASP A 1 367 ? 11.441 1.701 16.928 1.00 89.88 367 ASP A CA 1
ATOM 2828 C C . ASP A 1 367 ? 12.367 1.954 15.717 1.00 89.88 367 ASP A C 1
ATOM 2830 O O . ASP A 1 367 ? 11.935 2.355 14.626 1.00 89.88 367 ASP A O 1
ATOM 2834 N N . SER A 1 368 ? 13.669 1.755 15.926 1.00 88.25 368 SER A N 1
ATOM 2835 C CA . SER A 1 368 ? 14.720 1.971 14.931 1.00 88.25 368 SER A CA 1
ATOM 2836 C C . SER A 1 368 ? 14.581 1.027 13.736 1.00 88.25 368 SER A C 1
ATOM 2838 O O . SER A 1 368 ? 14.790 1.459 12.597 1.00 88.25 368 SER A O 1
ATOM 2840 N N . VAL A 1 369 ? 14.175 -0.226 13.967 1.00 90.44 369 VAL A N 1
ATOM 2841 C CA . VAL A 1 369 ? 13.985 -1.238 12.921 1.00 90.44 369 VAL A CA 1
ATOM 2842 C C . VAL A 1 369 ? 12.744 -0.910 12.098 1.00 90.44 369 VAL A C 1
ATOM 2844 O O . VAL A 1 369 ? 12.792 -0.980 10.871 1.00 90.44 369 VAL A O 1
ATOM 2847 N N . GLU A 1 370 ? 11.656 -0.461 12.734 1.00 89.44 370 GLU A N 1
ATOM 2848 C CA . GLU A 1 370 ? 10.470 0.029 12.016 1.00 89.44 370 GLU A CA 1
ATOM 2849 C C . GLU A 1 370 ? 10.820 1.244 11.143 1.00 89.44 370 GLU A C 1
ATOM 2851 O O . GLU A 1 370 ? 10.450 1.306 9.968 1.00 89.44 370 GLU A O 1
ATOM 2856 N N . LYS A 1 371 ? 11.564 2.209 11.692 1.00 88.94 371 LYS A N 1
ATOM 2857 C CA . LYS A 1 371 ? 11.994 3.405 10.957 1.00 88.94 371 LYS A CA 1
ATOM 2858 C C . LYS A 1 371 ? 12.897 3.049 9.775 1.00 88.94 371 LYS A C 1
ATOM 2860 O O . LYS A 1 371 ? 12.750 3.626 8.695 1.00 88.94 371 LYS A O 1
ATOM 2865 N N . TRP A 1 372 ? 13.818 2.105 9.961 1.00 90.94 372 TRP A N 1
ATOM 2866 C CA . TRP A 1 372 ? 14.654 1.573 8.888 1.00 90.94 372 TRP A CA 1
ATOM 2867 C C . TRP A 1 372 ? 13.806 0.900 7.803 1.00 90.94 372 TRP A C 1
ATOM 2869 O O . TRP A 1 372 ? 13.961 1.230 6.625 1.00 90.94 372 TRP A O 1
ATOM 2879 N N . LEU A 1 373 ? 12.860 0.043 8.192 1.00 90.50 373 LEU A N 1
ATOM 2880 C CA . LEU A 1 373 ? 11.967 -0.664 7.278 1.00 90.50 373 LEU A CA 1
ATOM 2881 C C . LEU A 1 373 ? 11.110 0.303 6.451 1.00 90.50 373 LEU A C 1
ATOM 2883 O O . LEU A 1 373 ? 11.048 0.188 5.225 1.00 90.50 373 LEU A O 1
ATOM 2887 N N . ASN A 1 374 ? 10.492 1.290 7.104 1.00 88.56 374 ASN A N 1
ATOM 2888 C CA . ASN A 1 374 ? 9.678 2.308 6.438 1.00 88.56 374 ASN A CA 1
ATOM 2889 C C . ASN A 1 374 ? 10.498 3.137 5.448 1.00 88.56 374 ASN A C 1
ATOM 2891 O O . ASN A 1 374 ? 10.002 3.474 4.369 1.00 88.56 374 ASN A O 1
ATOM 2895 N N . LYS A 1 375 ? 11.762 3.423 5.780 1.00 88.69 375 LYS A N 1
ATOM 2896 C CA . LYS A 1 375 ? 12.690 4.123 4.891 1.00 88.69 375 LYS A CA 1
ATOM 2897 C C . LYS A 1 375 ? 13.076 3.264 3.685 1.00 88.69 375 LYS A C 1
ATOM 2899 O O . LYS A 1 375 ? 12.943 3.728 2.556 1.00 88.69 375 LYS A O 1
ATOM 2904 N N . LEU A 1 376 ? 13.489 2.016 3.917 1.00 89.88 376 LEU A N 1
ATOM 2905 C CA . LEU A 1 376 ? 13.883 1.059 2.879 1.00 89.88 376 LEU A CA 1
ATOM 2906 C C . LEU A 1 376 ? 12.743 0.796 1.884 1.00 89.88 376 LEU A C 1
ATOM 2908 O O . LEU A 1 376 ? 12.946 0.828 0.670 1.00 89.88 376 LEU A O 1
ATOM 2912 N N . LEU A 1 377 ? 11.531 0.568 2.383 1.00 88.62 377 LEU A N 1
ATOM 2913 C CA . LEU A 1 377 ? 10.358 0.303 1.548 1.00 88.62 377 LEU A CA 1
ATOM 2914 C C . LEU A 1 377 ? 9.652 1.579 1.067 1.00 88.62 377 LEU A C 1
ATOM 2916 O O . LEU A 1 377 ? 8.656 1.490 0.353 1.00 88.62 377 LEU A O 1
ATOM 2920 N N . CYS A 1 378 ? 10.161 2.756 1.444 1.00 85.81 378 CYS A N 1
ATOM 2921 C CA . CYS A 1 378 ? 9.597 4.066 1.113 1.00 85.81 378 CYS A CA 1
ATOM 2922 C C . CYS A 1 378 ? 8.095 4.188 1.457 1.00 85.81 378 CYS A C 1
ATOM 2924 O O . CYS A 1 378 ? 7.327 4.819 0.729 1.00 85.81 378 CYS A O 1
ATOM 2926 N N . LEU A 1 379 ? 7.673 3.588 2.577 1.00 79.44 379 LEU A N 1
ATOM 2927 C CA . LEU A 1 379 ? 6.282 3.621 3.052 1.00 79.44 379 LEU A CA 1
ATOM 2928 C C . LEU A 1 379 ? 5.896 5.008 3.588 1.00 79.44 379 LEU A C 1
ATOM 2930 O O . LEU A 1 379 ? 4.728 5.403 3.517 1.00 79.44 379 LEU A O 1
ATOM 2934 N N . ASP A 1 380 ? 6.886 5.781 4.043 1.00 72.38 380 ASP A N 1
ATOM 2935 C CA . ASP A 1 380 ? 6.754 7.180 4.463 1.00 72.38 380 ASP A CA 1
ATOM 2936 C C . ASP A 1 380 ? 6.670 8.123 3.252 1.00 72.38 380 ASP A C 1
ATOM 2938 O O . ASP A 1 380 ? 7.444 9.056 3.058 1.00 72.38 380 ASP A O 1
ATOM 2942 N N . ALA A 1 381 ? 5.683 7.870 2.404 1.00 61.50 381 ALA A N 1
ATOM 2943 C CA . ALA A 1 381 ? 5.418 8.586 1.168 1.00 61.50 381 ALA A CA 1
ATOM 2944 C C . ALA A 1 381 ? 4.755 9.958 1.417 1.00 61.50 381 ALA A C 1
ATOM 2946 O O . ALA A 1 381 ? 3.631 10.219 0.978 1.00 61.50 381 ALA A O 1
ATOM 2947 N N . THR A 1 382 ? 5.383 10.850 2.187 1.00 64.44 382 THR A N 1
ATOM 2948 C CA . THR A 1 382 ? 4.930 12.245 2.253 1.00 64.44 382 THR A CA 1
ATOM 2949 C C . THR A 1 382 ? 5.372 12.957 0.986 1.00 64.44 382 THR A C 1
ATOM 2951 O O . THR A 1 382 ? 6.546 13.305 0.867 1.00 64.44 382 THR A O 1
ATOM 2954 N N . LEU A 1 383 ? 4.439 13.223 0.062 1.00 65.12 383 LEU A N 1
ATOM 2955 C CA . LEU A 1 383 ? 4.693 14.282 -0.910 1.00 65.12 383 LEU A CA 1
ATOM 2956 C C . LEU A 1 383 ? 5.052 15.548 -0.128 1.00 65.12 383 LEU A C 1
ATOM 2958 O O . LEU A 1 383 ? 4.382 15.840 0.878 1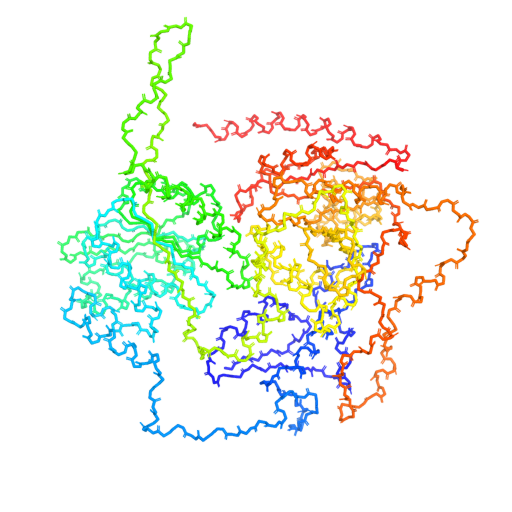.00 65.12 383 LEU A O 1
ATOM 2962 N N . PRO A 1 384 ? 6.104 16.274 -0.534 1.00 57.03 384 PRO A N 1
ATOM 2963 C CA . PRO A 1 384 ? 6.391 17.557 0.066 1.00 57.03 384 PRO A CA 1
ATOM 2964 C C . PRO A 1 384 ? 5.122 18.397 -0.073 1.00 57.03 384 PRO A C 1
ATOM 2966 O O . PRO A 1 384 ? 4.662 18.676 -1.174 1.00 57.03 384 PRO A O 1
ATOM 2969 N N . LYS A 1 385 ? 4.508 18.769 1.057 1.00 53.47 385 LYS A N 1
ATOM 2970 C CA . LYS A 1 385 ? 3.531 19.855 1.049 1.00 53.47 385 LYS A CA 1
ATOM 2971 C C . LYS A 1 385 ? 4.345 21.062 0.633 1.00 53.47 385 LYS A C 1
ATOM 2973 O O . LYS A 1 385 ? 5.116 21.566 1.453 1.00 53.47 385 LYS A O 1
ATOM 2978 N N . THR A 1 386 ? 4.265 21.442 -0.634 1.00 49.91 386 THR A N 1
ATOM 2979 C CA . THR A 1 386 ? 4.955 22.606 -1.168 1.00 49.91 386 THR A CA 1
ATOM 2980 C C . THR A 1 386 ? 4.657 23.772 -0.239 1.00 49.91 386 THR A C 1
ATOM 2982 O O . THR A 1 386 ? 3.556 24.315 -0.213 1.00 49.91 386 THR A O 1
ATOM 2985 N N . LYS A 1 387 ? 5.653 24.159 0.567 1.00 42.91 387 LYS A N 1
ATOM 2986 C CA . LYS A 1 38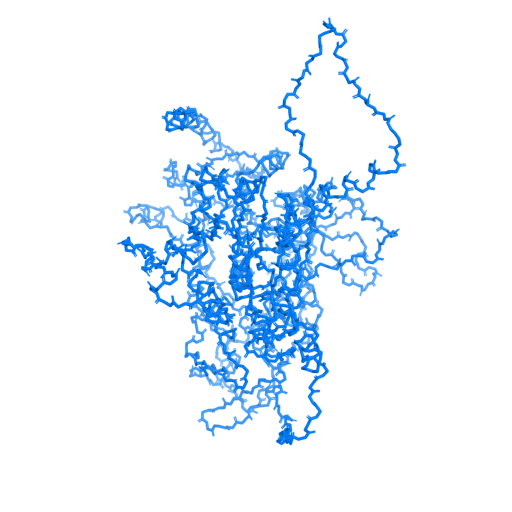7 ? 5.628 25.394 1.360 1.00 42.91 387 LYS A CA 1
ATOM 2987 C C . LYS A 1 387 ? 5.644 26.634 0.448 1.00 42.91 387 LYS A C 1
ATOM 2989 O O . LYS A 1 387 ? 5.680 27.755 0.940 1.00 42.91 387 LYS A O 1
ATOM 2994 N N . SER A 1 388 ? 5.604 26.453 -0.871 1.00 42.38 388 SER A N 1
ATOM 2995 C CA . SER A 1 388 ? 5.490 27.488 -1.887 1.00 42.38 388 SER A CA 1
ATOM 2996 C C . SER A 1 388 ? 4.027 27.745 -2.263 1.00 42.38 388 SER A C 1
ATOM 2998 O O . SER A 1 388 ? 3.601 27.482 -3.380 1.00 42.38 388 SER A O 1
ATOM 3000 N N . ASN A 1 389 ? 3.279 28.387 -1.366 1.00 40.03 389 ASN A N 1
ATOM 3001 C CA . ASN A 1 389 ? 2.034 29.093 -1.715 1.00 40.03 389 ASN A CA 1
ATOM 3002 C C . ASN A 1 389 ? 2.281 30.350 -2.596 1.00 40.03 389 ASN A C 1
ATOM 3004 O O . ASN A 1 389 ? 1.405 31.201 -2.698 1.00 40.03 389 ASN A O 1
ATOM 3008 N N . ILE A 1 390 ? 3.478 30.523 -3.185 1.00 45.47 390 ILE A N 1
ATOM 3009 C CA . ILE A 1 390 ? 3.923 31.794 -3.797 1.00 45.47 390 ILE A CA 1
ATOM 3010 C C . ILE A 1 390 ? 4.475 31.627 -5.229 1.00 45.47 390 ILE A C 1
ATOM 3012 O O . ILE A 1 390 ? 4.483 32.592 -5.986 1.00 45.47 390 ILE A O 1
ATOM 3016 N N . GLN A 1 391 ? 4.853 30.423 -5.666 1.00 49.22 391 GLN A N 1
ATOM 3017 C CA . GLN A 1 391 ? 5.269 30.175 -7.052 1.00 49.22 391 GLN A CA 1
ATOM 3018 C C . GLN A 1 391 ? 4.404 29.051 -7.612 1.00 49.22 391 GLN A C 1
ATOM 3020 O O . GLN A 1 391 ? 4.550 27.897 -7.218 1.00 49.22 391 GLN A O 1
ATOM 3025 N N . GLY A 1 392 ? 3.448 29.411 -8.473 1.00 58.41 392 GLY A N 1
ATOM 3026 C CA . GLY A 1 392 ? 2.690 28.430 -9.243 1.00 58.41 392 GLY A CA 1
ATOM 3027 C C . GLY A 1 392 ? 3.639 27.536 -10.037 1.00 58.41 392 GLY A C 1
ATOM 3028 O O . GLY A 1 392 ? 4.732 27.962 -10.414 1.00 58.41 392 GLY A O 1
ATOM 3029 N N . CYS A 1 393 ? 3.235 26.287 -10.258 1.00 65.69 393 CYS A N 1
ATOM 3030 C CA . CYS A 1 393 ? 3.999 25.359 -11.079 1.00 65.69 393 CYS A CA 1
ATOM 3031 C C . CYS A 1 393 ? 4.239 25.948 -12.485 1.00 65.69 393 CYS A C 1
ATOM 3033 O O . CYS A 1 393 ? 3.385 26.683 -12.993 1.00 65.69 393 CYS A O 1
ATOM 3035 N N . PRO A 1 394 ? 5.389 25.649 -13.113 1.00 77.44 394 PRO A N 1
ATOM 3036 C CA . PRO A 1 394 ? 5.713 26.154 -14.442 1.00 77.44 394 PRO A CA 1
ATOM 3037 C C . PRO A 1 394 ? 4.746 25.613 -15.501 1.00 77.44 394 PRO A C 1
ATOM 3039 O O . PRO A 1 394 ? 4.164 24.537 -15.337 1.00 77.44 394 PRO A O 1
ATOM 3042 N N . ASP A 1 395 ? 4.594 26.358 -16.598 1.00 80.81 395 ASP A N 1
ATOM 3043 C CA . ASP A 1 395 ? 3.812 25.930 -17.763 1.00 80.81 395 ASP A CA 1
ATOM 3044 C C . ASP A 1 395 ? 4.311 24.549 -18.250 1.00 80.81 395 ASP A C 1
ATOM 3046 O O . ASP A 1 395 ? 5.521 24.396 -18.459 1.00 80.81 395 ASP A O 1
ATOM 3050 N N . PRO A 1 396 ? 3.419 23.550 -18.444 1.00 81.25 396 PRO A N 1
ATOM 3051 C CA . PRO A 1 396 ? 3.768 22.232 -18.976 1.00 81.25 396 PRO A CA 1
ATOM 3052 C C . PRO A 1 396 ? 4.683 22.252 -20.205 1.00 81.25 396 PRO A C 1
ATOM 3054 O O . PRO A 1 396 ? 5.495 21.345 -20.373 1.00 81.25 396 PRO A O 1
ATOM 3057 N N . ASN A 1 397 ? 4.594 23.274 -21.059 1.00 83.06 397 ASN A N 1
ATOM 3058 C CA . ASN A 1 397 ? 5.425 23.362 -22.263 1.00 83.06 397 ASN A CA 1
ATOM 3059 C C . ASN A 1 397 ? 6.918 23.566 -21.987 1.00 83.06 397 ASN A C 1
ATOM 3061 O O . ASN A 1 397 ? 7.735 23.229 -22.839 1.00 83.06 397 ASN A O 1
ATOM 3065 N N . GLN A 1 398 ? 7.271 24.107 -20.822 1.00 84.12 398 GLN A N 1
ATOM 3066 C CA . GLN A 1 398 ? 8.659 24.345 -20.425 1.00 84.12 398 GLN A CA 1
ATOM 3067 C C . GLN A 1 398 ? 9.256 23.157 -19.662 1.00 84.12 398 GLN A C 1
ATOM 3069 O O . GLN A 1 398 ? 10.440 23.165 -19.341 1.00 84.12 398 GLN A O 1
ATOM 3074 N N . CYS A 1 399 ? 8.446 22.155 -19.326 1.00 86.31 399 CYS A N 1
ATOM 3075 C CA . CYS A 1 399 ? 8.911 20.978 -18.612 1.00 86.31 399 CYS A CA 1
ATOM 3076 C C . CYS A 1 399 ? 9.645 20.021 -19.551 1.00 86.31 399 CYS A C 1
ATOM 3078 O O . CYS A 1 399 ? 9.216 19.776 -20.680 1.00 86.31 399 CYS A O 1
ATOM 3080 N N . GLU A 1 400 ? 10.713 19.421 -19.036 1.00 87.56 400 GLU A N 1
ATOM 3081 C CA . GLU A 1 400 ? 11.505 18.429 -19.755 1.00 87.56 400 GLU A CA 1
ATOM 3082 C C . GLU A 1 400 ? 11.311 17.050 -19.125 1.00 87.56 400 GLU A C 1
ATOM 3084 O O . GLU A 1 400 ? 11.188 16.904 -17.904 1.00 87.56 400 GLU A O 1
ATOM 3089 N N . LEU A 1 401 ? 11.254 16.027 -19.976 1.00 90.00 401 LEU A N 1
ATOM 3090 C CA . LEU A 1 401 ? 11.243 14.633 -19.556 1.00 90.00 401 LEU A CA 1
ATOM 3091 C C . LEU A 1 401 ? 12.701 14.162 -19.479 1.00 90.00 401 LEU A C 1
ATOM 3093 O O . LEU A 1 401 ? 13.470 14.421 -20.401 1.00 90.00 401 LEU A O 1
ATOM 3097 N N . LEU A 1 402 ? 13.075 13.496 -18.387 1.00 90.06 402 LEU A N 1
ATOM 3098 C CA . LEU A 1 402 ? 14.410 12.945 -18.140 1.00 90.06 402 LEU A CA 1
ATOM 3099 C C . LEU A 1 402 ? 14.329 11.429 -17.945 1.00 90.06 402 LEU A C 1
ATOM 3101 O O . LEU A 1 402 ? 13.383 10.924 -17.332 1.00 90.06 402 LEU A O 1
ATOM 3105 N N . ALA A 1 403 ? 15.334 10.704 -18.435 1.00 90.00 403 ALA A N 1
ATOM 3106 C CA . ALA A 1 403 ? 15.472 9.274 -18.190 1.00 90.00 403 ALA A CA 1
ATOM 3107 C C . ALA A 1 403 ? 16.252 9.057 -16.889 1.00 90.00 403 ALA A C 1
ATOM 3109 O O . ALA A 1 403 ? 17.319 9.641 -16.690 1.00 90.00 403 ALA A O 1
ATOM 3110 N N . VAL A 1 404 ? 15.729 8.214 -15.999 1.00 90.19 404 VAL A N 1
ATOM 3111 C CA . VAL A 1 404 ? 16.378 7.929 -14.713 1.00 90.19 404 VAL A CA 1
ATOM 3112 C C . VAL A 1 404 ? 17.265 6.699 -14.843 1.00 90.19 404 VAL A C 1
ATOM 3114 O O . VAL A 1 404 ? 16.809 5.634 -15.272 1.00 90.19 404 VAL A O 1
ATOM 3117 N N . ASN A 1 405 ? 18.526 6.824 -14.431 1.00 88.50 405 ASN A N 1
ATOM 3118 C CA . ASN A 1 405 ? 19.410 5.675 -14.327 1.00 88.50 405 ASN A CA 1
ATOM 3119 C C . ASN A 1 405 ? 19.082 4.887 -13.049 1.00 88.50 405 ASN A C 1
ATOM 3121 O O . ASN A 1 405 ? 19.169 5.384 -11.928 1.00 88.50 405 ASN A O 1
ATOM 3125 N N . ARG A 1 406 ? 18.666 3.632 -13.228 1.00 87.94 406 ARG A N 1
ATOM 3126 C CA . ARG A 1 406 ? 18.202 2.769 -12.136 1.00 87.94 406 ARG A CA 1
ATOM 3127 C C . ARG A 1 406 ? 19.337 2.325 -11.226 1.00 87.94 406 ARG A C 1
ATOM 3129 O O . ARG A 1 406 ? 19.134 2.223 -10.022 1.00 87.94 406 ARG A O 1
ATOM 3136 N N . ASP A 1 407 ? 20.520 2.073 -11.780 1.00 83.62 407 ASP A N 1
ATOM 3137 C CA . ASP A 1 407 ? 21.660 1.613 -10.988 1.00 83.62 407 ASP A CA 1
ATOM 3138 C C . ASP A 1 407 ? 22.092 2.684 -9.969 1.00 83.62 407 ASP A C 1
ATOM 3140 O O . ASP A 1 407 ? 22.388 2.370 -8.820 1.00 83.62 407 ASP A O 1
ATOM 3144 N N . THR A 1 408 ? 22.039 3.964 -10.343 1.00 85.31 408 THR A N 1
ATOM 3145 C CA . THR A 1 408 ? 22.398 5.097 -9.467 1.00 85.31 408 THR A CA 1
ATOM 3146 C C . THR A 1 408 ? 21.249 5.537 -8.565 1.00 85.31 408 THR A C 1
ATOM 3148 O O . THR A 1 408 ? 21.478 6.059 -7.471 1.00 85.31 408 THR A O 1
ATOM 31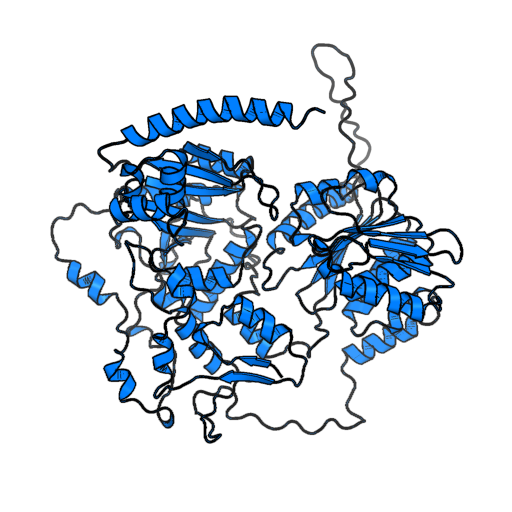51 N N . LEU A 1 409 ? 20.004 5.302 -8.987 1.00 88.44 409 LEU A N 1
ATOM 3152 C CA . LEU A 1 409 ? 18.823 5.510 -8.155 1.00 88.44 409 LEU A CA 1
ATOM 3153 C C . LEU A 1 409 ? 18.811 4.553 -6.953 1.00 88.44 409 LEU A C 1
ATOM 3155 O O . LEU A 1 409 ? 18.505 4.970 -5.838 1.00 88.44 409 LEU A O 1
ATOM 3159 N N . PHE A 1 410 ? 19.172 3.285 -7.171 1.00 88.00 410 PHE A N 1
ATOM 3160 C CA . PHE A 1 410 ? 19.152 2.242 -6.141 1.00 88.00 410 PHE A CA 1
ATOM 3161 C C . PHE A 1 410 ? 20.489 2.057 -5.398 1.00 88.00 410 PHE A C 1
ATOM 3163 O O . PHE A 1 410 ? 20.583 1.180 -4.546 1.00 88.00 410 PHE A O 1
ATOM 3170 N N . SER A 1 411 ? 21.491 2.917 -5.615 1.00 82.88 411 SER A N 1
ATOM 3171 C CA . SER A 1 411 ? 22.811 2.837 -4.955 1.00 82.88 411 SER A CA 1
ATOM 3172 C C . SER A 1 411 ? 22.833 3.256 -3.471 1.00 82.88 411 SER A C 1
ATOM 3174 O O . SER A 1 411 ? 23.896 3.335 -2.860 1.00 82.88 411 SER A O 1
ATOM 3176 N N . TYR A 1 412 ? 21.668 3.554 -2.881 1.00 84.75 412 TYR A N 1
ATOM 3177 C CA . TYR A 1 412 ? 21.490 3.969 -1.479 1.00 84.75 412 TYR A CA 1
ATOM 3178 C C . TYR A 1 412 ? 22.267 5.238 -1.058 1.00 84.75 412 TYR A C 1
ATOM 3180 O O . TYR A 1 412 ? 22.549 5.469 0.120 1.00 84.75 412 TYR A O 1
ATOM 3188 N N . HIS A 1 413 ? 22.580 6.126 -2.004 1.00 85.62 413 HIS A N 1
ATOM 3189 C CA . HIS A 1 413 ? 23.114 7.454 -1.691 1.00 85.62 413 HIS A CA 1
ATOM 3190 C C . HIS A 1 413 ? 22.015 8.367 -1.094 1.00 85.62 413 HIS A C 1
ATOM 3192 O O . HIS A 1 413 ? 20.877 8.315 -1.562 1.00 85.62 413 HIS A O 1
ATOM 3198 N N . PRO A 1 414 ? 22.299 9.258 -0.115 1.00 85.19 414 PRO A N 1
ATOM 3199 C CA . PRO A 1 414 ? 21.273 10.094 0.528 1.00 85.19 414 PRO A CA 1
ATOM 3200 C C . PRO A 1 414 ? 20.424 10.938 -0.435 1.00 85.19 414 PRO A C 1
ATOM 3202 O O . PRO A 1 414 ? 19.224 11.089 -0.225 1.00 85.19 414 PRO A O 1
ATOM 3205 N N . VAL A 1 415 ? 21.044 11.465 -1.496 1.00 86.25 415 VAL A N 1
ATOM 3206 C CA . VAL A 1 415 ? 20.374 12.254 -2.548 1.00 86.25 415 VAL A CA 1
ATOM 3207 C C . VAL A 1 415 ? 19.461 11.363 -3.398 1.00 86.25 415 VAL A C 1
ATOM 3209 O O . VAL A 1 415 ? 18.299 11.708 -3.605 1.00 86.25 415 VAL A O 1
ATOM 3212 N N . SER A 1 416 ? 19.954 10.198 -3.837 1.00 87.06 416 SER A N 1
ATOM 3213 C CA . SER A 1 416 ? 19.169 9.226 -4.610 1.00 87.06 416 SER A CA 1
ATOM 3214 C C . SER A 1 416 ? 17.995 8.684 -3.799 1.00 87.06 416 SER A C 1
ATOM 3216 O O . SER A 1 416 ? 16.894 8.562 -4.319 1.00 87.06 416 SER A O 1
ATOM 3218 N N . GLU A 1 417 ? 18.200 8.431 -2.506 1.00 88.00 417 GLU A N 1
ATOM 3219 C CA . GLU A 1 417 ? 17.166 7.942 -1.596 1.00 88.00 417 GLU A CA 1
ATOM 3220 C C . GLU A 1 417 ? 16.070 8.994 -1.366 1.00 88.00 417 GLU A C 1
ATOM 3222 O O . GLU A 1 417 ? 14.888 8.661 -1.394 1.00 88.00 417 GLU A O 1
ATOM 3227 N N . ALA A 1 418 ? 16.432 10.273 -1.204 1.00 87.69 418 ALA A N 1
ATOM 3228 C CA . ALA A 1 418 ? 15.452 11.355 -1.111 1.00 87.69 418 ALA A CA 1
ATOM 3229 C C . ALA A 1 418 ? 14.618 11.482 -2.401 1.00 87.69 418 ALA A C 1
ATOM 3231 O O . ALA A 1 418 ? 13.400 11.655 -2.336 1.00 87.69 418 ALA A O 1
ATOM 3232 N N . PHE A 1 419 ? 15.255 11.344 -3.568 1.00 88.69 419 PHE A N 1
ATOM 3233 C CA . PHE A 1 419 ? 14.563 11.353 -4.857 1.00 88.69 419 PHE A CA 1
ATOM 3234 C C . PHE A 1 419 ? 13.654 10.129 -5.040 1.00 88.69 419 PHE A C 1
ATOM 3236 O O . PHE A 1 419 ? 12.496 10.266 -5.436 1.00 88.69 419 PHE A O 1
ATOM 3243 N N . LEU A 1 420 ? 14.140 8.935 -4.688 1.00 89.94 420 LEU A N 1
ATOM 3244 C CA . LEU A 1 420 ? 13.369 7.694 -4.724 1.00 89.94 420 LEU A CA 1
ATOM 3245 C C . LEU A 1 420 ? 12.136 7.786 -3.817 1.00 89.94 420 LEU A C 1
ATOM 3247 O O . LEU A 1 420 ? 11.047 7.403 -4.236 1.00 89.94 420 LEU A O 1
ATOM 3251 N N . GLN A 1 421 ? 12.271 8.360 -2.618 1.00 88.75 421 GLN A N 1
ATOM 3252 C CA . GLN A 1 421 ? 11.141 8.600 -1.718 1.00 88.75 421 GLN A CA 1
ATOM 3253 C C . GLN A 1 421 ? 10.090 9.526 -2.334 1.00 88.75 421 GLN A C 1
ATOM 3255 O O . GLN A 1 421 ? 8.903 9.222 -2.251 1.00 88.75 421 GLN A O 1
ATOM 3260 N N . GLN A 1 422 ? 10.496 10.620 -2.987 1.00 87.25 422 GLN A N 1
ATOM 3261 C CA . GLN A 1 422 ? 9.561 11.514 -3.685 1.00 87.25 422 GLN A CA 1
ATOM 3262 C C . GLN A 1 422 ? 8.858 10.804 -4.849 1.00 87.25 422 GLN A C 1
ATOM 3264 O O . GLN A 1 422 ? 7.643 10.922 -5.015 1.00 87.25 422 GLN A O 1
ATOM 3269 N N . MET A 1 423 ? 9.607 10.020 -5.623 1.00 88.19 423 MET A N 1
ATOM 3270 C CA . MET A 1 423 ? 9.093 9.264 -6.760 1.00 88.19 423 MET A CA 1
ATOM 3271 C C . MET A 1 423 ? 8.089 8.186 -6.322 1.00 88.19 423 MET A C 1
ATOM 3273 O O . MET A 1 423 ? 6.985 8.110 -6.863 1.00 88.19 423 MET A O 1
ATOM 3277 N N . VAL A 1 424 ? 8.423 7.388 -5.302 1.00 87.94 424 VAL A N 1
ATOM 3278 C CA . VAL A 1 424 ? 7.508 6.391 -4.721 1.00 87.94 424 VAL A CA 1
ATOM 3279 C C . VAL A 1 424 ? 6.315 7.077 -4.058 1.00 87.94 424 VAL A C 1
ATOM 3281 O O . VAL A 1 424 ? 5.190 6.604 -4.211 1.00 87.94 424 VAL A O 1
ATOM 3284 N N . ALA A 1 425 ? 6.502 8.231 -3.410 1.00 84.69 425 ALA A N 1
ATOM 3285 C CA . ALA A 1 425 ? 5.389 8.987 -2.845 1.00 84.69 425 ALA A CA 1
ATOM 3286 C C . ALA A 1 425 ? 4.371 9.416 -3.903 1.00 84.69 425 ALA A C 1
ATOM 3288 O O . ALA A 1 425 ? 3.160 9.310 -3.687 1.00 84.69 425 ALA A O 1
ATOM 3289 N N . LEU A 1 426 ? 4.854 9.830 -5.072 1.00 85.38 426 LEU A N 1
ATOM 3290 C CA . LEU A 1 426 ? 4.020 10.180 -6.212 1.00 85.38 426 LEU A CA 1
ATOM 3291 C C . LEU A 1 426 ? 3.276 8.961 -6.793 1.00 85.38 426 LEU A C 1
ATOM 3293 O O . LEU A 1 426 ? 2.081 9.059 -7.098 1.00 85.38 426 LEU A O 1
ATOM 3297 N N . TYR A 1 427 ? 3.918 7.788 -6.868 1.00 85.50 427 TYR A N 1
ATOM 3298 C CA . TYR A 1 427 ? 3.234 6.532 -7.220 1.00 85.50 427 TYR A CA 1
ATOM 3299 C C . TYR A 1 427 ? 2.149 6.156 -6.205 1.00 85.50 427 TYR A C 1
ATOM 3301 O O . TYR A 1 427 ? 1.029 5.799 -6.580 1.00 85.50 427 TYR A O 1
ATOM 3309 N N . VAL A 1 428 ? 2.446 6.289 -4.911 1.00 81.19 428 VAL A N 1
ATOM 3310 C CA . VAL A 1 428 ? 1.500 5.989 -3.829 1.00 81.19 428 VAL A CA 1
ATOM 3311 C C . VAL A 1 428 ? 0.298 6.932 -3.834 1.00 81.19 428 VAL A C 1
ATOM 3313 O O . VAL A 1 428 ? -0.823 6.511 -3.544 1.00 81.19 428 VAL A O 1
ATOM 3316 N N . ALA A 1 429 ? 0.497 8.193 -4.210 1.00 79.00 429 ALA A N 1
ATOM 3317 C CA . ALA A 1 429 ? -0.572 9.185 -4.265 1.00 79.00 429 ALA A CA 1
ATOM 3318 C C . ALA A 1 429 ? -1.470 9.078 -5.510 1.00 79.00 429 ALA A C 1
ATOM 3320 O O . ALA A 1 429 ? -2.653 9.426 -5.443 1.00 79.00 429 ALA A O 1
ATOM 3321 N N . SER A 1 430 ? -0.932 8.617 -6.638 1.00 78.50 430 SER A N 1
ATOM 3322 C CA . SER A 1 430 ? -1.663 8.526 -7.910 1.00 78.50 430 SER A CA 1
ATOM 3323 C C . SER A 1 430 ? -2.445 7.218 -8.055 1.00 78.50 430 SER A C 1
ATOM 3325 O O . SER A 1 430 ? -3.598 7.243 -8.497 1.00 78.50 430 SER A O 1
ATOM 3327 N N . HIS A 1 431 ? -1.868 6.092 -7.630 1.00 76.81 431 HIS A N 1
ATOM 3328 C CA . HIS A 1 431 ? -2.475 4.770 -7.772 1.00 76.81 431 HIS A CA 1
ATOM 3329 C C . HIS A 1 431 ? -3.377 4.396 -6.588 1.00 76.81 431 HIS A C 1
ATOM 3331 O O . HIS A 1 431 ? -3.172 4.816 -5.449 1.00 76.81 431 HIS A O 1
ATOM 3337 N N . TYR A 1 432 ? -4.410 3.596 -6.870 1.00 68.56 432 TYR A N 1
ATOM 3338 C CA . TYR A 1 432 ? -5.381 3.136 -5.870 1.00 68.56 432 TYR A CA 1
ATOM 3339 C C . TYR A 1 432 ? -4.780 2.105 -4.902 1.00 68.56 432 TYR A C 1
ATOM 3341 O O . TYR A 1 432 ? -5.012 2.166 -3.695 1.00 68.56 432 TYR A O 1
ATOM 3349 N N . LYS A 1 433 ? -3.975 1.186 -5.441 1.00 73.06 433 LYS A N 1
ATOM 3350 C CA . LYS A 1 433 ? -3.255 0.164 -4.689 1.00 73.06 433 LYS A CA 1
ATOM 3351 C C . LYS A 1 433 ? -1.838 0.048 -5.228 1.00 73.06 433 LYS A C 1
ATOM 3353 O O . LYS A 1 433 ? -1.655 -0.035 -6.439 1.00 73.06 433 LYS A O 1
ATOM 3358 N N . ASN A 1 434 ? -0.875 0.006 -4.323 1.00 77.56 434 ASN A N 1
ATOM 3359 C CA . ASN A 1 434 ? 0.512 -0.334 -4.601 1.00 77.56 434 ASN A CA 1
ATOM 3360 C C . ASN A 1 434 ? 0.903 -1.533 -3.738 1.00 77.56 434 ASN A C 1
ATOM 3362 O O . ASN A 1 434 ? 0.186 -1.896 -2.810 1.00 77.56 434 ASN A O 1
ATOM 3366 N N . SER A 1 435 ? 2.014 -2.176 -4.046 1.00 82.44 435 SER A N 1
ATOM 3367 C CA . SER A 1 435 ? 2.622 -3.178 -3.176 1.00 82.44 435 SER A CA 1
ATOM 3368 C C . SER A 1 435 ? 4.098 -2.839 -2.997 1.00 82.44 435 SER A C 1
ATOM 3370 O O . SER A 1 435 ? 4.711 -2.349 -3.943 1.00 82.44 435 SER A O 1
ATOM 3372 N N . PRO A 1 436 ? 4.710 -3.116 -1.832 1.00 84.50 436 PRO A N 1
ATOM 3373 C CA . PRO A 1 436 ? 6.159 -2.998 -1.675 1.00 84.50 436 PRO A CA 1
ATOM 3374 C C . PRO A 1 436 ? 6.945 -3.827 -2.698 1.00 84.50 436 PRO A C 1
ATOM 3376 O O . PRO A 1 436 ? 8.050 -3.445 -3.071 1.00 84.50 436 PRO A O 1
ATOM 3379 N N . ASP A 1 437 ? 6.360 -4.921 -3.196 1.00 87.44 437 ASP A N 1
ATOM 3380 C CA . ASP A 1 437 ? 6.964 -5.763 -4.235 1.00 87.44 437 ASP A CA 1
ATOM 3381 C C . ASP A 1 437 ? 7.147 -5.000 -5.565 1.00 87.44 437 ASP A C 1
ATOM 3383 O O . ASP A 1 437 ? 8.034 -5.326 -6.353 1.00 87.44 437 ASP A O 1
ATOM 3387 N N . ASP A 1 438 ? 6.378 -3.926 -5.797 1.00 87.06 438 ASP A N 1
ATOM 3388 C CA . ASP A 1 438 ? 6.524 -3.070 -6.981 1.00 87.06 438 ASP A CA 1
ATOM 3389 C C . ASP A 1 438 ? 7.895 -2.385 -7.029 1.00 87.06 438 ASP A C 1
ATOM 3391 O O . ASP A 1 438 ? 8.433 -2.152 -8.110 1.00 87.06 438 ASP A O 1
ATOM 3395 N N . LEU A 1 439 ? 8.476 -2.073 -5.866 1.00 88.31 439 LEU A N 1
ATOM 3396 C CA . LEU A 1 439 ? 9.801 -1.462 -5.777 1.00 88.31 439 LEU A CA 1
ATOM 3397 C C . LEU A 1 439 ? 10.878 -2.420 -6.292 1.00 88.31 439 LEU A C 1
ATOM 3399 O O . LEU A 1 439 ? 11.766 -2.000 -7.031 1.00 88.31 439 LEU A O 1
ATOM 3403 N N . GLN A 1 440 ? 10.754 -3.703 -5.944 1.00 88.12 440 GLN A N 1
ATOM 3404 C CA . GLN A 1 440 ? 11.638 -4.759 -6.431 1.00 88.12 440 GLN A CA 1
ATOM 3405 C C . GLN A 1 440 ? 11.432 -5.009 -7.929 1.00 88.12 440 GLN A C 1
ATOM 3407 O O . GLN A 1 440 ? 12.396 -5.188 -8.669 1.00 88.12 440 GLN A O 1
ATOM 3412 N N . LEU A 1 441 ? 10.183 -4.976 -8.405 1.00 87.50 441 LEU A N 1
ATOM 3413 C CA . LEU A 1 441 ? 9.892 -5.062 -9.837 1.00 87.50 441 LEU A CA 1
ATOM 3414 C C . LEU A 1 441 ? 10.549 -3.903 -10.605 1.00 87.50 441 LEU A C 1
ATOM 3416 O O . LEU A 1 441 ? 11.183 -4.119 -11.634 1.00 87.50 441 LEU A O 1
ATOM 3420 N N . MET A 1 442 ? 10.441 -2.673 -10.098 1.00 88.12 442 MET A N 1
ATOM 3421 C CA . MET A 1 442 ? 11.044 -1.488 -10.717 1.00 88.12 442 MET A CA 1
ATOM 3422 C C . MET A 1 442 ? 12.577 -1.513 -10.711 1.00 88.12 442 MET A C 1
ATOM 3424 O O . MET A 1 442 ? 13.197 -0.951 -11.620 1.00 88.12 442 MET A O 1
ATOM 3428 N N . SER A 1 443 ? 13.187 -2.130 -9.696 1.00 86.62 443 SER A N 1
ATOM 3429 C CA . SER A 1 443 ? 14.640 -2.201 -9.558 1.00 86.62 443 SER A CA 1
ATOM 3430 C C . SER A 1 443 ? 15.253 -3.310 -10.408 1.00 86.62 443 SER A C 1
ATOM 3432 O O . SER A 1 443 ? 16.227 -3.060 -11.123 1.00 86.62 443 SER A O 1
ATOM 3434 N N . ASP A 1 444 ? 14.692 -4.516 -10.355 1.00 85.00 444 ASP A N 1
ATOM 3435 C CA . ASP A 1 444 ? 15.396 -5.714 -10.814 1.00 85.00 444 ASP A CA 1
ATOM 3436 C C . ASP A 1 444 ? 15.037 -6.090 -12.253 1.00 85.00 444 ASP A C 1
ATOM 3438 O O . ASP A 1 444 ? 15.895 -6.564 -13.001 1.00 85.00 444 ASP A O 1
ATOM 3442 N N . ALA A 1 445 ? 13.792 -5.853 -12.677 1.00 85.00 445 ALA A N 1
ATOM 3443 C CA . ALA A 1 445 ? 13.329 -6.327 -13.973 1.00 85.00 445 ALA A CA 1
ATOM 3444 C C . ALA A 1 445 ? 13.954 -5.513 -15.132 1.00 85.00 445 ALA A C 1
ATOM 3446 O O . ALA A 1 445 ? 13.770 -4.291 -15.214 1.00 85.00 445 ALA A O 1
ATOM 3447 N N . PRO A 1 446 ? 14.695 -6.154 -16.057 1.00 83.38 446 PRO A N 1
ATOM 3448 C CA . PRO A 1 446 ? 15.533 -5.459 -17.039 1.00 83.38 446 PRO A CA 1
ATOM 3449 C C . PRO A 1 446 ? 14.729 -4.628 -18.037 1.00 83.38 446 PRO A C 1
ATOM 3451 O O . PRO A 1 446 ? 15.136 -3.507 -18.346 1.00 83.38 446 PRO A O 1
ATOM 3454 N N . ALA A 1 447 ? 13.561 -5.129 -18.440 1.00 86.94 447 ALA A N 1
ATOM 3455 C CA . ALA A 1 447 ? 12.666 -4.504 -19.409 1.00 86.94 447 ALA A CA 1
ATOM 3456 C C . ALA A 1 447 ? 12.059 -3.166 -18.945 1.00 86.94 447 ALA A C 1
ATOM 3458 O O . ALA A 1 447 ? 11.516 -2.417 -19.756 1.00 86.94 447 ALA A O 1
ATOM 3459 N N . HIS A 1 448 ? 12.122 -2.846 -17.648 1.00 89.94 448 HIS A N 1
ATOM 3460 C CA . HIS A 1 448 ? 11.530 -1.617 -17.132 1.00 89.94 448 HIS A CA 1
ATOM 3461 C C . HIS A 1 448 ? 12.413 -0.386 -17.362 1.00 89.94 448 HIS A C 1
ATOM 3463 O O . HIS A 1 448 ? 13.615 -0.387 -17.109 1.00 89.94 448 HIS A O 1
ATOM 3469 N N . GLN A 1 449 ? 11.789 0.715 -17.767 1.00 90.56 449 GLN A N 1
ATOM 3470 C CA . GLN A 1 449 ? 12.407 2.030 -17.901 1.00 90.56 449 GLN A CA 1
ATOM 3471 C C . GLN A 1 449 ? 11.592 3.067 -17.125 1.00 90.56 449 GLN A C 1
ATOM 3473 O O . GLN A 1 449 ? 10.367 2.968 -17.012 1.00 90.56 449 GLN A O 1
ATOM 3478 N N . LEU A 1 450 ? 12.288 4.053 -16.560 1.00 92.75 450 LEU A N 1
ATOM 3479 C CA . LEU A 1 450 ? 11.701 5.088 -15.716 1.00 92.75 450 LEU A CA 1
ATOM 3480 C C . LEU A 1 450 ? 11.991 6.462 -16.311 1.00 92.75 450 LEU A C 1
ATOM 3482 O O . LEU A 1 450 ? 13.147 6.803 -16.570 1.00 92.75 450 LEU A O 1
ATOM 3486 N N . PHE A 1 451 ? 10.932 7.246 -16.481 1.00 93.31 451 PHE A N 1
ATOM 3487 C CA . PHE A 1 451 ? 10.992 8.613 -16.978 1.00 93.31 451 PHE A CA 1
ATOM 3488 C C . PHE A 1 451 ? 10.340 9.559 -15.976 1.00 93.31 451 PHE A C 1
ATOM 3490 O O . PHE A 1 451 ? 9.303 9.236 -15.391 1.00 93.31 451 PHE A O 1
ATOM 3497 N N . VAL A 1 452 ? 10.938 10.729 -15.779 1.00 92.69 452 VAL A N 1
ATOM 3498 C CA . VAL A 1 452 ? 10.450 11.741 -14.838 1.00 92.69 452 VAL A CA 1
ATOM 3499 C C . VAL A 1 452 ? 10.347 13.081 -15.544 1.00 92.69 452 VAL A C 1
ATOM 3501 O O . VAL A 1 452 ? 11.293 13.523 -16.186 1.00 92.69 452 VAL A O 1
ATOM 3504 N N . LEU A 1 453 ? 9.194 13.730 -15.411 1.00 90.75 453 LEU A N 1
ATOM 3505 C CA . LEU A 1 453 ? 8.970 15.098 -15.849 1.00 90.75 453 LEU A CA 1
ATOM 3506 C C . LEU A 1 453 ? 9.387 16.051 -14.728 1.00 90.75 453 LEU A C 1
ATOM 3508 O O . LEU A 1 453 ? 8.853 15.975 -13.614 1.00 90.75 453 LEU A O 1
ATOM 3512 N N . VAL A 1 454 ? 10.311 16.952 -15.038 1.00 88.19 454 VAL A N 1
ATOM 3513 C CA . VAL A 1 454 ? 10.855 17.936 -14.096 1.00 88.19 454 VAL A CA 1
ATOM 3514 C C . VAL A 1 454 ? 10.559 19.365 -14.567 1.00 88.19 454 VAL A C 1
ATOM 3516 O O . VAL A 1 454 ? 10.362 19.599 -15.765 1.00 88.19 454 VAL A O 1
ATOM 3519 N N . PRO A 1 455 ? 10.496 20.343 -13.645 1.00 84.31 455 PRO A N 1
ATOM 3520 C CA . PRO A 1 455 ? 10.426 21.753 -14.021 1.00 84.31 455 PRO A CA 1
ATOM 3521 C C . PRO A 1 455 ? 11.702 22.203 -14.771 1.00 84.31 455 PRO A C 1
ATOM 3523 O O . PRO A 1 455 ? 12.757 21.598 -14.579 1.00 84.31 455 PRO A O 1
ATOM 3526 N N . PRO A 1 456 ? 11.642 23.266 -15.597 1.00 77.94 456 PRO A N 1
ATOM 3527 C CA . PRO A 1 456 ? 12.813 23.814 -16.291 1.00 77.94 456 PRO A CA 1
ATOM 3528 C C . PRO A 1 456 ? 13.906 24.317 -15.326 1.00 77.94 456 PRO A C 1
ATOM 3530 O O . PRO A 1 456 ? 13.621 24.695 -14.189 1.00 77.94 456 PRO A O 1
ATOM 3533 N N . ASN A 1 457 ? 15.151 24.409 -15.817 1.00 63.88 457 ASN A N 1
ATOM 3534 C CA . ASN A 1 457 ? 16.322 25.007 -15.139 1.00 63.88 457 ASN A CA 1
ATOM 3535 C C . ASN A 1 457 ? 16.843 24.272 -13.885 1.00 63.88 457 ASN A C 1
ATOM 3537 O O . ASN A 1 457 ? 17.384 24.887 -12.958 1.00 63.88 457 ASN A O 1
ATOM 3541 N N . VAL A 1 458 ? 16.746 22.942 -13.866 1.00 60.00 458 VAL A N 1
ATOM 3542 C CA . VAL A 1 458 ? 17.278 22.107 -12.773 1.00 60.00 458 VAL A CA 1
ATOM 3543 C C . VAL A 1 458 ? 18.797 22.267 -12.611 1.00 60.00 458 VAL A C 1
ATOM 3545 O O . VAL A 1 458 ? 19.291 22.393 -11.492 1.00 60.00 458 VAL A O 1
ATOM 3548 N N . GLU A 1 459 ? 19.540 22.344 -13.718 1.00 55.12 459 GLU A N 1
ATOM 3549 C CA . GLU A 1 459 ? 21.013 22.342 -13.712 1.00 55.12 459 GLU A CA 1
ATOM 3550 C C . GLU A 1 459 ? 21.620 23.597 -13.064 1.00 55.12 459 GLU A C 1
ATOM 3552 O O . GLU A 1 459 ? 22.666 23.519 -12.426 1.00 55.12 459 GLU A O 1
ATOM 3557 N N . SER A 1 460 ? 20.944 24.749 -13.143 1.00 54.47 460 SER A N 1
ATOM 3558 C CA . SER A 1 460 ? 21.476 26.019 -12.628 1.00 54.47 460 SER A CA 1
ATOM 3559 C C . SER A 1 460 ? 21.374 26.189 -11.110 1.00 54.47 460 SER A C 1
ATOM 3561 O O . SER A 1 460 ? 21.994 27.094 -10.558 1.00 54.47 460 SER A O 1
ATOM 3563 N N . THR A 1 461 ? 20.574 25.367 -10.419 1.00 57.97 461 THR A N 1
ATOM 3564 C CA . THR A 1 461 ? 20.241 25.611 -9.001 1.00 57.97 461 THR A CA 1
ATOM 3565 C C . THR A 1 461 ? 20.939 24.681 -8.014 1.00 57.97 461 THR A C 1
ATOM 3567 O O . THR A 1 461 ? 20.866 24.939 -6.811 1.00 57.97 461 THR A O 1
ATOM 3570 N N . GLY A 1 462 ? 21.598 23.610 -8.477 1.00 61.81 462 GLY A N 1
ATOM 3571 C CA . GLY A 1 462 ? 22.245 22.615 -7.605 1.00 61.81 462 GLY A CA 1
ATOM 3572 C C . GLY A 1 462 ? 21.291 21.945 -6.601 1.00 61.81 462 GLY A C 1
ATOM 3573 O O . GLY A 1 462 ? 21.738 21.285 -5.664 1.00 61.81 462 GLY A O 1
ATOM 3574 N N . LYS A 1 463 ? 19.976 22.135 -6.767 1.00 69.56 463 LYS A N 1
ATOM 3575 C CA . LYS A 1 463 ? 18.922 21.548 -5.942 1.00 69.56 463 LYS A CA 1
ATOM 3576 C C . LYS A 1 463 ? 18.330 20.347 -6.666 1.00 69.56 463 LYS A C 1
ATOM 3578 O O . LYS A 1 463 ? 18.193 20.346 -7.885 1.00 69.56 463 LYS A O 1
ATOM 3583 N N . LEU A 1 464 ? 17.952 19.341 -5.884 1.00 72.25 464 LEU A N 1
ATOM 3584 C CA . LEU A 1 464 ? 17.210 18.182 -6.370 1.00 72.25 464 LEU A CA 1
ATOM 3585 C C . LEU A 1 464 ? 15.907 18.643 -7.047 1.00 72.25 464 LEU A C 1
ATOM 3587 O O . LEU A 1 464 ? 15.133 19.357 -6.401 1.00 72.25 464 LEU A O 1
ATOM 3591 N N . PRO A 1 465 ? 15.651 18.252 -8.309 1.00 77.62 465 PRO A N 1
ATOM 3592 C CA . PRO A 1 465 ? 14.379 18.536 -8.954 1.00 77.62 465 PRO A CA 1
ATOM 3593 C C . PRO A 1 465 ? 13.258 17.757 -8.275 1.00 77.62 465 PRO A C 1
ATOM 3595 O O . PRO A 1 465 ? 13.398 16.568 -7.990 1.00 77.62 465 PRO A O 1
ATOM 3598 N N . GLU A 1 466 ? 12.125 18.419 -8.063 1.00 80.69 466 GLU A N 1
ATOM 3599 C CA . GLU A 1 466 ? 10.911 17.745 -7.620 1.00 80.69 466 GLU A CA 1
ATOM 3600 C C . GLU A 1 466 ? 10.245 17.040 -8.820 1.00 80.69 466 GLU A C 1
ATOM 3602 O O . GLU A 1 466 ? 10.002 17.687 -9.846 1.00 80.69 466 GLU A O 1
ATOM 3607 N N . PRO A 1 467 ? 9.946 15.730 -8.731 1.00 87.38 467 PRO A N 1
ATOM 3608 C CA . PRO A 1 467 ? 9.274 15.006 -9.804 1.00 87.38 467 PRO A CA 1
ATOM 3609 C C . PRO A 1 467 ? 7.802 15.441 -9.907 1.00 87.38 467 PRO A C 1
ATOM 3611 O O . PRO A 1 467 ? 7.013 15.206 -8.994 1.00 87.38 467 PRO A O 1
ATOM 3614 N N . LEU A 1 468 ? 7.406 16.039 -11.037 1.00 87.94 468 LEU A N 1
ATOM 3615 C CA . LEU A 1 468 ? 6.018 16.470 -11.280 1.00 87.94 468 LEU A CA 1
ATOM 3616 C C . LEU A 1 468 ? 5.142 15.324 -11.805 1.00 87.94 468 LEU A C 1
ATOM 3618 O O . LEU A 1 468 ? 3.975 15.175 -11.425 1.00 87.94 468 LEU A O 1
ATOM 3622 N N . CYS A 1 469 ? 5.712 14.520 -12.703 1.00 90.50 469 CYS A N 1
ATOM 3623 C CA . CYS A 1 469 ? 5.086 13.336 -13.275 1.00 90.50 469 CYS A CA 1
ATOM 3624 C C . CYS A 1 469 ? 6.132 12.236 -13.434 1.00 90.50 469 CYS A C 1
ATOM 3626 O O . CYS A 1 469 ? 7.263 12.513 -13.822 1.00 90.50 469 CYS A O 1
ATOM 3628 N N . VAL A 1 470 ? 5.762 10.987 -13.169 1.00 92.62 470 VAL A N 1
ATOM 3629 C CA . VAL A 1 470 ? 6.643 9.828 -13.350 1.00 92.62 470 VAL A CA 1
ATOM 3630 C C . VAL A 1 470 ? 5.934 8.818 -14.241 1.00 92.62 470 VAL A C 1
ATOM 3632 O O . VAL A 1 470 ? 4.751 8.533 -14.043 1.00 92.62 470 VAL A O 1
ATOM 3635 N N . ILE A 1 471 ? 6.650 8.286 -15.228 1.00 93.88 471 ILE A N 1
ATOM 3636 C CA . ILE A 1 471 ? 6.168 7.238 -16.124 1.00 93.88 471 ILE A CA 1
ATOM 3637 C C . ILE A 1 471 ? 7.061 6.007 -15.970 1.00 93.88 471 ILE A C 1
ATOM 3639 O O . ILE A 1 471 ? 8.285 6.088 -16.090 1.00 93.88 471 ILE A O 1
ATOM 3643 N N . GLN A 1 472 ? 6.428 4.860 -15.736 1.00 93.88 472 GLN A N 1
ATOM 3644 C CA . GLN A 1 472 ? 7.057 3.546 -15.787 1.00 93.88 472 GLN A CA 1
ATOM 3645 C C . GLN A 1 472 ? 6.652 2.851 -17.082 1.00 93.88 472 GLN A C 1
ATOM 3647 O O . GLN A 1 472 ? 5.471 2.562 -17.299 1.00 93.88 472 GLN A O 1
ATOM 3652 N N . VAL A 1 473 ? 7.641 2.529 -17.907 1.00 92.50 473 VAL A N 1
ATOM 3653 C CA . VAL A 1 473 ? 7.477 1.752 -19.137 1.00 92.50 473 VAL A CA 1
ATOM 3654 C C . VAL A 1 473 ? 8.098 0.370 -18.946 1.00 92.50 473 VAL A C 1
ATOM 3656 O O . VAL A 1 473 ? 9.063 0.226 -18.202 1.00 92.50 473 VAL A O 1
ATOM 3659 N N . SER A 1 474 ? 7.531 -0.649 -19.580 1.00 91.56 474 SER A N 1
ATOM 3660 C CA . SER A 1 474 ? 8.102 -1.988 -19.724 1.00 91.56 474 SER A CA 1
ATOM 3661 C C . SER A 1 474 ? 8.205 -2.293 -21.206 1.00 91.56 474 SER A C 1
ATOM 3663 O O . SER A 1 474 ? 7.201 -2.192 -21.904 1.00 91.56 474 SER A O 1
ATOM 3665 N N . LEU A 1 475 ? 9.382 -2.668 -21.682 1.00 90.19 475 LEU A N 1
ATOM 3666 C CA . LEU A 1 475 ? 9.555 -3.211 -23.025 1.00 90.19 475 LEU A CA 1
ATOM 3667 C C . LEU A 1 475 ? 8.968 -4.634 -23.056 1.00 90.19 475 LEU A C 1
ATOM 3669 O O . LEU A 1 475 ? 9.171 -5.405 -22.120 1.00 90.19 475 LEU A O 1
ATOM 3673 N N . GLU A 1 476 ? 8.175 -4.949 -24.072 1.00 88.50 476 GLU A N 1
ATOM 3674 C CA . GLU A 1 476 ? 7.504 -6.241 -24.255 1.00 88.50 476 GLU A CA 1
ATOM 3675 C C . GLU A 1 476 ? 7.616 -6.682 -25.718 1.00 88.50 476 GLU A C 1
ATOM 3677 O O . GLU A 1 476 ? 7.660 -5.847 -26.620 1.00 88.50 476 GLU A O 1
ATOM 3682 N N . GLY A 1 477 ? 7.596 -7.991 -25.967 1.00 83.31 477 GLY A N 1
ATOM 3683 C CA . GLY A 1 477 ? 7.530 -8.540 -27.327 1.00 83.31 477 GLY A CA 1
ATOM 3684 C C . GLY A 1 477 ? 8.820 -9.210 -27.800 1.00 83.31 477 GLY A C 1
ATOM 3685 O O . GLY A 1 477 ? 9.609 -9.690 -26.985 1.00 83.31 477 GLY A O 1
ATOM 3686 N N . LYS A 1 478 ? 8.996 -9.300 -29.127 1.00 83.62 478 LYS A N 1
ATOM 3687 C CA . LYS A 1 478 ? 10.030 -10.129 -29.790 1.00 83.62 478 LYS A CA 1
ATOM 3688 C C . LYS A 1 478 ? 9.993 -11.601 -29.345 1.00 83.62 478 LYS A C 1
ATOM 3690 O O . LYS A 1 478 ? 11.030 -12.243 -29.182 1.00 83.62 478 LYS A O 1
ATOM 3695 N N . ILE A 1 479 ? 8.792 -12.139 -29.136 1.00 80.25 479 ILE A N 1
ATOM 3696 C CA . ILE A 1 479 ? 8.592 -13.529 -28.714 1.00 80.25 479 ILE A CA 1
ATOM 3697 C C . ILE A 1 479 ? 8.651 -14.428 -29.951 1.00 80.25 479 ILE A C 1
ATOM 3699 O O . ILE A 1 479 ? 8.041 -14.129 -30.983 1.00 80.25 479 ILE A O 1
ATOM 3703 N N . SER A 1 480 ? 9.366 -15.553 -29.868 1.00 78.69 480 SER A N 1
ATOM 3704 C CA . SER A 1 480 ? 9.422 -16.493 -30.987 1.00 78.69 480 SER A CA 1
ATOM 3705 C C . SER A 1 480 ? 8.071 -17.186 -31.213 1.00 78.69 480 SER A C 1
ATOM 3707 O O . SER A 1 480 ? 7.398 -17.622 -30.275 1.00 78.69 480 SER A O 1
ATOM 3709 N N . ARG A 1 481 ? 7.686 -17.376 -32.483 1.00 76.25 481 ARG A N 1
ATOM 3710 C CA . ARG A 1 481 ? 6.430 -18.066 -32.856 1.00 76.25 481 ARG A CA 1
ATOM 3711 C C . ARG A 1 481 ? 6.304 -19.456 -32.216 1.00 76.25 481 ARG A C 1
ATOM 3713 O O . ARG A 1 481 ? 5.236 -19.843 -31.747 1.00 76.25 481 ARG A O 1
ATOM 3720 N N . GLN A 1 482 ? 7.414 -20.190 -32.124 1.00 80.75 482 GLN A N 1
ATOM 3721 C CA . GLN A 1 482 ? 7.446 -21.518 -31.506 1.00 80.75 482 GLN A CA 1
ATOM 3722 C C . GLN A 1 482 ? 7.107 -21.476 -30.006 1.00 80.75 482 GLN A C 1
ATOM 3724 O O . GLN A 1 482 ? 6.408 -22.360 -29.504 1.00 80.75 482 GLN A O 1
ATOM 3729 N N . SER A 1 483 ? 7.582 -20.452 -29.293 1.00 80.25 483 SER A N 1
ATOM 3730 C CA . SER A 1 483 ? 7.297 -20.223 -27.872 1.00 80.25 483 SER A CA 1
ATOM 3731 C C . SER A 1 483 ? 5.810 -19.929 -27.640 1.00 80.25 483 SER A C 1
ATOM 3733 O O . SER A 1 483 ? 5.191 -20.508 -26.737 1.00 80.25 483 SER A O 1
ATOM 3735 N N . VAL A 1 484 ? 5.200 -19.131 -28.526 1.00 77.50 484 VAL A N 1
ATOM 3736 C CA . VAL A 1 484 ? 3.759 -18.826 -28.509 1.00 77.50 484 VAL A CA 1
ATOM 3737 C C . VAL A 1 484 ? 2.924 -20.089 -28.712 1.00 77.50 484 VAL A C 1
ATOM 3739 O O . VAL A 1 484 ? 2.073 -20.393 -27.877 1.00 77.50 484 VAL A O 1
ATOM 3742 N N . LEU A 1 485 ? 3.212 -20.880 -29.750 1.00 78.88 485 LEU A N 1
ATOM 3743 C CA . LEU A 1 485 ? 2.497 -22.129 -30.052 1.00 78.88 485 LEU A CA 1
ATOM 3744 C C . LEU A 1 485 ? 2.590 -23.156 -28.912 1.00 78.88 485 LEU A C 1
ATOM 3746 O O . LEU A 1 485 ? 1.592 -23.774 -28.518 1.00 78.88 485 LEU A O 1
ATOM 3750 N N . ASN A 1 486 ? 3.782 -23.318 -28.336 1.00 81.31 486 ASN A N 1
ATOM 3751 C CA . ASN A 1 486 ? 4.014 -24.233 -27.217 1.00 81.31 486 ASN A CA 1
ATOM 3752 C C . ASN A 1 486 ? 3.273 -23.794 -25.942 1.00 81.31 486 ASN A C 1
ATOM 3754 O O . ASN A 1 486 ? 2.802 -24.637 -25.178 1.00 81.31 486 ASN A O 1
ATOM 3758 N N . SER A 1 487 ? 3.154 -22.490 -25.702 1.00 77.19 487 SER A N 1
ATOM 3759 C CA . SER A 1 487 ? 2.488 -21.955 -24.508 1.00 77.19 487 SER A CA 1
ATOM 3760 C C . SER A 1 487 ? 0.967 -21.941 -24.660 1.00 77.19 487 SER A C 1
ATOM 3762 O O . SER A 1 487 ? 0.252 -22.324 -23.730 1.00 77.19 487 SER A O 1
ATOM 3764 N N . LEU A 1 488 ? 0.468 -21.597 -25.854 1.00 76.94 488 LEU A N 1
ATOM 3765 C CA . LEU A 1 488 ? -0.957 -21.618 -26.190 1.00 76.94 488 LEU A CA 1
ATOM 3766 C C . LEU A 1 488 ? -1.523 -23.045 -26.101 1.00 76.94 488 LEU A C 1
ATOM 3768 O O . LEU A 1 488 ? -2.584 -23.247 -25.512 1.00 76.94 488 LEU A O 1
ATOM 3772 N N . SER A 1 489 ? -0.783 -24.044 -26.602 1.00 75.88 489 SER A N 1
ATOM 3773 C CA . SER A 1 489 ? -1.169 -25.464 -26.520 1.00 75.88 489 SER A CA 1
ATOM 3774 C C . SER A 1 489 ? -1.168 -26.016 -25.090 1.00 75.88 489 SER A C 1
ATOM 3776 O O . SER A 1 489 ? -1.977 -26.886 -24.767 1.00 75.88 489 SER A O 1
ATOM 3778 N N . ARG A 1 490 ? -0.308 -25.489 -24.209 1.00 77.12 490 ARG A N 1
ATOM 3779 C CA . ARG A 1 490 ? -0.266 -25.842 -22.779 1.00 77.12 490 ARG A CA 1
ATOM 3780 C C . ARG A 1 490 ? -1.233 -25.030 -21.916 1.00 77.12 490 ARG A C 1
ATOM 3782 O O . ARG A 1 490 ? -1.376 -25.332 -20.733 1.00 77.12 490 ARG A O 1
ATOM 3789 N N . GLY A 1 491 ? -1.862 -23.992 -22.471 1.00 68.81 491 GLY A N 1
ATOM 3790 C CA . GLY A 1 491 ? -2.713 -23.062 -21.727 1.00 68.81 491 GLY A CA 1
ATOM 3791 C C . GLY A 1 491 ? -1.979 -22.301 -20.615 1.00 68.81 491 GLY A C 1
ATOM 3792 O O . GLY A 1 491 ? -2.621 -21.784 -19.701 1.00 68.81 491 GLY A O 1
ATOM 3793 N N . GLN A 1 492 ? -0.645 -22.246 -20.660 1.00 68.50 492 GLN A N 1
ATOM 3794 C CA . GLN A 1 492 ? 0.169 -21.551 -19.666 1.00 68.50 492 GLN A CA 1
ATOM 3795 C C . GLN A 1 492 ? 0.467 -20.134 -20.149 1.00 68.50 492 GLN A C 1
ATOM 3797 O O . GLN A 1 492 ? 0.860 -19.926 -21.292 1.00 68.50 492 GLN A O 1
ATOM 3802 N N . ARG A 1 493 ? 0.294 -19.157 -19.256 1.00 66.56 493 ARG A N 1
ATOM 3803 C CA . ARG A 1 493 ? 0.717 -17.774 -19.484 1.00 66.56 493 ARG A CA 1
ATOM 3804 C C . ARG A 1 493 ? 2.052 -17.568 -18.776 1.00 66.56 493 ARG A C 1
ATOM 3806 O O . ARG A 1 493 ? 2.049 -17.532 -17.541 1.00 66.56 493 ARG A O 1
ATOM 3813 N N . PRO A 1 494 ? 3.177 -17.470 -19.498 1.00 66.56 494 PRO A N 1
ATOM 3814 C CA . PRO A 1 494 ? 4.425 -17.102 -18.855 1.00 66.56 494 PRO A CA 1
ATOM 3815 C C . PRO A 1 494 ? 4.329 -15.669 -18.305 1.00 66.56 494 PRO A C 1
ATOM 3817 O O . PRO A 1 494 ? 3.516 -14.852 -18.744 1.00 66.56 494 PRO A O 1
ATOM 3820 N N . SER A 1 495 ? 5.101 -15.401 -17.253 1.00 64.06 495 SER A N 1
ATOM 3821 C CA . SER A 1 495 ? 5.083 -14.111 -16.552 1.00 64.06 495 SER A CA 1
ATOM 3822 C C . SER A 1 495 ? 5.879 -13.066 -17.340 1.00 64.06 495 SER A C 1
ATOM 3824 O O . SER A 1 495 ? 6.896 -13.408 -17.929 1.00 64.06 495 SER A O 1
ATOM 3826 N N . GLY A 1 496 ? 5.421 -11.807 -17.350 1.00 70.31 496 GLY A N 1
ATOM 3827 C CA . GLY A 1 496 ? 6.099 -10.690 -18.027 1.00 70.31 496 GLY A CA 1
ATOM 3828 C C . GLY A 1 496 ? 5.222 -10.005 -19.079 1.00 70.31 496 GLY A C 1
ATOM 3829 O O . GLY A 1 496 ? 4.522 -9.039 -18.753 1.00 70.31 496 GLY A O 1
ATOM 3830 N N . ASP A 1 497 ? 5.251 -10.535 -20.306 1.00 80.00 497 ASP A N 1
ATOM 3831 C CA . ASP A 1 497 ? 4.716 -9.921 -21.536 1.00 80.00 497 ASP A CA 1
ATOM 3832 C C . ASP A 1 497 ? 3.180 -9.946 -21.630 1.00 80.00 497 ASP A C 1
ATOM 3834 O O . ASP A 1 497 ? 2.574 -10.735 -22.356 1.00 80.00 497 ASP A O 1
ATOM 3838 N N . LEU A 1 498 ? 2.501 -9.074 -20.888 1.00 85.12 498 LEU A N 1
ATOM 3839 C CA . LEU A 1 498 ? 1.042 -9.139 -20.778 1.00 85.12 498 LEU A CA 1
ATOM 3840 C C . LEU A 1 498 ? 0.332 -8.908 -22.118 1.00 85.12 498 LEU A C 1
ATOM 3842 O O . LEU A 1 498 ? -0.628 -9.621 -22.417 1.00 85.12 498 LEU A O 1
ATOM 3846 N N . ILE A 1 499 ? 0.742 -7.888 -22.879 1.00 88.75 499 ILE A N 1
ATOM 3847 C CA . ILE A 1 499 ? 0.020 -7.472 -24.087 1.00 88.75 499 ILE A CA 1
ATOM 3848 C C . ILE A 1 499 ? 0.167 -8.520 -25.203 1.00 88.75 499 ILE A C 1
ATOM 3850 O O . ILE A 1 499 ? -0.874 -8.962 -25.699 1.00 88.75 499 ILE A O 1
ATOM 3854 N N . PRO A 1 500 ? 1.384 -8.994 -25.551 1.00 87.75 500 PRO A N 1
ATOM 3855 C CA . PRO A 1 500 ? 1.559 -10.058 -26.540 1.00 87.75 500 PRO A CA 1
ATOM 3856 C C . PRO A 1 500 ? 0.756 -11.323 -26.220 1.00 87.75 500 PRO A C 1
ATOM 3858 O O . PRO A 1 500 ? 0.058 -11.847 -27.090 1.00 87.75 500 PRO A O 1
ATOM 3861 N N . TRP A 1 501 ? 0.773 -11.790 -24.963 1.00 85.69 501 TRP A N 1
ATOM 3862 C CA . TRP A 1 501 ? 0.025 -12.989 -24.557 1.00 85.69 501 TRP A CA 1
ATOM 3863 C C . TRP A 1 501 ? -1.487 -12.800 -24.609 1.00 85.69 501 TRP A C 1
ATOM 3865 O O . TRP A 1 501 ? -2.220 -13.717 -24.977 1.00 85.69 501 TRP A O 1
ATOM 3875 N N . LEU A 1 502 ? -1.979 -11.619 -24.242 1.00 86.50 502 LEU A N 1
ATOM 3876 C CA . LEU A 1 502 ? -3.410 -11.340 -24.255 1.00 86.50 502 LEU A CA 1
ATOM 3877 C C . LEU A 1 502 ? -3.957 -11.258 -25.682 1.00 86.50 502 LEU A C 1
ATOM 3879 O O . LEU A 1 502 ? -5.007 -11.836 -25.962 1.00 86.50 502 LEU A O 1
ATOM 3883 N N . VAL A 1 503 ? -3.247 -10.560 -26.571 1.00 85.00 503 VAL A N 1
ATOM 3884 C CA . VAL A 1 503 ? -3.654 -10.396 -27.971 1.00 85.00 503 VAL A CA 1
ATOM 3885 C C . VAL A 1 503 ? -3.546 -11.729 -28.712 1.00 85.00 503 VAL A C 1
ATOM 3887 O O . VAL A 1 503 ? -4.526 -12.151 -29.325 1.00 85.00 503 VAL A O 1
ATOM 3890 N N . SER A 1 504 ? -2.433 -12.456 -28.570 1.00 84.31 504 SER A N 1
ATOM 3891 C CA . SER A 1 504 ? -2.275 -13.785 -29.183 1.00 84.31 504 SER A CA 1
ATOM 3892 C C . SER A 1 504 ? -3.321 -14.785 -28.681 1.00 84.31 504 SER A C 1
ATOM 3894 O O . SER A 1 504 ? -3.878 -15.538 -29.473 1.00 84.31 504 SER A O 1
ATOM 3896 N N . GLN A 1 505 ? -3.687 -14.758 -27.395 1.00 83.75 505 GLN A N 1
ATOM 3897 C CA . GLN A 1 505 ? -4.716 -15.658 -26.872 1.00 83.75 505 GLN A CA 1
ATOM 3898 C C . GLN A 1 505 ? -6.125 -15.338 -27.392 1.00 83.75 505 GLN A C 1
ATOM 3900 O O . GLN A 1 505 ? -6.902 -16.260 -27.641 1.00 83.75 505 GLN A O 1
ATOM 3905 N N . GLN A 1 506 ? -6.485 -14.057 -27.505 1.00 84.00 506 GLN A N 1
ATOM 3906 C CA . GLN A 1 506 ? -7.844 -13.650 -27.884 1.00 84.00 506 GLN A CA 1
ATOM 3907 C C . GLN A 1 506 ? -8.057 -13.636 -29.397 1.00 84.00 506 GLN A C 1
ATOM 3909 O O . GLN A 1 506 ? -9.117 -14.043 -29.874 1.00 84.00 506 GLN A O 1
ATOM 3914 N N . PHE A 1 507 ? -7.060 -13.175 -30.150 1.00 82.31 507 PHE A N 1
ATOM 3915 C CA . PHE A 1 507 ? -7.154 -13.013 -31.599 1.00 82.31 507 PHE A CA 1
ATOM 3916 C C . PHE A 1 507 ? -6.491 -14.148 -32.382 1.00 82.31 507 PHE A C 1
ATOM 3918 O O . PHE A 1 507 ? -6.700 -14.213 -33.593 1.00 82.31 507 PHE A O 1
ATOM 3925 N N . GLN A 1 508 ? -5.761 -15.048 -31.702 1.00 80.75 508 GLN A N 1
ATOM 3926 C CA . GLN A 1 508 ? -4.975 -16.128 -32.318 1.00 80.75 508 GLN A CA 1
ATOM 3927 C C . GLN A 1 508 ? -3.992 -15.597 -33.366 1.00 80.75 508 GLN A C 1
ATOM 3929 O O . GLN A 1 508 ? -3.771 -16.214 -34.402 1.00 80.75 508 GLN A O 1
ATOM 3934 N N . ASP A 1 509 ? -3.442 -14.416 -33.089 1.00 78.94 509 ASP A N 1
ATOM 3935 C CA . ASP A 1 509 ? -2.492 -13.725 -33.948 1.00 78.94 509 ASP A CA 1
ATOM 3936 C C . ASP A 1 509 ? -1.070 -13.979 -33.433 1.00 78.94 509 ASP A C 1
ATOM 3938 O O . ASP A 1 509 ? -0.706 -13.558 -32.330 1.00 78.94 509 ASP A O 1
ATOM 3942 N N . GLU A 1 510 ? -0.292 -14.728 -34.212 1.00 75.44 510 GLU A N 1
ATOM 3943 C CA . GLU A 1 510 ? 1.105 -15.052 -33.908 1.00 75.44 510 GLU A CA 1
ATOM 3944 C C . GLU A 1 510 ? 2.056 -13.925 -34.315 1.00 75.44 510 GLU A C 1
ATOM 3946 O O . GLU A 1 510 ? 3.113 -13.760 -33.701 1.00 75.44 510 GLU A O 1
ATOM 3951 N N . ASP A 1 511 ? 1.683 -13.135 -35.323 1.00 81.56 511 ASP A N 1
ATOM 3952 C CA . ASP A 1 511 ? 2.533 -12.076 -35.858 1.00 81.56 511 ASP A CA 1
ATOM 3953 C C . ASP A 1 511 ? 2.643 -10.933 -34.852 1.00 81.56 511 ASP A C 1
ATOM 3955 O O . ASP A 1 511 ? 3.738 -10.419 -34.615 1.00 81.56 511 ASP A O 1
ATOM 3959 N N . PHE A 1 512 ? 1.552 -10.628 -34.144 1.00 83.31 512 PHE A N 1
ATOM 3960 C CA . PHE A 1 512 ? 1.564 -9.620 -33.086 1.00 83.31 512 PHE A CA 1
ATOM 3961 C C . PHE A 1 512 ? 2.564 -9.935 -31.957 1.00 83.31 512 PHE A C 1
ATOM 3963 O O . PHE A 1 512 ? 3.172 -9.024 -31.403 1.00 83.31 512 PHE A O 1
ATOM 3970 N N . ALA A 1 513 ? 2.775 -11.210 -31.616 1.00 82.38 513 ALA A N 1
ATOM 3971 C CA . ALA A 1 513 ? 3.716 -11.586 -30.558 1.00 82.38 513 ALA A CA 1
ATOM 3972 C C . ALA A 1 513 ? 5.191 -11.381 -30.955 1.00 82.38 513 ALA A C 1
ATOM 3974 O O . ALA A 1 513 ? 6.052 -11.222 -30.084 1.00 82.38 513 ALA A O 1
ATOM 3975 N N . SER A 1 514 ? 5.472 -11.365 -32.261 1.00 85.00 514 SER A N 1
ATOM 3976 C CA . SER A 1 514 ? 6.808 -11.095 -32.797 1.00 85.00 514 SER A CA 1
ATOM 3977 C C . SER A 1 514 ? 7.161 -9.604 -32.825 1.00 85.00 514 SER A C 1
ATOM 3979 O O . SER A 1 514 ? 8.346 -9.269 -32.838 1.00 85.00 514 SER A O 1
ATOM 3981 N N . LEU A 1 515 ? 6.155 -8.721 -32.779 1.00 86.75 515 LEU A N 1
ATOM 3982 C CA . LEU A 1 515 ? 6.352 -7.273 -32.734 1.00 86.75 515 LEU A CA 1
ATOM 3983 C C . LEU A 1 515 ? 7.052 -6.841 -31.440 1.00 86.75 515 LEU A C 1
ATOM 3985 O O . LEU A 1 515 ? 6.940 -7.485 -30.392 1.00 86.75 515 LEU A O 1
ATOM 3989 N N . SER A 1 516 ? 7.773 -5.730 -31.527 1.00 88.62 516 SER A N 1
ATOM 3990 C CA . SER A 1 516 ? 8.439 -5.065 -30.411 1.00 88.62 516 SER A CA 1
ATOM 3991 C C . SER A 1 516 ? 7.547 -3.937 -29.905 1.00 88.62 516 SER A C 1
ATOM 3993 O O . SER A 1 516 ? 7.158 -3.050 -30.663 1.00 88.62 516 SER A O 1
ATOM 3995 N N . GLY A 1 517 ? 7.205 -3.938 -28.624 1.00 89.06 517 GLY A N 1
ATOM 3996 C CA . GLY A 1 517 ? 6.320 -2.939 -28.047 1.00 89.06 517 GLY A CA 1
ATOM 3997 C C . GLY A 1 517 ? 6.797 -2.418 -26.706 1.00 89.06 517 GLY A C 1
ATOM 3998 O O . GLY A 1 517 ? 7.620 -3.009 -26.014 1.00 89.06 517 GLY A O 1
ATOM 3999 N N . ALA A 1 518 ? 6.238 -1.286 -26.307 1.00 91.31 518 ALA A N 1
ATOM 4000 C CA . ALA A 1 518 ? 6.364 -0.780 -24.952 1.00 91.31 518 ALA A CA 1
ATOM 4001 C C . ALA A 1 518 ? 4.994 -0.751 -24.289 1.00 91.31 518 ALA A C 1
ATOM 4003 O O . ALA A 1 518 ? 4.016 -0.275 -24.858 1.00 91.31 518 ALA A O 1
ATOM 4004 N N . ARG A 1 519 ? 4.917 -1.203 -23.043 1.00 92.81 519 ARG A N 1
ATOM 4005 C CA . ARG A 1 519 ? 3.753 -1.047 -22.179 1.00 92.81 519 ARG A CA 1
ATOM 4006 C C . ARG A 1 519 ? 4.018 0.049 -21.160 1.00 92.81 519 ARG A C 1
ATOM 4008 O O . ARG A 1 519 ? 4.894 -0.089 -20.308 1.00 92.81 519 ARG A O 1
ATOM 4015 N N . VAL A 1 520 ? 3.208 1.102 -21.167 1.00 93.75 520 VAL A N 1
ATOM 4016 C CA . VAL A 1 520 ? 3.140 2.041 -20.045 1.00 93.75 520 VAL A CA 1
ATOM 4017 C C . VAL A 1 520 ? 2.438 1.328 -18.890 1.00 93.75 520 VAL A C 1
ATOM 4019 O O . VAL A 1 520 ? 1.226 1.106 -18.914 1.00 93.75 520 VAL A O 1
ATOM 4022 N N . VAL A 1 521 ? 3.221 0.923 -17.890 1.00 91.06 521 VAL A N 1
ATOM 4023 C CA . VAL A 1 521 ? 2.738 0.186 -16.713 1.00 91.06 521 VAL A CA 1
ATOM 4024 C C . VAL A 1 521 ? 2.056 1.148 -15.747 1.00 91.06 521 VAL A C 1
ATOM 4026 O O . VAL A 1 521 ? 0.983 0.849 -15.222 1.00 91.06 521 VAL A O 1
ATOM 4029 N N . ARG A 1 522 ? 2.676 2.311 -15.511 1.00 90.19 522 ARG A N 1
ATOM 4030 C CA . ARG A 1 522 ? 2.187 3.327 -14.573 1.00 90.19 522 ARG A CA 1
ATOM 4031 C C . ARG A 1 522 ? 2.473 4.732 -15.077 1.00 90.19 522 ARG A C 1
ATOM 4033 O O . ARG A 1 522 ? 3.546 5.002 -15.609 1.00 90.19 522 ARG A O 1
ATOM 4040 N N . ILE A 1 523 ? 1.514 5.624 -14.847 1.00 90.75 523 ILE A N 1
ATOM 4041 C CA . ILE A 1 523 ? 1.675 7.068 -14.984 1.00 90.75 523 ILE A CA 1
ATOM 4042 C C . ILE A 1 523 ? 1.190 7.725 -13.696 1.00 90.75 523 ILE A C 1
ATOM 4044 O O . ILE A 1 523 ? 0.045 7.541 -13.279 1.00 90.75 523 ILE A O 1
ATOM 4048 N N . ALA A 1 524 ? 2.084 8.466 -13.058 1.00 89.06 524 ALA A N 1
ATOM 4049 C CA . ALA A 1 524 ? 1.866 9.057 -11.754 1.00 89.06 524 ALA A CA 1
ATOM 4050 C C . ALA A 1 524 ? 2.024 10.573 -11.847 1.00 89.06 524 ALA A C 1
ATOM 4052 O O . ALA A 1 524 ? 3.134 11.081 -11.960 1.00 89.06 524 ALA A O 1
ATOM 4053 N N . THR A 1 525 ? 0.906 11.295 -11.794 1.00 86.94 525 THR A N 1
ATOM 4054 C CA . THR A 1 525 ? 0.865 12.763 -11.705 1.00 86.94 525 THR A CA 1
ATOM 4055 C C . THR A 1 525 ? 0.468 13.193 -10.302 1.00 86.94 525 THR A C 1
ATOM 4057 O O . THR A 1 525 ? -0.347 12.519 -9.663 1.00 86.94 525 THR A O 1
ATOM 4060 N N . ASN A 1 526 ? 0.972 14.337 -9.840 1.00 82.75 526 ASN A N 1
ATOM 4061 C CA . ASN A 1 526 ? 0.614 14.843 -8.518 1.00 82.75 526 ASN A CA 1
ATOM 4062 C C . ASN A 1 526 ? -0.905 15.135 -8.468 1.00 82.75 526 ASN A C 1
ATOM 4064 O O . ASN A 1 526 ? -1.394 15.873 -9.330 1.00 82.75 526 ASN A O 1
ATOM 4068 N N . PRO A 1 527 ? -1.667 14.582 -7.495 1.00 77.38 527 PRO A N 1
ATOM 4069 C CA . PRO A 1 527 ? -3.108 14.814 -7.373 1.00 77.38 527 PRO A CA 1
ATOM 4070 C C . PRO A 1 527 ? -3.530 16.289 -7.311 1.00 77.38 527 PRO A C 1
ATOM 4072 O O . PRO A 1 527 ? -4.669 16.602 -7.655 1.00 77.38 527 PRO A O 1
ATOM 4075 N N . GLU A 1 528 ? -2.645 17.191 -6.882 1.00 76.69 528 GLU A N 1
ATOM 4076 C CA . GLU A 1 528 ? -2.929 18.631 -6.819 1.00 76.69 528 GLU A CA 1
ATOM 4077 C C . GLU A 1 528 ? -2.891 19.315 -8.196 1.00 76.69 528 GLU A C 1
ATOM 4079 O O . GLU A 1 528 ? -3.588 20.308 -8.400 1.00 76.69 528 GLU A O 1
ATOM 4084 N N . TYR A 1 529 ? -2.157 18.754 -9.164 1.00 78.00 529 TYR A N 1
ATOM 4085 C CA . TYR A 1 529 ? -1.901 19.376 -10.472 1.00 78.00 529 TYR A CA 1
ATOM 4086 C C . TYR A 1 529 ? -2.477 18.591 -11.660 1.00 78.00 529 TYR A C 1
ATOM 4088 O O . TYR A 1 529 ? -2.130 18.849 -12.813 1.00 78.00 529 TYR A O 1
ATOM 4096 N N . VAL A 1 530 ? -3.389 17.643 -11.412 1.00 76.69 530 VAL A N 1
ATOM 4097 C CA . VAL A 1 530 ? -3.981 16.782 -12.459 1.00 76.69 530 VAL A CA 1
ATOM 4098 C C . VAL A 1 530 ? -4.662 17.605 -13.562 1.00 76.69 530 VAL A C 1
ATOM 4100 O O . VAL A 1 530 ? -4.599 17.246 -14.736 1.00 76.69 530 VAL A O 1
ATOM 4103 N N . SER A 1 531 ? -5.257 18.748 -13.208 1.00 75.81 531 SER A N 1
ATOM 4104 C CA . SER A 1 531 ? -5.966 19.625 -14.149 1.00 75.81 531 SER A CA 1
ATOM 4105 C C . SER A 1 531 ? -5.055 20.397 -15.113 1.00 75.81 531 SER A C 1
ATOM 4107 O O . SER A 1 531 ? -5.561 20.938 -16.091 1.00 75.81 531 SER A O 1
ATOM 4109 N N . MET A 1 532 ? -3.741 20.461 -14.862 1.00 82.50 532 MET A N 1
ATOM 4110 C CA . MET A 1 532 ? -2.789 21.220 -15.691 1.00 82.50 532 MET A CA 1
ATOM 4111 C C . MET A 1 532 ? -2.265 20.433 -16.901 1.00 82.50 532 MET A C 1
ATOM 4113 O O . MET A 1 532 ? -1.669 21.020 -17.795 1.00 82.50 532 MET A O 1
ATOM 4117 N N . GLY A 1 533 ? -2.495 19.116 -16.968 1.00 85.38 533 GLY A N 1
ATOM 4118 C CA . GLY A 1 533 ? -2.145 18.317 -18.148 1.00 85.38 533 GLY A CA 1
ATOM 4119 C C . GLY A 1 533 ? -0.689 17.837 -18.229 1.00 85.38 533 GLY A C 1
ATOM 4120 O O . GLY A 1 533 ? -0.272 17.387 -19.295 1.00 85.38 533 GLY A O 1
ATOM 4121 N N . TYR A 1 534 ? 0.071 17.840 -17.124 1.00 88.88 534 TYR A N 1
ATOM 4122 C CA . TYR A 1 534 ? 1.448 17.311 -17.088 1.00 88.88 534 TYR A CA 1
ATOM 4123 C C . TYR A 1 534 ? 1.560 15.858 -17.573 1.00 88.88 534 TYR A C 1
ATOM 4125 O O . TYR A 1 534 ? 2.534 15.503 -18.229 1.00 88.88 534 TYR A O 1
ATOM 4133 N N . GLY A 1 535 ? 0.549 15.026 -17.302 1.00 89.56 535 GLY A N 1
ATOM 4134 C CA . GLY A 1 535 ? 0.516 13.643 -17.787 1.00 89.56 535 GLY A CA 1
ATOM 4135 C C . GLY A 1 535 ? 0.416 13.545 -19.312 1.00 89.56 535 GLY A C 1
ATOM 4136 O O . GLY A 1 535 ? 1.085 12.709 -19.912 1.00 89.56 535 GLY A O 1
ATOM 4137 N N . THR A 1 536 ? -0.366 14.423 -19.950 1.00 90.31 536 THR A N 1
ATOM 4138 C CA . THR A 1 536 ? -0.481 14.467 -21.417 1.00 90.31 536 THR A CA 1
ATOM 4139 C C . THR A 1 536 ? 0.848 14.881 -22.033 1.00 90.31 536 THR A C 1
ATOM 4141 O O . THR A 1 536 ? 1.334 14.208 -22.936 1.00 90.31 536 THR A O 1
ATOM 4144 N N . LYS A 1 537 ? 1.482 15.923 -21.480 1.00 90.75 537 LYS A N 1
ATOM 4145 C CA . LYS A 1 537 ? 2.782 16.398 -21.957 1.00 90.75 537 LYS A CA 1
ATOM 4146 C C . LYS A 1 537 ? 3.878 15.343 -21.810 1.00 90.75 537 LYS A C 1
ATOM 4148 O O . LYS A 1 537 ? 4.680 15.155 -22.719 1.00 90.75 537 LYS A O 1
ATOM 4153 N N . ALA A 1 538 ? 3.906 14.640 -20.679 1.00 91.62 538 ALA A N 1
ATOM 4154 C CA . ALA A 1 538 ? 4.880 13.581 -20.447 1.00 91.62 538 ALA A CA 1
ATOM 4155 C C . ALA A 1 538 ? 4.705 12.413 -21.436 1.00 91.62 538 ALA A C 1
ATOM 4157 O O . ALA A 1 538 ? 5.699 11.855 -21.889 1.00 91.62 538 ALA A O 1
ATOM 4158 N N . LEU A 1 539 ? 3.465 12.076 -21.817 1.00 91.44 539 LEU A N 1
ATOM 4159 C CA . LEU A 1 539 ? 3.202 11.084 -22.865 1.00 91.44 539 LEU A CA 1
ATOM 4160 C C . LEU A 1 539 ? 3.613 11.571 -24.255 1.00 91.44 539 LEU A C 1
ATOM 4162 O O . LEU A 1 539 ? 4.200 10.792 -24.994 1.00 91.44 539 LEU A O 1
ATOM 4166 N N . GLU A 1 540 ? 3.331 12.826 -24.605 1.00 90.81 540 GLU A N 1
ATOM 4167 C CA . GLU A 1 540 ? 3.756 13.413 -25.885 1.00 90.81 540 GLU A CA 1
ATOM 4168 C C . GLU A 1 540 ? 5.280 13.356 -26.038 1.00 90.81 540 GLU A C 1
ATOM 4170 O O . GLU A 1 540 ? 5.772 12.804 -27.015 1.00 90.81 540 GLU A O 1
ATOM 4175 N N . LEU A 1 541 ? 6.027 13.815 -25.026 1.00 90.44 541 LEU A N 1
ATOM 4176 C CA . LEU A 1 541 ? 7.495 13.777 -25.037 1.00 90.44 541 LEU A CA 1
ATOM 4177 C C . LEU A 1 541 ? 8.048 12.346 -25.099 1.00 90.44 541 LEU A C 1
ATOM 4179 O O . LEU A 1 541 ? 9.082 12.102 -25.716 1.00 90.44 541 LEU A O 1
ATOM 4183 N N . LEU A 1 542 ? 7.367 11.394 -24.462 1.00 90.50 542 LEU A N 1
ATOM 4184 C CA . LEU A 1 542 ? 7.738 9.984 -24.506 1.00 90.50 542 LEU A CA 1
ATOM 4185 C C . LEU A 1 542 ? 7.478 9.365 -25.885 1.00 90.50 542 LEU A C 1
ATOM 4187 O O . LEU A 1 542 ? 8.281 8.566 -26.359 1.00 90.50 542 LEU A O 1
ATOM 4191 N N . MET A 1 543 ? 6.378 9.736 -26.538 1.00 88.44 543 MET A N 1
ATOM 4192 C CA . MET A 1 543 ? 6.083 9.314 -27.909 1.00 88.44 543 MET A CA 1
ATOM 4193 C C . MET A 1 543 ? 7.097 9.906 -28.884 1.00 88.44 543 MET A C 1
ATOM 4195 O O . MET A 1 543 ? 7.673 9.160 -29.664 1.00 88.44 543 MET A O 1
ATOM 4199 N N . ASP A 1 544 ? 7.391 11.203 -28.775 1.00 87.75 544 ASP A N 1
ATOM 4200 C CA . ASP A 1 544 ? 8.404 11.875 -29.595 1.00 87.75 544 ASP A CA 1
ATOM 4201 C C . ASP A 1 544 ? 9.799 11.233 -29.431 1.00 87.75 544 ASP A C 1
ATOM 4203 O O . ASP A 1 544 ? 10.574 11.164 -30.388 1.00 87.75 544 ASP A O 1
ATOM 4207 N N . PHE A 1 545 ? 10.110 10.722 -28.231 1.00 87.56 545 PHE A N 1
ATOM 4208 C CA . PHE A 1 545 ? 11.325 9.953 -27.950 1.00 87.56 545 PHE A CA 1
ATOM 4209 C C . PHE A 1 545 ? 11.363 8.619 -28.686 1.00 87.56 545 PHE A C 1
ATOM 4211 O O . PHE A 1 545 ? 12.334 8.357 -29.390 1.00 87.56 545 PHE A O 1
ATOM 4218 N N . TYR A 1 546 ? 10.318 7.798 -28.581 1.00 86.56 546 TYR A N 1
ATOM 4219 C CA . TYR A 1 546 ? 10.294 6.498 -29.259 1.00 86.56 546 TYR A CA 1
ATOM 4220 C C . TYR A 1 546 ? 10.063 6.593 -30.775 1.00 86.56 546 TYR A C 1
ATOM 4222 O O . TYR A 1 546 ? 10.488 5.705 -31.503 1.00 86.56 546 TYR A O 1
ATOM 4230 N N . GLU A 1 547 ? 9.456 7.674 -31.270 1.00 82.94 547 GLU A N 1
ATOM 4231 C CA . GLU A 1 547 ? 9.343 7.970 -32.707 1.00 82.94 547 GLU A CA 1
ATOM 4232 C C . GLU A 1 547 ? 10.654 8.533 -33.299 1.00 82.94 547 GLU A C 1
ATOM 4234 O O . GLU A 1 547 ? 10.741 8.759 -34.504 1.00 82.94 547 GLU A O 1
ATOM 4239 N N . GLY A 1 548 ? 11.686 8.762 -32.474 1.00 72.81 548 GLY A N 1
ATOM 4240 C CA . GLY A 1 548 ? 13.013 9.183 -32.929 1.00 72.81 548 GLY A CA 1
ATOM 4241 C C . GLY A 1 548 ? 13.124 10.660 -33.318 1.00 72.81 548 GLY A C 1
ATOM 4242 O O . GLY A 1 548 ? 14.140 11.063 -33.879 1.00 72.81 548 GLY A O 1
ATOM 4243 N N . ARG A 1 549 ? 12.138 11.507 -32.983 1.00 69.62 549 ARG A N 1
ATOM 4244 C CA . ARG A 1 549 ? 12.135 12.943 -33.343 1.00 69.62 549 ARG A CA 1
ATOM 4245 C C . ARG A 1 549 ? 13.231 13.758 -32.643 1.00 69.62 549 ARG A C 1
ATOM 4247 O O . ARG A 1 549 ? 13.540 14.864 -33.077 1.00 69.62 549 ARG A O 1
ATOM 4254 N N . PHE A 1 550 ? 13.821 13.221 -31.573 1.00 58.41 550 PHE A N 1
ATOM 4255 C CA . PHE A 1 550 ? 14.942 13.831 -30.846 1.00 58.41 550 PHE A CA 1
ATOM 4256 C C . PHE A 1 550 ? 16.326 13.341 -31.293 1.00 58.41 550 PHE A C 1
ATOM 4258 O O . PHE A 1 550 ? 17.322 13.866 -30.795 1.00 58.41 550 PHE A O 1
ATOM 4265 N N . ALA A 1 551 ? 16.411 12.351 -32.188 1.00 56.22 551 ALA A N 1
ATOM 4266 C CA . ALA A 1 551 ? 17.691 11.843 -32.665 1.00 56.22 551 ALA A CA 1
ATOM 4267 C C . ALA A 1 551 ? 18.320 12.855 -33.634 1.00 56.22 551 ALA A C 1
ATOM 4269 O O . ALA A 1 551 ? 17.810 13.099 -34.728 1.00 56.22 551 ALA A O 1
ATOM 4270 N N . SER A 1 552 ? 19.430 13.467 -33.224 1.00 46.06 552 SER A N 1
ATOM 4271 C CA . SER A 1 552 ? 20.260 14.293 -34.099 1.00 46.06 552 SER A CA 1
ATOM 4272 C C . SER A 1 552 ? 20.723 13.453 -35.293 1.00 46.06 552 SER A C 1
ATOM 4274 O O . SER A 1 552 ? 21.359 12.417 -35.106 1.00 46.06 552 SER A O 1
ATOM 4276 N N . ILE A 1 553 ? 20.439 13.910 -36.514 1.00 49.06 553 ILE A N 1
ATOM 4277 C CA . ILE A 1 553 ? 20.955 13.344 -37.773 1.00 49.06 553 ILE A CA 1
ATOM 4278 C C . ILE A 1 553 ? 22.416 13.795 -37.944 1.00 49.06 553 ILE A C 1
ATOM 4280 O O . ILE A 1 553 ? 22.754 14.547 -38.853 1.00 49.06 553 ILE A O 1
ATOM 4284 N N . SER A 1 554 ? 23.282 13.427 -37.007 1.00 43.03 554 SER A N 1
ATOM 4285 C CA . SER A 1 554 ? 24.728 13.503 -37.200 1.00 43.03 554 SER A CA 1
ATOM 4286 C C . SER A 1 554 ? 25.228 12.076 -37.382 1.00 43.03 554 SER A C 1
ATOM 4288 O O . SER A 1 554 ? 25.412 11.338 -36.413 1.00 43.03 554 SER A O 1
ATOM 4290 N N . GLU A 1 555 ? 25.355 11.687 -38.650 1.00 46.91 555 GLU A N 1
ATOM 4291 C CA . GLU A 1 555 ? 26.195 10.580 -39.099 1.00 46.91 555 GLU A CA 1
ATOM 4292 C C . GLU A 1 555 ? 27.643 10.966 -38.791 1.00 46.91 555 GLU A C 1
ATOM 4294 O O . GLU A 1 555 ? 28.215 11.745 -39.536 1.00 46.91 555 GLU A O 1
ATOM 4299 N N . ASP A 1 556 ? 28.150 10.565 -37.625 1.00 42.75 556 ASP A N 1
ATOM 4300 C CA . ASP A 1 556 ? 29.570 10.346 -37.300 1.00 42.75 556 ASP A CA 1
ATOM 4301 C C . ASP A 1 556 ? 29.684 10.205 -35.773 1.00 42.75 556 ASP A C 1
ATOM 4303 O O . ASP A 1 556 ? 29.598 11.186 -35.039 1.00 42.75 556 ASP A O 1
ATOM 4307 N N . ASP A 1 557 ? 29.731 8.957 -35.294 1.00 39.56 557 ASP A N 1
ATOM 4308 C CA . ASP A 1 557 ? 30.642 8.483 -34.238 1.00 39.56 557 ASP A CA 1
ATOM 4309 C C . ASP A 1 557 ? 30.182 7.123 -33.681 1.00 39.56 557 ASP A C 1
ATOM 4311 O O . ASP A 1 557 ? 29.034 6.924 -33.263 1.00 39.56 557 ASP A O 1
ATOM 4315 N N . ASP A 1 558 ? 31.130 6.186 -33.654 1.00 40.03 558 ASP A N 1
ATOM 4316 C CA . ASP A 1 558 ? 31.083 4.856 -33.044 1.00 40.03 558 ASP A CA 1
ATOM 4317 C C . ASP A 1 558 ? 30.780 4.911 -31.526 1.00 40.03 558 ASP A C 1
ATOM 4319 O O . ASP A 1 558 ? 31.647 4.713 -30.676 1.00 40.03 558 ASP A O 1
ATOM 4323 N N . GLN A 1 559 ? 29.525 5.155 -31.144 1.00 44.62 559 GLN A N 1
ATOM 4324 C CA . GLN A 1 559 ? 29.093 5.209 -29.736 1.00 44.62 559 GLN A CA 1
ATOM 4325 C C . GLN A 1 559 ? 28.588 3.870 -29.168 1.00 44.62 559 GLN A C 1
ATOM 4327 O O . GLN A 1 559 ? 28.043 3.839 -28.065 1.00 44.62 559 GLN A O 1
ATOM 4332 N N . GLN A 1 560 ? 28.816 2.735 -29.843 1.00 35.81 560 GLN A N 1
ATOM 4333 C CA . GLN A 1 560 ? 28.687 1.428 -29.169 1.00 35.81 560 GLN A CA 1
ATOM 4334 C C . GLN A 1 560 ? 29.676 1.306 -27.992 1.00 35.81 560 GLN A C 1
ATOM 4336 O O . GLN A 1 560 ? 29.376 0.638 -27.005 1.00 35.81 560 GLN A O 1
ATOM 4341 N N . GLY A 1 561 ? 30.799 2.038 -28.025 1.00 32.53 561 GLY A N 1
ATOM 4342 C CA . GLY A 1 561 ? 31.737 2.121 -26.901 1.00 32.53 561 GLY A CA 1
ATOM 4343 C C . GLY A 1 561 ? 31.231 2.924 -25.692 1.00 32.53 561 GLY A C 1
ATOM 4344 O O . GLY A 1 561 ? 31.711 2.712 -24.580 1.00 32.53 561 GLY A O 1
ATOM 4345 N N . THR A 1 562 ? 30.255 3.824 -25.857 1.00 38.91 562 THR A N 1
ATOM 4346 C CA . THR A 1 562 ? 29.789 4.703 -24.766 1.00 38.91 562 THR A CA 1
ATOM 4347 C C . THR A 1 562 ? 28.730 4.028 -23.888 1.00 38.91 562 THR A C 1
ATOM 4349 O O . THR A 1 562 ? 28.717 4.230 -22.674 1.00 38.91 562 THR A O 1
ATOM 4352 N N . GLU A 1 563 ? 27.884 3.158 -24.455 1.00 40.03 563 GLU A N 1
ATOM 4353 C CA . GLU A 1 563 ? 26.935 2.350 -23.669 1.00 40.03 563 GLU A CA 1
ATOM 4354 C C . GLU A 1 563 ? 27.634 1.298 -22.794 1.00 40.03 563 GLU A C 1
ATOM 4356 O O . GLU A 1 563 ? 27.164 1.008 -21.691 1.00 40.03 563 GLU A O 1
ATOM 4361 N N . GLU A 1 564 ? 28.776 0.759 -23.235 1.00 39.12 564 GLU A N 1
ATOM 4362 C CA . GLU A 1 564 ? 29.616 -0.111 -22.401 1.00 39.12 564 GLU A CA 1
ATOM 4363 C C . GLU A 1 564 ? 30.358 0.670 -21.305 1.00 39.12 564 GLU A C 1
ATOM 4365 O O . GLU A 1 564 ? 30.492 0.166 -20.191 1.00 39.12 564 GLU A O 1
ATOM 4370 N N . GLN A 1 565 ? 30.756 1.922 -21.562 1.00 37.19 565 GLN A N 1
ATOM 4371 C CA . GLN A 1 565 ? 31.392 2.792 -20.560 1.00 37.19 565 GLN A CA 1
ATOM 4372 C C . GLN A 1 565 ? 30.425 3.315 -19.481 1.00 37.19 565 GLN A C 1
ATOM 4374 O O . GLN A 1 565 ? 30.862 3.644 -18.380 1.00 37.19 565 GLN A O 1
ATOM 4379 N N . LEU A 1 566 ? 29.117 3.380 -19.762 1.00 44.78 566 LEU A N 1
ATOM 4380 C CA . LEU A 1 566 ? 28.088 3.862 -18.823 1.00 44.78 566 LEU A CA 1
ATOM 4381 C C . LEU A 1 566 ? 27.492 2.763 -17.926 1.00 44.78 566 LEU A C 1
ATOM 4383 O O . LEU A 1 566 ? 26.744 3.070 -16.989 1.00 44.78 566 LEU A O 1
ATOM 4387 N N . LYS A 1 567 ? 27.799 1.485 -18.182 1.00 49.06 567 LYS A N 1
ATOM 4388 C CA . LYS A 1 567 ? 27.391 0.374 -17.312 1.00 49.06 567 LYS A CA 1
ATOM 4389 C C . LYS A 1 567 ? 28.332 0.297 -16.113 1.00 49.06 567 LYS A C 1
ATOM 4391 O O . LYS A 1 567 ? 29.548 0.238 -16.256 1.00 49.06 567 LYS A O 1
ATOM 4396 N N . MET A 1 568 ? 27.763 0.274 -14.906 1.00 54.16 568 MET A N 1
ATOM 4397 C CA . MET A 1 568 ? 28.553 0.094 -13.686 1.00 54.16 568 MET A CA 1
ATOM 4398 C C . MET A 1 568 ? 29.350 -1.213 -13.754 1.00 54.16 568 MET A C 1
ATOM 4400 O O . MET A 1 568 ? 28.762 -2.283 -13.914 1.00 54.16 568 MET A O 1
ATOM 4404 N N . HIS A 1 569 ? 30.669 -1.144 -13.549 1.00 53.34 569 HIS A N 1
ATOM 4405 C CA . HIS A 1 569 ? 31.485 -2.342 -13.380 1.00 53.34 569 HIS A CA 1
ATOM 4406 C C . HIS A 1 569 ? 31.080 -3.039 -12.070 1.00 53.34 569 HIS A C 1
ATOM 4408 O O . HIS A 1 569 ? 31.195 -2.481 -10.971 1.00 53.34 569 HIS A O 1
ATOM 4414 N N . ARG A 1 570 ? 30.528 -4.247 -12.184 1.00 58.41 570 ARG A N 1
ATOM 4415 C CA . ARG A 1 570 ? 30.192 -5.108 -11.046 1.00 58.41 570 ARG A CA 1
ATOM 4416 C C . ARG A 1 570 ? 31.259 -6.183 -10.944 1.00 58.41 570 ARG A C 1
ATOM 4418 O O . ARG A 1 570 ? 31.584 -6.808 -11.948 1.00 58.41 570 ARG A O 1
ATOM 4425 N N . ALA A 1 571 ? 31.790 -6.376 -9.737 1.00 56.66 571 ALA A N 1
ATOM 4426 C CA . ALA A 1 571 ? 32.804 -7.392 -9.488 1.00 56.66 571 ALA A CA 1
ATOM 4427 C C . ALA A 1 571 ? 32.269 -8.771 -9.896 1.00 56.66 571 ALA A C 1
ATOM 4429 O O . ALA A 1 571 ? 31.152 -9.157 -9.526 1.00 56.66 571 ALA A O 1
ATOM 4430 N N . SER A 1 572 ? 33.061 -9.499 -10.677 1.00 57.00 572 SER A N 1
ATOM 4431 C CA . SER A 1 572 ? 32.678 -10.830 -11.146 1.00 57.00 572 SER A CA 1
ATOM 4432 C C . SER A 1 572 ? 32.706 -11.838 -9.990 1.00 57.00 572 SER A C 1
ATOM 4434 O O . SER A 1 572 ? 33.446 -11.675 -9.018 1.00 57.00 572 SER A O 1
ATOM 4436 N N . ASN A 1 573 ? 31.939 -12.931 -10.090 1.00 54.78 573 ASN A N 1
ATOM 4437 C CA . ASN A 1 573 ? 31.908 -13.967 -9.044 1.00 54.78 573 ASN A CA 1
ATOM 4438 C C . ASN A 1 573 ? 33.307 -14.547 -8.725 1.00 54.78 573 ASN A C 1
ATOM 4440 O O . ASN A 1 573 ? 33.547 -14.970 -7.597 1.00 54.78 573 ASN A O 1
ATOM 4444 N N . ALA A 1 574 ? 34.242 -14.510 -9.684 1.00 55.72 574 ALA A N 1
ATOM 4445 C CA . ALA A 1 574 ? 35.628 -14.956 -9.518 1.00 55.72 574 ALA A CA 1
ATOM 4446 C C . ALA A 1 574 ? 36.526 -13.961 -8.749 1.00 55.72 574 ALA A C 1
ATOM 4448 O O . ALA A 1 574 ? 37.516 -14.361 -8.133 1.00 55.72 574 ALA A O 1
ATOM 4449 N N . GLU A 1 575 ? 36.203 -12.666 -8.776 1.00 60.19 575 GLU A N 1
ATOM 4450 C CA . GLU A 1 575 ? 36.868 -11.645 -7.954 1.00 60.19 575 GLU A CA 1
ATOM 4451 C C . GLU A 1 575 ? 36.337 -11.680 -6.519 1.00 60.19 575 GLU A C 1
ATOM 4453 O O . GLU A 1 575 ? 37.107 -11.592 -5.564 1.00 60.19 575 GLU A O 1
ATOM 4458 N N . LEU A 1 576 ? 35.027 -11.896 -6.370 1.00 59.78 576 LEU A N 1
ATOM 4459 C CA . LEU A 1 576 ? 34.342 -11.967 -5.079 1.00 59.78 576 LEU A CA 1
ATOM 4460 C C . LEU A 1 576 ? 34.703 -13.217 -4.266 1.00 59.78 576 LEU A C 1
ATOM 4462 O O . LEU A 1 576 ? 34.673 -13.174 -3.041 1.00 59.78 576 LEU A O 1
ATOM 4466 N N . SER A 1 577 ? 35.081 -14.324 -4.911 1.00 59.31 577 SER A N 1
ATOM 4467 C CA . SER A 1 577 ? 35.518 -15.541 -4.211 1.00 59.31 577 SER A CA 1
ATOM 4468 C C . SER A 1 577 ? 36.883 -15.410 -3.524 1.00 59.31 577 SER A C 1
ATOM 4470 O O . SER A 1 577 ? 37.242 -16.282 -2.738 1.00 59.31 577 SER A O 1
ATOM 4472 N N . LYS A 1 578 ? 37.660 -14.362 -3.837 1.00 58.88 578 LYS A N 1
ATOM 4473 C CA . LYS A 1 578 ? 38.979 -14.093 -3.235 1.00 58.88 578 LYS A CA 1
ATOM 4474 C C . LYS A 1 578 ? 38.921 -13.115 -2.055 1.00 58.88 578 LYS A C 1
ATOM 4476 O O . LYS A 1 578 ? 39.947 -12.894 -1.416 1.00 58.88 578 LYS A O 1
ATOM 4481 N N . ALA A 1 579 ? 37.765 -12.505 -1.800 1.00 61.47 579 ALA A N 1
ATOM 4482 C CA . ALA A 1 579 ? 37.578 -11.548 -0.717 1.00 61.47 579 ALA A CA 1
ATOM 4483 C C . ALA A 1 579 ? 37.241 -12.257 0.612 1.00 61.47 579 ALA A C 1
ATOM 4485 O O . ALA A 1 579 ? 36.793 -13.403 0.605 1.00 61.47 579 ALA A O 1
ATOM 4486 N N . SER A 1 580 ? 37.510 -11.595 1.744 1.00 63.88 580 SER A N 1
ATOM 4487 C CA . SER A 1 580 ? 37.315 -12.139 3.097 1.00 63.88 580 SER A CA 1
ATOM 4488 C C . SER A 1 580 ? 36.434 -11.221 3.946 1.00 63.88 580 SER A C 1
ATOM 4490 O O . SER A 1 580 ? 36.729 -10.026 4.071 1.00 63.88 580 SER A O 1
ATOM 4492 N N . LEU A 1 581 ? 35.412 -11.804 4.586 1.00 61.50 581 LEU A N 1
ATOM 4493 C CA . LEU A 1 581 ? 34.380 -11.132 5.393 1.00 61.50 581 LEU A CA 1
ATOM 4494 C C . LEU A 1 581 ? 34.934 -10.169 6.456 1.00 61.50 581 LEU A C 1
ATOM 4496 O O . LEU A 1 581 ? 34.357 -9.110 6.689 1.00 61.50 581 LEU A O 1
ATOM 4500 N N . GLN A 1 582 ? 36.066 -10.500 7.082 1.00 58.34 582 GLN A N 1
ATOM 4501 C CA . GLN A 1 582 ? 36.634 -9.716 8.190 1.00 58.34 582 GLN A CA 1
ATOM 4502 C C . GLN A 1 582 ? 37.283 -8.395 7.742 1.00 58.34 582 GLN A C 1
ATOM 4504 O O . GLN A 1 582 ? 37.446 -7.480 8.546 1.00 58.34 582 GLN A O 1
ATOM 4509 N N . SER A 1 583 ? 37.656 -8.289 6.463 1.00 53.84 583 SER A N 1
ATOM 4510 C CA . SER A 1 583 ? 38.342 -7.118 5.887 1.00 53.84 583 SER A CA 1
ATOM 4511 C C . SER A 1 583 ? 37.429 -6.227 5.040 1.00 53.84 583 SER A C 1
ATOM 4513 O O . SER A 1 583 ? 37.845 -5.167 4.571 1.00 53.84 583 SER A O 1
ATOM 4515 N N . GLU A 1 584 ? 36.187 -6.655 4.819 1.00 60.38 584 GLU A N 1
ATOM 4516 C CA . GLU A 1 584 ? 35.256 -5.974 3.930 1.00 60.38 584 GLU A CA 1
ATOM 4517 C C . GLU A 1 584 ? 34.592 -4.782 4.620 1.00 60.38 584 GLU A C 1
ATOM 4519 O O . GLU A 1 584 ? 33.822 -4.925 5.567 1.00 60.38 584 GLU A O 1
ATOM 4524 N N . VAL A 1 585 ? 34.848 -3.586 4.088 1.00 56.53 585 VAL A N 1
ATOM 4525 C CA . VAL A 1 585 ? 34.068 -2.387 4.401 1.00 56.53 585 VAL A CA 1
ATOM 4526 C C . VAL A 1 585 ? 33.119 -2.133 3.236 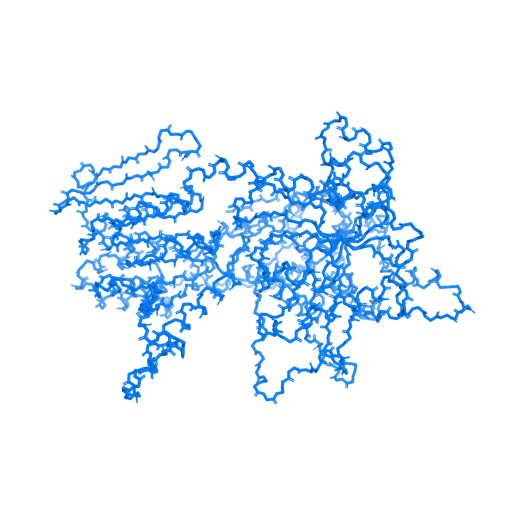1.00 56.53 585 VAL A C 1
ATOM 4528 O O . VAL A 1 585 ? 33.540 -1.925 2.094 1.00 56.53 585 VAL A O 1
ATOM 4531 N N . ILE A 1 586 ? 31.820 -2.185 3.517 1.00 60.94 586 ILE A N 1
ATOM 4532 C CA . ILE A 1 586 ? 30.774 -1.898 2.540 1.00 60.94 586 ILE A CA 1
ATOM 4533 C C . ILE A 1 586 ? 30.366 -0.438 2.718 1.00 60.94 586 ILE A C 1
ATOM 4535 O O . ILE A 1 586 ? 29.589 -0.101 3.606 1.00 60.94 586 ILE A O 1
ATOM 4539 N N . THR A 1 587 ? 30.914 0.438 1.881 1.00 59.72 587 THR A N 1
ATOM 4540 C CA . THR A 1 587 ? 30.515 1.846 1.807 1.00 59.72 587 THR A CA 1
ATOM 4541 C C . THR A 1 587 ? 29.726 2.120 0.534 1.00 59.72 587 THR A C 1
ATOM 4543 O O . THR A 1 587 ? 29.835 1.404 -0.465 1.00 59.72 587 THR A O 1
ATOM 4546 N N . VAL A 1 588 ? 28.928 3.189 0.568 1.00 60.50 588 VAL A N 1
ATOM 4547 C CA . VAL A 1 588 ? 28.356 3.774 -0.649 1.00 60.50 588 VAL A CA 1
ATOM 4548 C C . VAL A 1 588 ? 29.512 4.124 -1.592 1.00 60.50 588 VAL A C 1
ATOM 4550 O O . VAL A 1 588 ? 30.515 4.683 -1.149 1.00 60.50 588 VAL A O 1
ATOM 4553 N N . ARG A 1 589 ? 29.389 3.756 -2.872 1.00 63.00 589 ARG A N 1
ATOM 4554 C CA . ARG A 1 589 ? 30.439 3.981 -3.878 1.00 63.00 589 ARG A CA 1
ATOM 4555 C C . ARG A 1 589 ? 30.652 5.479 -4.122 1.00 63.00 589 ARG A C 1
ATOM 4557 O O . ARG A 1 589 ? 29.707 6.264 -4.030 1.00 63.00 589 ARG A O 1
ATOM 4564 N N . ASP A 1 590 ? 31.881 5.860 -4.466 1.00 56.28 590 ASP A N 1
ATOM 4565 C CA . ASP A 1 590 ? 32.240 7.256 -4.727 1.00 56.28 590 ASP A CA 1
ATOM 4566 C C . ASP A 1 590 ? 31.492 7.837 -5.935 1.00 56.28 590 ASP A C 1
ATOM 4568 O O . ASP A 1 590 ? 31.310 7.186 -6.966 1.00 56.28 590 ASP A O 1
ATOM 4572 N N . GLN A 1 591 ? 31.091 9.108 -5.818 1.00 60.69 591 GLN A N 1
ATOM 4573 C CA . GLN A 1 591 ? 30.304 9.828 -6.829 1.00 60.69 591 GLN A CA 1
ATOM 4574 C C . GLN A 1 591 ? 31.005 9.931 -8.191 1.00 60.69 591 GLN A C 1
ATOM 4576 O O . GLN A 1 591 ? 30.329 10.015 -9.209 1.00 60.69 591 GLN A O 1
ATOM 4581 N N . SER A 1 592 ? 32.339 9.896 -8.225 1.00 58.19 592 SER A N 1
ATOM 4582 C CA . SER A 1 592 ? 33.138 9.999 -9.454 1.00 58.19 592 SER A CA 1
ATOM 4583 C C . SER A 1 592 ? 33.109 8.741 -10.324 1.00 58.19 592 SER A C 1
ATOM 4585 O O . SER A 1 592 ? 33.389 8.824 -11.515 1.00 58.19 592 SER A O 1
ATOM 4587 N N . GLN A 1 593 ? 32.777 7.583 -9.746 1.00 64.88 593 GLN A N 1
ATOM 4588 C CA . GLN A 1 593 ? 32.690 6.305 -10.461 1.00 64.88 593 GLN A CA 1
ATOM 4589 C C . GLN A 1 593 ? 31.253 5.957 -10.869 1.00 64.88 593 GLN A C 1
ATOM 4591 O O . GLN A 1 593 ? 31.027 4.965 -11.562 1.00 64.88 593 GLN A O 1
ATOM 4596 N N . MET A 1 594 ? 30.270 6.735 -10.409 1.00 67.75 594 MET A N 1
ATOM 4597 C CA . MET A 1 594 ? 28.864 6.497 -10.703 1.00 67.75 594 MET A CA 1
ATOM 4598 C C . MET A 1 594 ? 28.432 7.293 -11.939 1.00 67.75 594 MET A C 1
ATOM 4600 O O . MET A 1 594 ? 28.768 8.473 -12.050 1.00 67.75 594 MET A O 1
ATOM 4604 N N . PRO A 1 595 ? 27.637 6.695 -12.845 1.00 77.88 595 PRO A N 1
ATOM 4605 C CA . PRO A 1 595 ? 26.990 7.470 -13.891 1.00 77.88 595 PRO A CA 1
ATOM 4606 C C . PRO A 1 595 ? 26.041 8.518 -13.274 1.00 77.88 595 PRO A C 1
ATOM 4608 O O . PRO A 1 595 ? 25.650 8.408 -12.106 1.00 77.88 595 PRO A O 1
ATOM 4611 N N . PRO A 1 596 ? 25.646 9.555 -14.026 1.00 83.00 596 PRO A N 1
ATOM 4612 C CA . PRO A 1 596 ? 24.698 10.541 -13.523 1.00 83.00 596 PRO A CA 1
ATOM 4613 C C . PRO A 1 596 ? 23.329 9.901 -13.222 1.00 83.00 596 PRO A C 1
ATOM 4615 O O . PRO A 1 596 ? 22.914 8.925 -13.852 1.00 83.00 596 PRO A O 1
ATOM 4618 N N . LEU A 1 597 ? 22.609 10.456 -12.237 1.00 83.44 597 LEU A N 1
ATOM 4619 C CA . LEU A 1 597 ? 21.257 10.004 -11.862 1.00 83.44 597 LEU A CA 1
ATOM 4620 C C . LEU A 1 597 ? 20.242 10.219 -12.994 1.00 83.44 597 LEU A C 1
ATOM 4622 O O . LEU A 1 597 ? 19.339 9.405 -13.196 1.00 83.44 597 LEU A O 1
ATOM 4626 N N . PHE A 1 598 ? 20.419 11.310 -13.735 1.00 85.69 598 PHE A N 1
ATOM 4627 C CA . PHE A 1 598 ? 19.571 11.708 -14.846 1.00 85.69 598 PHE A CA 1
ATOM 4628 C C . PHE A 1 598 ? 20.370 11.670 -16.143 1.00 85.69 598 PHE A C 1
ATOM 4630 O O . PHE A 1 598 ? 21.494 12.164 -16.188 1.00 85.69 598 PHE A O 1
ATOM 4637 N N . ALA A 1 599 ? 19.762 11.122 -17.188 1.00 83.75 599 ALA A N 1
ATOM 4638 C CA . ALA A 1 599 ? 20.237 11.237 -18.558 1.00 83.75 599 ALA A CA 1
ATOM 4639 C C . ALA A 1 599 ? 19.223 12.058 -19.361 1.00 83.75 599 ALA A C 1
ATOM 4641 O O . ALA A 1 599 ? 18.004 11.857 -19.237 1.00 83.75 599 ALA A O 1
ATOM 4642 N N . LYS A 1 600 ? 19.715 12.986 -20.187 1.00 82.38 600 LYS A N 1
ATOM 4643 C CA . LYS A 1 600 ? 18.842 13.747 -21.086 1.00 82.38 600 LYS A CA 1
ATOM 4644 C C . LYS A 1 600 ? 18.316 12.811 -22.169 1.00 82.38 600 LYS A C 1
ATOM 4646 O O . LYS A 1 600 ? 19.050 11.980 -22.694 1.00 82.38 600 LYS A O 1
ATOM 4651 N N . LEU A 1 601 ? 17.048 12.974 -22.553 1.00 79.12 601 LEU A N 1
ATOM 4652 C CA . LEU A 1 601 ? 16.436 12.141 -23.600 1.00 79.12 601 LEU A CA 1
ATOM 4653 C C . LEU A 1 601 ? 17.168 12.241 -24.943 1.00 79.12 601 LEU A C 1
ATOM 4655 O O . LEU A 1 601 ? 17.155 11.289 -25.707 1.00 79.12 601 LEU A O 1
ATOM 4659 N N . ARG A 1 602 ? 17.833 13.369 -25.213 1.00 75.31 602 ARG A N 1
ATOM 4660 C CA . ARG A 1 602 ? 18.615 13.581 -26.441 1.00 75.31 602 ARG A CA 1
ATOM 4661 C C . ARG A 1 602 ? 19.899 12.751 -26.498 1.00 75.31 602 ARG A C 1
ATOM 4663 O O . ARG A 1 602 ? 20.395 12.484 -27.581 1.00 75.31 602 ARG A O 1
ATOM 4670 N N . GLU A 1 603 ? 20.442 12.373 -25.345 1.00 76.75 603 GLU A N 1
ATOM 4671 C CA . GLU A 1 603 ? 21.708 11.634 -25.239 1.00 76.75 603 GLU A CA 1
ATOM 4672 C C . GLU A 1 603 ? 21.492 10.118 -25.324 1.00 76.75 603 GLU A C 1
ATOM 4674 O O . GLU A 1 603 ? 22.439 9.366 -25.533 1.00 76.75 603 GLU A O 1
ATOM 4679 N N . LYS A 1 604 ? 20.247 9.655 -25.165 1.00 76.06 604 LYS A N 1
ATOM 4680 C CA . LYS A 1 604 ? 19.903 8.235 -25.168 1.00 76.06 604 LYS A CA 1
ATOM 4681 C C . LYS A 1 604 ? 19.264 7.848 -26.497 1.00 76.06 604 LYS A C 1
ATOM 4683 O O . LYS A 1 604 ? 18.273 8.448 -26.901 1.00 76.06 604 LYS A O 1
ATOM 4688 N N . ARG A 1 605 ? 19.766 6.793 -27.141 1.00 75.94 605 ARG A N 1
ATOM 4689 C CA . ARG A 1 605 ? 19.098 6.216 -28.314 1.00 75.94 605 ARG A CA 1
ATOM 4690 C C . ARG A 1 605 ? 17.919 5.332 -27.868 1.00 75.94 605 ARG A C 1
ATOM 4692 O O . ARG A 1 605 ? 18.095 4.505 -26.969 1.00 75.94 605 ARG A O 1
ATOM 4699 N N . PRO A 1 606 ? 16.707 5.522 -28.419 1.00 78.31 606 PRO A N 1
ATOM 4700 C CA . PRO A 1 606 ? 15.576 4.640 -28.149 1.00 78.31 606 PRO A CA 1
ATOM 4701 C C . PRO A 1 606 ? 15.765 3.286 -28.849 1.00 78.31 606 PRO A C 1
ATOM 4703 O O . PRO A 1 606 ? 16.379 3.204 -29.912 1.00 78.31 606 PRO A O 1
ATOM 4706 N N . GLU A 1 607 ? 15.201 2.223 -28.272 1.00 78.62 607 GLU A N 1
ATOM 4707 C CA . GLU A 1 607 ? 15.020 0.963 -29.000 1.00 78.62 607 GLU A CA 1
ATOM 4708 C C . GLU A 1 607 ? 13.918 1.120 -30.053 1.00 78.62 607 GLU A C 1
ATOM 4710 O O . GLU A 1 607 ? 12.982 1.901 -29.868 1.00 78.62 607 GLU A O 1
ATOM 4715 N N . THR A 1 608 ? 14.008 0.361 -31.147 1.00 81.00 608 THR A N 1
ATOM 4716 C CA . THR A 1 608 ? 12.962 0.341 -32.172 1.00 81.00 608 THR A CA 1
ATOM 4717 C C . THR A 1 608 ? 11.704 -0.343 -31.632 1.00 81.00 608 THR A C 1
ATOM 4719 O O . THR A 1 608 ? 11.731 -1.493 -31.175 1.00 81.00 608 THR A O 1
ATOM 4722 N N . LEU A 1 609 ? 10.596 0.398 -31.658 1.00 85.38 609 LEU A N 1
ATOM 4723 C CA . LEU A 1 609 ? 9.299 -0.022 -31.141 1.00 85.38 609 LEU A CA 1
ATOM 4724 C C . LEU A 1 609 ? 8.213 0.166 -32.200 1.00 85.38 609 LEU A C 1
ATOM 4726 O O . LEU A 1 609 ? 8.125 1.218 -32.831 1.00 85.38 609 LEU A O 1
ATOM 4730 N N . ASP A 1 610 ? 7.336 -0.825 -32.307 1.00 86.88 610 ASP A N 1
ATOM 4731 C CA . ASP A 1 610 ? 6.223 -0.852 -33.257 1.00 86.88 610 ASP A CA 1
ATOM 4732 C C . ASP A 1 610 ? 4.945 -0.273 -32.633 1.00 86.88 610 ASP A C 1
ATOM 4734 O O . ASP A 1 610 ? 4.144 0.392 -33.299 1.00 86.88 610 ASP A O 1
ATOM 4738 N N . TYR A 1 611 ? 4.742 -0.497 -31.330 1.00 89.50 611 TYR A N 1
ATOM 4739 C CA . TYR A 1 611 ? 3.557 -0.027 -30.615 1.00 89.50 611 TYR A CA 1
ATOM 4740 C C . TYR A 1 611 ? 3.834 0.419 -29.178 1.00 89.50 611 TYR A C 1
ATOM 4742 O O . TYR A 1 611 ? 4.733 -0.066 -28.491 1.00 89.50 611 TYR A O 1
ATOM 4750 N N . LEU A 1 612 ? 2.972 1.313 -28.696 1.00 91.50 612 LEU A N 1
ATOM 4751 C CA . LEU A 1 612 ? 2.851 1.698 -27.298 1.00 91.50 612 LEU A CA 1
ATOM 4752 C C . LEU A 1 612 ? 1.493 1.227 -26.766 1.00 91.50 612 LEU A C 1
ATOM 4754 O O . LEU A 1 612 ? 0.443 1.538 -27.328 1.00 91.50 612 LEU A O 1
ATOM 4758 N N . GLY A 1 613 ? 1.498 0.472 -25.677 1.00 92.56 613 GLY A N 1
ATOM 4759 C CA . GLY A 1 613 ? 0.310 -0.100 -25.061 1.00 92.56 613 GLY A CA 1
ATOM 4760 C C . GLY A 1 613 ? 0.115 0.344 -23.619 1.00 92.56 613 GLY A C 1
ATOM 4761 O O . GLY A 1 613 ? 1.063 0.685 -22.914 1.00 92.56 613 GLY A O 1
ATOM 4762 N N . VAL A 1 614 ? -1.131 0.325 -23.160 1.00 93.56 614 VAL A N 1
ATOM 4763 C CA . VAL A 1 614 ? -1.516 0.623 -21.775 1.00 93.56 614 VAL A CA 1
ATOM 4764 C C . VAL A 1 614 ? -2.480 -0.443 -21.273 1.00 93.56 614 VAL A C 1
ATOM 4766 O O . VAL A 1 614 ? -3.305 -0.949 -22.030 1.00 93.56 614 VAL A O 1
ATOM 4769 N N . SER A 1 615 ? -2.406 -0.762 -19.982 1.00 91.25 615 SER A N 1
ATOM 4770 C CA . SER A 1 615 ? -3.350 -1.657 -19.305 1.00 91.25 615 SER A CA 1
ATOM 4771 C C . SER A 1 615 ? -3.799 -1.014 -17.999 1.00 91.25 615 SER A C 1
ATOM 4773 O O . SER A 1 615 ? -2.974 -0.771 -17.120 1.00 91.25 615 SER A O 1
ATOM 4775 N N . TYR A 1 616 ? -5.095 -0.743 -17.849 1.00 91.06 616 TYR A N 1
ATOM 4776 C CA . TYR A 1 616 ? -5.628 -0.042 -16.676 1.00 91.06 616 TYR A CA 1
ATOM 4777 C C . TYR A 1 616 ? -7.067 -0.465 -16.342 1.00 91.06 616 TYR A C 1
ATOM 4779 O O . TYR A 1 616 ? -7.755 -1.078 -17.157 1.00 91.06 616 TYR A O 1
ATOM 4787 N N . GLY A 1 617 ? -7.526 -0.161 -15.124 1.00 89.31 617 GLY A N 1
ATOM 4788 C CA . GLY A 1 617 ? -8.930 -0.320 -14.728 1.00 89.31 617 GLY A CA 1
ATOM 4789 C C . GLY A 1 617 ? -9.804 0.754 -15.378 1.00 89.31 617 GLY A C 1
ATOM 4790 O O . GLY A 1 617 ? -9.525 1.947 -15.258 1.00 89.31 617 GLY A O 1
ATOM 4791 N N . LEU A 1 618 ? -10.832 0.343 -16.121 1.00 89.81 618 LEU A N 1
ATOM 4792 C CA . LEU A 1 618 ? -11.652 1.236 -16.931 1.00 89.81 618 LEU A CA 1
ATOM 4793 C C . LEU A 1 618 ? -12.446 2.203 -16.044 1.00 89.81 618 LEU A C 1
ATOM 4795 O O . LEU A 1 618 ? -13.450 1.837 -15.437 1.00 89.81 618 LEU A O 1
ATOM 4799 N N . THR A 1 619 ? -12.035 3.470 -16.056 1.00 86.56 619 THR A N 1
ATOM 4800 C CA . THR A 1 619 ? -12.786 4.594 -15.487 1.00 86.56 619 THR A CA 1
ATOM 4801 C C . THR A 1 619 ? -13.033 5.660 -16.557 1.00 86.56 619 THR A C 1
ATOM 4803 O O . THR A 1 619 ? -12.212 5.820 -17.466 1.00 86.56 619 THR A O 1
ATOM 4806 N N . PRO A 1 620 ? -14.132 6.436 -16.480 1.00 87.56 620 PRO A N 1
ATOM 4807 C CA . PRO A 1 620 ? -14.418 7.480 -17.467 1.00 87.56 620 PRO A CA 1
ATOM 4808 C C . PRO A 1 620 ? -13.322 8.550 -17.573 1.00 87.56 620 PRO A C 1
ATOM 4810 O O . PRO A 1 620 ? -13.100 9.096 -18.652 1.00 87.56 620 PRO A O 1
ATOM 4813 N N . GLU A 1 621 ? -12.643 8.859 -16.466 1.00 85.88 621 GLU A N 1
ATOM 4814 C CA . GLU A 1 621 ? -11.556 9.843 -16.418 1.00 85.88 621 GLU A CA 1
ATOM 4815 C C . GLU A 1 621 ? -10.324 9.346 -17.180 1.00 85.88 621 GLU A C 1
ATOM 4817 O O . GLU A 1 621 ? -9.860 10.024 -18.099 1.00 85.88 621 GLU A O 1
ATOM 4822 N N . LEU A 1 622 ? -9.855 8.131 -16.869 1.00 88.38 622 LEU A N 1
ATOM 4823 C CA . LEU A 1 622 ? -8.706 7.529 -17.547 1.00 88.38 622 LEU A CA 1
ATOM 4824 C C . LEU A 1 622 ? -9.008 7.236 -19.019 1.00 88.38 622 LEU A C 1
ATOM 4826 O O . LEU A 1 622 ? -8.177 7.506 -19.879 1.00 88.38 622 LEU A O 1
ATOM 4830 N N . HIS A 1 623 ? -10.215 6.770 -19.345 1.00 90.62 623 HIS A N 1
ATOM 4831 C CA . HIS A 1 623 ? -10.591 6.519 -20.736 1.00 90.62 623 HIS A CA 1
ATOM 4832 C C . HIS A 1 623 ? -10.567 7.800 -21.585 1.00 90.62 623 HIS A C 1
ATOM 4834 O O . HIS A 1 623 ? -10.056 7.796 -22.704 1.00 90.62 623 HIS A O 1
ATOM 4840 N N . ARG A 1 624 ? -11.060 8.931 -21.053 1.00 90.44 624 ARG A N 1
ATOM 4841 C CA . ARG A 1 624 ? -10.952 10.231 -21.742 1.00 90.44 624 ARG A CA 1
ATOM 4842 C C . ARG A 1 624 ? -9.502 10.685 -21.882 1.00 90.44 624 ARG A C 1
ATOM 4844 O O . ARG A 1 624 ? -9.168 11.255 -22.915 1.00 90.44 624 ARG A O 1
ATOM 4851 N N . PHE A 1 625 ? -8.671 10.450 -20.868 1.00 90.69 625 PHE A N 1
ATOM 4852 C CA . PHE A 1 625 ? -7.244 10.766 -20.905 1.00 90.69 625 PHE A CA 1
ATOM 4853 C C . PHE A 1 625 ? -6.538 10.016 -22.045 1.00 90.69 625 PHE A C 1
ATOM 4855 O O . PHE A 1 625 ? -5.986 10.653 -22.938 1.00 90.69 625 PHE A O 1
ATOM 4862 N N . TRP A 1 626 ? -6.669 8.689 -22.104 1.00 91.25 626 TRP A N 1
ATOM 4863 C CA . TRP A 1 626 ? -6.036 7.879 -23.151 1.00 91.25 626 TRP A CA 1
ATOM 4864 C C . TRP A 1 626 ? -6.596 8.153 -24.549 1.00 91.25 626 TRP A C 1
ATOM 4866 O O . TRP A 1 626 ? -5.841 8.190 -25.521 1.00 91.25 626 TRP A O 1
ATOM 4876 N N . LYS A 1 627 ? -7.900 8.436 -24.658 1.00 88.62 627 LYS A N 1
ATOM 4877 C CA . LYS A 1 627 ? -8.521 8.828 -25.930 1.00 88.62 627 LYS A CA 1
ATOM 4878 C C . LYS A 1 627 ? -7.983 10.163 -26.458 1.00 88.62 627 LYS A C 1
ATOM 4880 O O . LYS A 1 627 ? -7.819 10.305 -27.664 1.00 88.62 627 LYS A O 1
ATOM 4885 N N . ARG A 1 628 ? -7.681 11.132 -25.581 1.00 88.31 628 ARG A N 1
ATOM 4886 C CA . ARG A 1 628 ? -7.025 12.396 -25.976 1.00 88.31 628 ARG A CA 1
ATOM 4887 C C . ARG A 1 628 ? -5.605 12.165 -26.491 1.00 88.31 628 ARG A C 1
ATOM 4889 O O . ARG A 1 628 ? -5.192 12.839 -27.422 1.00 88.31 628 ARG A O 1
ATOM 4896 N N . SER A 1 629 ? -4.901 11.178 -25.942 1.00 85.12 629 SER A N 1
ATOM 4897 C CA . SER A 1 629 ? -3.563 10.768 -26.388 1.00 85.12 629 SER A CA 1
ATOM 4898 C C . SER A 1 629 ? -3.568 9.812 -27.595 1.00 85.12 629 SER A C 1
ATOM 4900 O O . SER A 1 629 ? -2.536 9.223 -27.914 1.00 85.12 629 SER A O 1
ATOM 4902 N N . SER A 1 630 ? -4.704 9.670 -28.289 1.00 86.69 630 SER A N 1
ATOM 4903 C CA . SER A 1 630 ? -4.866 8.849 -29.502 1.00 86.69 630 SER A CA 1
ATOM 4904 C C . SER A 1 630 ? -4.593 7.347 -29.319 1.00 86.69 630 SER A C 1
ATOM 4906 O O . SER A 1 630 ? -4.137 6.684 -30.247 1.00 86.69 630 SER A O 1
ATOM 4908 N N . PHE A 1 631 ? -4.877 6.789 -28.138 1.00 89.75 631 PHE A N 1
ATOM 4909 C CA . PHE A 1 631 ? -4.886 5.335 -27.939 1.00 89.75 631 PHE A CA 1
ATOM 4910 C C . PHE A 1 631 ? -6.226 4.731 -28.360 1.00 89.75 631 PHE A C 1
ATOM 4912 O O . PHE A 1 631 ? -7.289 5.293 -28.073 1.00 89.75 631 PHE A O 1
ATOM 4919 N N . ALA A 1 632 ? -6.175 3.555 -28.980 1.00 88.50 632 ALA A N 1
ATOM 4920 C CA . ALA A 1 632 ? -7.347 2.803 -29.403 1.00 88.50 632 ALA A CA 1
ATOM 4921 C C . ALA A 1 632 ? -7.555 1.584 -28.484 1.00 88.50 632 ALA A C 1
ATOM 4923 O O . ALA A 1 632 ? -6.587 0.878 -28.191 1.00 88.50 632 ALA A O 1
ATOM 4924 N N . PRO A 1 633 ? -8.773 1.333 -27.970 1.00 89.75 633 PRO A N 1
ATOM 4925 C CA . PRO A 1 633 ? -9.036 0.138 -27.174 1.00 89.75 633 PRO A CA 1
ATOM 4926 C C . PRO A 1 633 ? -8.897 -1.108 -28.052 1.00 89.75 633 PRO A C 1
ATOM 4928 O O . PRO A 1 633 ? -9.283 -1.067 -29.211 1.00 89.75 633 PRO A O 1
ATOM 4931 N N . VAL A 1 634 ? -8.316 -2.179 -27.508 1.00 87.38 634 VAL A N 1
ATOM 4932 C CA . VAL A 1 634 ? -8.137 -3.467 -28.214 1.00 87.38 634 VAL A CA 1
ATOM 4933 C C . VAL A 1 634 ? -8.780 -4.622 -27.450 1.00 87.38 634 VAL A C 1
ATOM 4935 O O . VAL A 1 634 ? -9.255 -5.591 -28.040 1.00 87.38 634 VAL A O 1
ATOM 4938 N N . TYR A 1 635 ? -8.813 -4.540 -26.119 1.00 88.38 635 TYR A N 1
ATOM 4939 C CA . TYR A 1 635 ? -9.411 -5.584 -25.301 1.00 88.38 635 TYR A CA 1
ATOM 4940 C C . TYR A 1 635 ? -10.002 -5.030 -24.008 1.00 88.38 635 TYR A C 1
ATOM 4942 O O . TYR A 1 635 ? -9.361 -4.254 -23.299 1.00 88.38 635 TYR A O 1
ATOM 4950 N N . LEU A 1 636 ? -11.197 -5.505 -23.654 1.00 89.75 636 LEU A N 1
ATOM 4951 C CA . LEU A 1 636 ? -11.847 -5.239 -22.375 1.00 89.75 636 LEU A CA 1
ATOM 4952 C C . LEU A 1 636 ? -12.194 -6.557 -21.678 1.00 89.75 636 LEU A C 1
ATOM 4954 O O . LEU A 1 636 ? -12.940 -7.389 -22.195 1.00 89.75 636 LEU A O 1
ATOM 4958 N N . ARG A 1 637 ? -11.685 -6.738 -20.459 1.00 87.38 637 ARG A N 1
ATOM 4959 C CA . ARG A 1 637 ? -11.970 -7.923 -19.648 1.00 87.38 637 ARG A CA 1
ATOM 4960 C C . ARG A 1 637 ? -13.400 -7.873 -19.100 1.00 87.38 637 ARG A C 1
ATOM 4962 O O . ARG A 1 637 ? -13.745 -6.978 -18.334 1.00 87.38 637 ARG A O 1
ATOM 4969 N N . GLN A 1 638 ? -14.205 -8.891 -19.401 1.00 85.31 638 GLN A N 1
ATOM 4970 C CA . GLN A 1 638 ? -15.599 -8.974 -18.936 1.00 85.31 638 GLN A CA 1
ATOM 4971 C C . GLN A 1 638 ? -15.735 -9.185 -17.425 1.00 85.31 638 GLN A C 1
ATOM 4973 O O . GLN A 1 638 ? -16.654 -8.662 -16.806 1.00 85.31 638 GLN A O 1
ATOM 4978 N N . THR A 1 639 ? -14.826 -9.937 -16.806 1.00 86.12 639 THR A N 1
ATOM 4979 C CA . THR A 1 639 ? -14.822 -10.119 -15.351 1.00 86.12 639 THR A CA 1
ATOM 4980 C C . THR A 1 639 ? -14.196 -8.894 -14.694 1.00 86.12 639 THR A C 1
ATOM 4982 O O . THR A 1 639 ? -13.039 -8.572 -14.989 1.00 86.12 639 THR A O 1
ATOM 4985 N N . ALA A 1 640 ? -14.942 -8.231 -13.812 1.00 83.06 640 ALA A N 1
ATOM 4986 C CA . ALA A 1 640 ? -14.403 -7.160 -12.987 1.00 83.06 640 ALA A CA 1
ATOM 4987 C C . ALA A 1 640 ? -13.311 -7.708 -12.059 1.00 83.06 640 ALA A C 1
ATOM 4989 O O . ALA A 1 640 ? -13.330 -8.875 -11.669 1.00 83.06 640 ALA A O 1
ATOM 4990 N N . ASN A 1 641 ? -12.343 -6.863 -11.732 1.00 81.38 641 ASN A N 1
ATOM 4991 C CA . ASN A 1 641 ? -11.364 -7.183 -10.710 1.00 81.38 641 ASN A CA 1
ATOM 4992 C C . ASN A 1 641 ? -12.027 -7.086 -9.329 1.00 81.38 641 ASN A C 1
ATOM 4994 O O . ASN A 1 641 ? -12.607 -6.049 -9.019 1.00 81.38 641 ASN A O 1
ATOM 4998 N N . ASP A 1 642 ? -11.902 -8.108 -8.485 1.00 71.69 642 ASP A N 1
ATOM 4999 C CA . ASP A 1 642 ? -12.537 -8.132 -7.157 1.00 71.69 642 ASP A CA 1
ATOM 5000 C C . ASP A 1 642 ? -12.053 -6.991 -6.249 1.00 71.69 642 ASP A C 1
ATOM 5002 O O . ASP A 1 642 ? -12.798 -6.493 -5.407 1.00 71.69 642 ASP A O 1
ATOM 5006 N N . LEU A 1 643 ? -10.808 -6.544 -6.452 1.00 69.94 643 LEU A N 1
ATOM 5007 C CA . LEU A 1 643 ? -10.170 -5.505 -5.642 1.00 69.94 643 LEU A CA 1
ATOM 5008 C C . LEU A 1 643 ? -10.649 -4.088 -5.977 1.00 69.94 643 LEU A C 1
ATOM 5010 O O . LEU A 1 643 ? -10.861 -3.285 -5.076 1.00 69.94 643 LEU A O 1
ATOM 5014 N N . THR A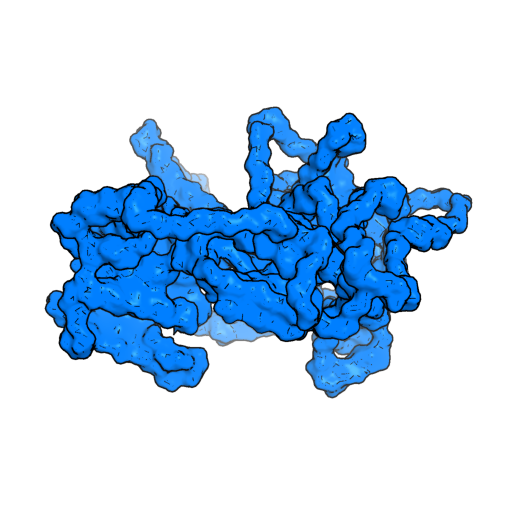 1 644 ? -10.771 -3.750 -7.263 1.00 73.69 644 THR A N 1
ATOM 5015 C CA . THR A 1 644 ? -11.159 -2.394 -7.701 1.00 73.69 644 THR A CA 1
ATOM 5016 C C . THR A 1 644 ? -12.611 -2.312 -8.155 1.00 73.69 644 THR A C 1
ATOM 5018 O O . THR A 1 644 ? -13.150 -1.218 -8.269 1.00 73.69 644 THR A O 1
ATOM 5021 N N . GLY A 1 645 ? -13.269 -3.448 -8.396 1.00 75.31 645 GLY A N 1
ATOM 5022 C CA . GLY A 1 645 ? -14.597 -3.515 -9.004 1.00 75.31 645 GLY A CA 1
ATOM 5023 C C . GLY A 1 645 ? -14.626 -3.043 -10.461 1.00 75.31 645 GLY A C 1
ATOM 5024 O O . GLY A 1 645 ? -15.703 -2.888 -11.029 1.00 75.31 645 GLY A O 1
ATOM 5025 N N . GLU A 1 646 ? -13.461 -2.794 -11.065 1.00 84.12 646 GLU A N 1
ATOM 5026 C CA . GLU A 1 646 ? -13.320 -2.245 -12.413 1.00 84.12 646 GLU A CA 1
ATOM 5027 C C . GLU A 1 646 ? -12.922 -3.333 -13.416 1.00 84.12 646 GLU A C 1
ATOM 5029 O O . GLU A 1 646 ? -12.245 -4.310 -13.083 1.00 84.12 646 GLU A O 1
ATOM 5034 N N . HIS A 1 647 ? -13.308 -3.134 -14.674 1.00 89.38 647 HIS A N 1
ATOM 5035 C CA . HIS A 1 647 ? -12.907 -3.984 -15.792 1.00 89.38 647 HIS A CA 1
ATOM 5036 C C . HIS A 1 647 ? -11.547 -3.540 -16.327 1.00 89.38 647 HIS A C 1
ATOM 5038 O O . HIS A 1 647 ? -11.343 -2.359 -16.591 1.00 89.38 647 HIS A O 1
ATOM 5044 N N . THR A 1 648 ? -10.605 -4.463 -16.510 1.00 89.81 648 THR A N 1
ATOM 5045 C CA . THR A 1 648 ? -9.303 -4.128 -17.105 1.00 89.81 648 THR A CA 1
ATOM 5046 C C . THR A 1 648 ? -9.452 -3.892 -18.607 1.00 89.81 648 THR A C 1
ATOM 5048 O O . THR A 1 648 ? -9.940 -4.773 -19.315 1.00 89.81 648 THR A O 1
ATOM 5051 N N . CYS A 1 649 ? -9.009 -2.731 -19.084 1.00 91.81 649 CYS A N 1
ATOM 5052 C CA . CYS A 1 649 ? -8.963 -2.357 -20.493 1.00 91.81 649 CYS A CA 1
ATOM 5053 C C . CYS A 1 649 ? -7.507 -2.271 -20.964 1.00 91.81 649 CYS A C 1
ATOM 5055 O O . CYS A 1 649 ? -6.663 -1.691 -20.273 1.00 91.81 649 CYS A O 1
ATOM 5057 N N . VAL A 1 650 ? -7.232 -2.834 -22.139 1.00 92.31 650 VAL A N 1
ATOM 5058 C CA . VAL A 1 650 ? -5.966 -2.692 -22.858 1.00 92.31 650 VAL A CA 1
ATOM 5059 C C . VAL A 1 650 ? -6.202 -1.821 -24.082 1.00 92.31 650 VAL A C 1
ATOM 5061 O O . VAL A 1 650 ? -7.079 -2.114 -24.899 1.00 92.31 650 VAL A O 1
ATOM 5064 N N . MET A 1 651 ? -5.422 -0.748 -24.200 1.00 92.88 651 MET A N 1
ATOM 5065 C CA . MET A 1 651 ? -5.441 0.143 -25.359 1.00 92.88 651 MET A CA 1
ATOM 5066 C C . MET A 1 651 ? -4.053 0.191 -25.987 1.00 92.88 651 MET A C 1
ATOM 5068 O O . MET A 1 651 ? -3.055 0.213 -25.267 1.00 92.88 651 MET A O 1
ATOM 5072 N N . LEU A 1 652 ? -3.996 0.219 -27.313 1.00 91.19 652 LEU A N 1
ATOM 5073 C CA . LEU A 1 652 ? -2.764 0.256 -28.091 1.00 91.19 652 LEU A CA 1
ATOM 5074 C C . LEU A 1 652 ? -2.738 1.498 -28.981 1.00 91.19 652 LEU A C 1
ATOM 5076 O O . LEU A 1 652 ? -3.774 2.001 -29.421 1.00 91.19 652 LEU A O 1
ATOM 5080 N N . ARG A 1 653 ? -1.531 1.977 -29.256 1.00 89.69 653 ARG A N 1
ATOM 5081 C CA . ARG A 1 653 ? -1.239 2.996 -30.255 1.00 89.69 653 ARG A CA 1
ATOM 5082 C C . ARG A 1 653 ? -0.021 2.542 -31.068 1.00 89.69 653 ARG A C 1
ATOM 5084 O O . ARG A 1 653 ? 1.030 2.327 -30.469 1.00 89.69 653 ARG A O 1
ATOM 5091 N N . PRO A 1 654 ? -0.130 2.394 -32.396 1.00 87.06 654 PRO A N 1
ATOM 5092 C CA . PRO A 1 654 ? 1.027 2.122 -33.242 1.00 87.06 654 PRO A CA 1
ATOM 5093 C C . PRO A 1 654 ? 1.914 3.371 -33.337 1.00 87.06 654 PRO A C 1
ATOM 5095 O O . PRO A 1 654 ? 1.401 4.496 -33.336 1.00 87.06 654 PRO A O 1
ATOM 5098 N N . LEU A 1 655 ? 3.227 3.171 -33.415 1.00 81.12 655 LEU A N 1
ATOM 5099 C CA . LEU A 1 655 ? 4.207 4.242 -33.612 1.00 81.12 655 LEU A CA 1
ATOM 5100 C C . LEU A 1 655 ? 4.503 4.434 -35.107 1.00 81.12 655 LEU A C 1
ATOM 5102 O O . LEU A 1 655 ? 4.303 3.530 -35.920 1.00 81.12 655 LEU A O 1
ATOM 5106 N N . GLU A 1 656 ? 4.936 5.638 -35.492 1.00 66.75 656 GLU A N 1
ATOM 5107 C CA . GLU A 1 656 ? 5.016 6.021 -36.909 1.00 66.75 656 GLU A CA 1
ATOM 5108 C C . GLU A 1 656 ? 6.104 5.294 -37.711 1.00 66.75 656 GLU A C 1
ATOM 5110 O O . GLU A 1 656 ? 5.955 5.194 -38.925 1.00 66.75 656 GLU A O 1
ATOM 5115 N N . MET A 1 657 ? 7.139 4.761 -37.051 1.00 57.97 657 MET A N 1
ATOM 5116 C CA . MET A 1 657 ? 8.238 4.025 -37.693 1.00 57.97 657 MET A CA 1
ATOM 5117 C C . MET A 1 657 ? 7.871 2.611 -38.170 1.00 57.97 657 MET A C 1
ATOM 5119 O O . MET A 1 657 ? 8.630 2.026 -38.937 1.00 57.97 657 MET A O 1
ATOM 5123 N N . SER A 1 658 ? 6.729 2.056 -37.752 1.00 55.59 658 SER A N 1
ATOM 5124 C CA . SER A 1 658 ? 6.279 0.744 -38.231 1.00 55.59 658 SER A CA 1
ATOM 5125 C C . SER A 1 658 ? 5.749 0.871 -39.661 1.00 55.59 658 SER A C 1
ATOM 5127 O O . SER A 1 658 ? 4.702 1.490 -39.879 1.00 55.59 658 SER A O 1
ATOM 5129 N N . GLU A 1 659 ? 6.448 0.262 -40.626 1.00 53.19 659 GLU A N 1
ATOM 5130 C CA . GLU A 1 659 ? 6.065 0.228 -42.049 1.00 53.19 659 GLU A CA 1
ATOM 5131 C C . GLU A 1 659 ? 4.669 -0.383 -42.277 1.00 53.19 659 GLU A C 1
ATOM 5133 O O . GLU A 1 659 ? 4.030 -0.097 -43.289 1.00 53.19 659 GLU A O 1
ATOM 5138 N N . ASP A 1 660 ? 4.149 -1.149 -41.309 1.00 54.94 660 ASP A N 1
ATOM 5139 C CA . ASP A 1 660 ? 2.844 -1.792 -41.397 1.00 54.94 660 ASP A CA 1
ATOM 5140 C C . ASP A 1 660 ? 1.936 -1.431 -40.204 1.00 54.94 660 ASP A C 1
ATOM 5142 O O . ASP A 1 660 ? 2.130 -1.879 -39.073 1.00 54.94 660 ASP A O 1
ATOM 5146 N N . ARG A 1 661 ? 0.920 -0.586 -40.441 1.00 61.94 661 ARG A N 1
ATOM 5147 C CA . ARG A 1 661 ? -0.156 -0.266 -39.468 1.00 61.94 661 ARG A CA 1
ATOM 5148 C C . ARG A 1 661 ? -1.391 -1.159 -39.650 1.00 61.94 661 ARG A C 1
ATOM 5150 O O . ARG A 1 661 ? -2.402 -0.974 -38.966 1.00 61.94 661 ARG A O 1
ATOM 5157 N N . SER A 1 662 ? -1.337 -2.096 -40.598 1.00 62.47 662 SER A N 1
ATOM 5158 C CA . SER A 1 662 ? -2.481 -2.896 -41.043 1.00 62.47 662 SER A CA 1
ATOM 5159 C C . SER A 1 662 ? -3.013 -3.856 -39.977 1.00 62.47 662 SER A C 1
ATOM 5161 O O . SER A 1 662 ? -4.199 -4.173 -40.007 1.00 62.47 662 SER A O 1
ATOM 5163 N N . TRP A 1 663 ? -2.197 -4.247 -38.992 1.00 68.75 663 TRP A N 1
ATOM 5164 C CA . TRP A 1 663 ? -2.597 -5.149 -37.908 1.00 68.75 663 TRP A CA 1
ATOM 5165 C C . TRP A 1 663 ? -3.594 -4.520 -36.922 1.00 68.75 663 TRP A C 1
ATOM 5167 O O . TRP A 1 663 ? -4.431 -5.228 -36.371 1.00 68.75 663 TRP A O 1
ATOM 5177 N N . LEU A 1 664 ? -3.591 -3.196 -36.714 1.00 65.00 664 LEU A N 1
ATOM 5178 C CA . LEU A 1 664 ? -4.481 -2.563 -35.726 1.00 65.00 664 LEU A CA 1
ATOM 5179 C C . LEU A 1 664 ? -5.957 -2.574 -36.166 1.00 65.00 664 LEU A C 1
ATOM 5181 O O . LEU A 1 664 ? -6.865 -2.733 -35.351 1.00 65.00 664 LEU A O 1
ATOM 5185 N N . VAL A 1 665 ? -6.203 -2.396 -37.465 1.00 60.03 665 VAL A N 1
ATOM 5186 C CA . VAL A 1 665 ? -7.548 -2.208 -38.027 1.00 60.03 665 VAL A CA 1
ATOM 5187 C C . VAL A 1 665 ? -8.436 -3.461 -37.855 1.00 60.03 665 VAL A C 1
ATOM 5189 O O . VAL A 1 665 ? -9.554 -3.320 -37.354 1.00 60.03 665 VAL A O 1
ATOM 5192 N N . PRO A 1 666 ? -7.979 -4.691 -38.167 1.00 59.12 666 PRO A N 1
ATOM 5193 C CA . PRO A 1 666 ? -8.730 -5.922 -37.905 1.00 59.12 666 PRO A CA 1
ATOM 5194 C C . PRO A 1 666 ? -9.073 -6.142 -36.429 1.00 59.12 666 PRO A C 1
ATOM 5196 O O . PRO A 1 666 ? -10.174 -6.607 -36.119 1.00 59.12 666 PRO A O 1
ATOM 5199 N N . HIS A 1 667 ? -8.153 -5.797 -35.522 1.00 58.75 667 HIS A N 1
ATOM 5200 C CA . HIS A 1 667 ? -8.346 -5.972 -34.080 1.00 58.75 667 HIS A CA 1
ATOM 5201 C C . HIS A 1 667 ? -9.427 -5.026 -33.540 1.00 58.75 667 HIS A C 1
ATOM 5203 O O . HIS A 1 667 ? -10.298 -5.465 -32.787 1.00 58.75 667 HIS A O 1
ATOM 5209 N N . LEU A 1 668 ? -9.466 -3.777 -34.024 1.00 58.38 668 LEU A N 1
ATOM 5210 C CA . LEU A 1 668 ? -10.519 -2.805 -33.698 1.00 58.38 668 LEU A CA 1
ATOM 5211 C C . LEU A 1 668 ? -11.902 -3.239 -34.211 1.00 58.38 668 LEU A C 1
ATOM 5213 O O . LEU A 1 668 ? -12.870 -3.259 -33.452 1.00 58.38 668 LEU A O 1
ATOM 5217 N N . PHE A 1 669 ? -11.999 -3.671 -35.474 1.00 52.72 669 PHE A N 1
ATOM 5218 C CA . PHE A 1 669 ? -13.276 -4.117 -36.049 1.00 52.72 669 PHE A CA 1
ATOM 5219 C C . PHE A 1 669 ? -13.830 -5.386 -35.377 1.00 52.72 669 PHE A C 1
ATOM 5221 O O . PHE A 1 669 ? -15.046 -5.513 -35.192 1.00 52.72 669 PHE A O 1
ATOM 5228 N N . ARG A 1 670 ? -12.967 -6.337 -34.985 1.00 57.59 670 ARG A N 1
ATOM 5229 C CA . ARG A 1 670 ? -13.393 -7.518 -34.209 1.00 57.59 670 ARG A CA 1
ATOM 5230 C C . ARG A 1 670 ? -13.868 -7.138 -32.812 1.00 57.59 670 ARG A C 1
ATOM 5232 O O . ARG A 1 670 ? -14.832 -7.743 -32.332 1.00 57.59 670 ARG A O 1
ATOM 5239 N N . GLN A 1 671 ? -13.245 -6.141 -32.183 1.00 54.53 671 GLN A N 1
ATOM 5240 C CA . GLN A 1 671 ? -13.694 -5.656 -30.886 1.00 54.53 671 GLN A CA 1
ATOM 5241 C C . GLN A 1 671 ? -15.088 -5.029 -30.971 1.00 54.53 671 GLN A C 1
ATOM 5243 O O . GLN A 1 671 ? -15.950 -5.459 -30.209 1.00 54.53 671 GLN A O 1
ATOM 5248 N N . ASP A 1 672 ? -15.359 -4.125 -31.915 1.00 53.47 672 ASP A N 1
ATOM 5249 C CA . ASP A 1 672 ? -16.684 -3.492 -32.062 1.00 53.47 672 ASP A CA 1
ATOM 5250 C C . ASP A 1 672 ? -17.810 -4.530 -32.256 1.00 53.47 672 ASP A C 1
ATOM 5252 O O . ASP A 1 672 ? -18.905 -4.430 -31.680 1.00 53.47 672 ASP A O 1
ATOM 5256 N N . GLY A 1 673 ? -17.523 -5.596 -33.015 1.00 51.28 673 GLY A N 1
ATOM 5257 C CA . GLY A 1 673 ? -18.425 -6.739 -33.176 1.00 51.28 673 GLY A CA 1
ATOM 5258 C C . GLY A 1 673 ? -18.622 -7.552 -31.888 1.00 51.28 673 GLY A C 1
ATOM 5259 O O . GLY A 1 673 ? -19.730 -8.026 -31.611 1.00 51.28 673 GLY A O 1
ATOM 5260 N N . SER A 1 674 ? -17.570 -7.704 -31.081 1.00 56.25 674 SER A N 1
ATOM 5261 C CA . SER A 1 674 ? -17.623 -8.383 -29.783 1.00 56.25 674 SER A CA 1
ATOM 5262 C C . SER A 1 674 ? -18.329 -7.544 -28.712 1.00 56.25 674 SER A C 1
ATOM 5264 O O . SER A 1 674 ? -19.184 -8.076 -28.005 1.00 56.25 674 SER A O 1
ATOM 5266 N N . GLU A 1 675 ? -18.079 -6.236 -28.631 1.00 55.47 675 GLU A N 1
ATOM 5267 C CA . GLU A 1 675 ? -18.720 -5.319 -27.685 1.00 55.47 675 GLU A CA 1
ATOM 5268 C C . GLU A 1 675 ? -20.225 -5.266 -27.925 1.00 55.47 675 GLU A C 1
ATOM 5270 O O . GLU A 1 675 ? -21.002 -5.435 -26.987 1.00 55.47 675 GLU A O 1
ATOM 5275 N N . SER A 1 676 ? -20.653 -5.176 -29.186 1.00 52.53 676 SER A N 1
ATOM 5276 C CA . SER A 1 676 ? -22.075 -5.201 -29.551 1.00 52.53 676 SER A CA 1
ATOM 5277 C C . SER A 1 676 ? -22.784 -6.480 -29.073 1.00 52.53 676 SER A C 1
ATOM 5279 O O . SER A 1 676 ? -23.912 -6.430 -28.575 1.00 52.53 676 SER A O 1
ATOM 5281 N N . ARG A 1 677 ? -22.113 -7.640 -29.154 1.00 54.19 677 ARG A N 1
ATOM 5282 C CA . ARG A 1 677 ? -22.632 -8.922 -28.634 1.00 54.19 677 ARG A CA 1
ATOM 5283 C C . ARG A 1 677 ? -22.592 -8.991 -27.104 1.00 54.19 677 ARG A C 1
ATOM 5285 O O . ARG A 1 677 ? -23.522 -9.512 -26.487 1.00 54.19 677 ARG A O 1
ATOM 5292 N N . THR A 1 678 ? -21.548 -8.438 -26.496 1.00 55.06 678 THR A N 1
ATOM 5293 C CA . THR A 1 678 ? -21.299 -8.488 -25.048 1.00 55.06 678 THR A CA 1
ATOM 5294 C C . THR A 1 678 ? -22.233 -7.558 -24.277 1.00 55.06 678 THR A C 1
ATOM 5296 O O . THR A 1 678 ? -22.815 -7.973 -23.276 1.00 55.06 678 THR A O 1
ATOM 5299 N N . VAL A 1 679 ? -22.483 -6.344 -24.781 1.00 57.31 679 VAL A N 1
ATOM 5300 C CA . VAL A 1 679 ? -23.504 -5.421 -24.252 1.00 57.31 679 VAL A CA 1
ATOM 5301 C C . VAL A 1 679 ? -24.888 -6.083 -24.285 1.00 57.31 679 VAL A C 1
ATOM 5303 O O . VAL A 1 679 ? -25.680 -5.925 -23.353 1.00 57.31 679 VAL A O 1
ATOM 5306 N N . GLY A 1 680 ? -25.164 -6.897 -25.312 1.00 46.50 680 GLY A N 1
ATOM 5307 C CA . GLY A 1 680 ? -26.372 -7.718 -25.401 1.00 46.50 680 GLY A CA 1
ATOM 5308 C C . GLY A 1 680 ? -26.462 -8.828 -24.342 1.00 46.50 680 GLY A C 1
ATOM 5309 O O . GLY A 1 680 ? -27.547 -9.080 -23.819 1.00 46.50 680 GLY A O 1
ATOM 5310 N N . GLN A 1 681 ? -25.346 -9.472 -23.985 1.00 50.81 681 GLN A N 1
ATOM 5311 C CA . GLN A 1 681 ? -25.298 -10.494 -22.929 1.00 50.81 681 GLN A CA 1
ATOM 5312 C C . GLN A 1 681 ? -25.370 -9.898 -21.517 1.00 50.81 681 GLN A C 1
ATOM 5314 O O . GLN A 1 681 ? -26.122 -10.419 -20.693 1.00 50.81 681 GLN A O 1
ATOM 5319 N N . GLN A 1 682 ? -24.673 -8.790 -21.244 1.00 48.97 682 GLN A N 1
ATOM 5320 C CA . GLN A 1 682 ? -24.767 -8.108 -19.950 1.00 48.97 682 GLN A CA 1
ATOM 5321 C C . GLN A 1 682 ? -26.175 -7.569 -19.703 1.00 48.97 682 GLN A C 1
ATOM 5323 O O . GLN A 1 682 ? -26.715 -7.829 -18.637 1.00 48.97 682 GLN A O 1
ATOM 5328 N N . ARG A 1 683 ? -26.830 -6.947 -20.697 1.00 44.44 683 ARG A N 1
ATOM 5329 C CA . ARG A 1 683 ? -28.240 -6.528 -20.567 1.00 44.44 683 ARG A CA 1
ATOM 5330 C C . ARG A 1 683 ? -29.202 -7.689 -20.297 1.00 44.44 683 ARG A C 1
ATOM 5332 O O . ARG A 1 683 ? -30.228 -7.481 -19.662 1.00 44.44 683 ARG A O 1
ATOM 5339 N N . ARG A 1 684 ? -28.890 -8.901 -20.773 1.00 43.75 684 ARG A N 1
ATOM 5340 C CA . ARG A 1 684 ? -29.676 -10.113 -20.480 1.00 43.75 684 ARG A CA 1
ATOM 5341 C C . ARG A 1 684 ? -29.403 -10.676 -19.082 1.00 43.75 684 ARG A C 1
ATOM 5343 O O . ARG A 1 684 ? -30.317 -11.237 -18.491 1.00 43.75 684 ARG A O 1
ATOM 5350 N N . GLN A 1 685 ? -28.186 -10.531 -18.552 1.00 40.28 685 GLN A N 1
ATOM 5351 C CA . GLN A 1 685 ? -27.842 -10.945 -17.184 1.00 40.28 685 GLN A CA 1
ATOM 5352 C C . GLN A 1 685 ? -28.282 -9.926 -16.124 1.00 40.28 685 GLN A C 1
ATOM 5354 O O . GLN A 1 685 ? -28.741 -10.320 -15.057 1.00 40.28 685 GLN A O 1
ATOM 5359 N N . THR A 1 686 ? -28.228 -8.627 -16.420 1.00 35.53 686 THR A N 1
ATOM 5360 C CA . THR A 1 686 ? -28.765 -7.554 -15.573 1.00 35.53 686 THR A CA 1
ATOM 5361 C C . THR A 1 686 ? -30.253 -7.338 -15.839 1.00 35.53 686 THR A C 1
ATOM 5363 O O . THR A 1 686 ? -30.692 -6.199 -15.942 1.00 35.53 686 THR A O 1
ATOM 5366 N N . GLY A 1 687 ? -31.031 -8.411 -16.015 1.00 34.62 687 GLY A N 1
ATOM 5367 C CA . GLY A 1 687 ? -32.485 -8.341 -16.151 1.00 34.62 687 GLY A CA 1
ATOM 5368 C C . GLY A 1 687 ? -33.141 -7.843 -14.860 1.00 34.62 687 GLY A C 1
ATOM 5369 O O . GLY A 1 687 ? -33.720 -8.640 -14.127 1.00 34.62 687 GLY A O 1
ATOM 5370 N N . ARG A 1 688 ? -32.988 -6.548 -14.575 1.00 31.91 688 ARG A N 1
ATOM 5371 C CA . ARG A 1 688 ? -33.710 -5.700 -13.628 1.00 31.91 688 ARG A CA 1
ATOM 5372 C C . ARG A 1 688 ? -33.363 -4.242 -13.889 1.00 31.91 688 ARG A C 1
ATOM 5374 O O . ARG A 1 688 ? -32.153 -3.925 -13.920 1.00 31.91 688 ARG A O 1
#

Sequence (688 aa):
MCILQDFEALTPNILAKTIETVEGGGLVVMLLKGMNSLRQLYNLSMDVHSRYRTEAHHDVVARFNERFLLSLGKCESCLVIDDEMNVLPISGGKDVQALPPPDMDDIKTEQEMELIDIKDENEDKQPVGSLIKLAKTVDQAKALLTFTEAISEKTLRSTVTLTAARGRGKSAAMGVAVAAAVAYGYSNIFITSPSPENLKTLFEFVFKGFDALGYADHADYSIIQSTNPDFNKAIVRVNIHRQHRQTIQYIRPQDSHVLGQAELVVIDEAAAIPLPLVRKLMGPYLVFMASTINGYEGTGRSLSLKLIKQLREQSRSISSTSTAGNSTTTVADRSTGKVSKLEGEFQAARKLREITLSEPIRYAKGDSVEKWLNKLLCLDATLPKTKSNIQGCPDPNQCELLAVNRDTLFSYHPVSEAFLQQMVALYVASHYKNSPDDLQLMSDAPAHQLFVLVPPNVESTGKLPEPLCVIQVSLEGKISRQSVLNSLSRGQRPSGDLIPWLVSQQFQDEDFASLSGARVVRIATNPEYVSMGYGTKALELLMDFYEGRFASISEDDDQQGTEEQLKMHRASNAELSKASLQSEVITVRDQSQMPPLFAKLREKRPETLDYLGVSYGLTPELHRFWKRSSFAPVYLRQTANDLTGEHTCVMLRPLEMSEDRSWLVPHLFRQDGSESRTVGQQRRQTGR

Secondary structure (DSSP, 8-state):
-EEE--GGG--HHHHHHHHHTSPTT--EEE---S-S-GGGGGGPPPTTHHHH--SS------HHHHHHHHHHHT-TT---B-TT-PBPTT-TTTTPPPPPPPPTT----HHHHHHHHHHHHTTTSTTHHHHHTT--SHHHHHHHHHHHHHHHT--TTEEEEEEE-TTS-HHHHHHHHHHHHHHTT--EEEEE-SSGGGHHHHHHHHHHHHHHTTPPBTTTEEEEE---GGGTT-EEEEEE-SSS-EEEEEE-TT-GGGGGG-SEEEETTGGGS-HHHHHHH--SSEEEEEEE-SSTT-B-HHHHHHHHHHHHHHHHHHHTTTSS---------TTT-----------PPPEEEEEEE-S-SSS-TT-HHHHHHHHHTT--------S-SSSPPPPGGG-EEEEEPHHHHSS--HHHHHHHHHHHHHHHHHSSB--THHHHHHHH-TTEEEEEEE-S--TTT-SPPPPSEEEEEEEEE---HHHHHHHHHHT---SS-HHHHHHHHHH--SHHHHSEEEEEEEEEE-TTSGGGTHHHHHHHHHHHHHTTTT--------THHHHHHTS--PPPHHHHTT--GGG----PPPGGGSPPSEEETTTSPPPP-SEEEEEEE--HHHHHHHHHTT-EEEEE-SSPPTTT-PPEEEEEEE-TT-S--TTHHHHHHHHHHHHHHHHHHHHHHS--

Radius of gyration: 28.93 Å; chains: 1; bounding box: 82×61×82 Å

Foldseek 3Di:
DAEAEDPLADFLLNVQVRVLPAFAVDDYHYDDPDAQFLLVQQVRHHPCLQQLDDPVRHDWGQLLSLLVLQLQLCQCPHFDADPVRDTFPSHNVPPDDDDDDDDPPPDDPPFNVLLVVLLVVCCPPPPLNLLSVPDPGPLLSVLLVVLLVLLVVLQFFAEEEEEEAPQLCLLLSQLLSVLSSVVSPFAEEEEEELALVVCPSNPVSVVVNCVSVVHDPPPFKDWDFDPDPRNVRGTAKMWGPDPHTHIYGYDYLVPLVVCPPGQEYEYEQCQQPAPVSVVSNNDSHYYYYYHHQFGQQFGDVQPVCVVVVVLVVLQVVVVVVVPDDDDPPQDADPPPRDRPPPPPPPCNHGHYHYGYRYAHPRHGRPDSVVVSSCLSLLSVLDQPPPPCPPDDADQLVQKAKWWFDLSVLSLNDPLSSVQVSLVVSLVSNFDSGDGSSVVSSCRTNPQKTKMFIFHPDPPVPPDDTRGQKMWIKGKAALDDLVNLVVCLVVVHDRRDHVPLNVCCNPVVDSVSRNFIEMEGEDMGGHPVCVVSCSSVSNLVNVLCLQLCVLEPPDPDDDCVVVVVQQDQDRDDPVRSSPDGSNPDDDDRDDPVRHHDRIDHSSVDRHDHHFKYKYKDFDDPVVVVVVVVSVWAWQDWAPDADSRNSGIITMTMDTRPPPPDPPVVVVSRVVVVVVVVVVVVVVCVVPVD

pLDDT: mean 76.71, std 15.64, range [28.7, 93.88]